Protein AF-0000000076751492 (afdb_homodimer)

Radius of gyration: 25.83 Å; Cα contacts (8 Å, |Δi|>4): 1586; chains: 2; bounding box: 64×66×61 Å

Organism: NCBI:txid927661

Structure (mmCIF, N/CA/C/O backbone):
data_AF-0000000076751492-model_v1
#
loop_
_entity.id
_entity.type
_entity.pdbx_description
1 polymer 'Transcriptional regulator/sugar kinase'
#
loop_
_atom_site.group_PDB
_atom_site.id
_atom_site.type_symbol
_atom_site.label_atom_id
_atom_site.label_alt_id
_atom_site.label_comp_id
_atom_site.label_asym_id
_atom_site.label_entity_id
_atom_site.label_seq_id
_atom_site.pdbx_PDB_ins_code
_atom_site.Cartn_x
_atom_site.Cartn_y
_atom_site.Cartn_z
_atom_site.occupancy
_atom_site.B_iso_or_equiv
_atom_site.auth_seq_id
_atom_site.auth_comp_id
_atom_site.auth_asym_id
_atom_site.auth_atom_id
_atom_site.pdbx_PDB_model_num
ATOM 1 N N . MET A 1 1 ? -30.547 -34.656 -5.348 1 53.19 1 MET A N 1
ATOM 2 C CA . MET A 1 1 ? -30.172 -33.25 -5.508 1 53.19 1 MET A CA 1
ATOM 3 C C . MET A 1 1 ? -28.672 -33.094 -5.707 1 53.19 1 MET A C 1
ATOM 5 O O . MET A 1 1 ? -27.891 -33.656 -4.945 1 53.19 1 MET A O 1
ATOM 9 N N . THR A 1 2 ? -28.219 -32.594 -6.852 1 77.56 2 THR A N 1
ATOM 10 C CA . THR A 1 2 ? -26.812 -32.656 -7.215 1 77.56 2 THR A CA 1
ATOM 11 C C . THR A 1 2 ? -25.984 -31.781 -6.293 1 77.56 2 THR A C 1
ATOM 13 O O . THR A 1 2 ? -26.375 -30.672 -5.961 1 77.56 2 THR A O 1
ATOM 16 N N . VAL A 1 3 ? -25.078 -32.406 -5.664 1 89.5 3 VAL A N 1
ATOM 17 C CA . VAL A 1 3 ? -24.188 -31.703 -4.746 1 89.5 3 VAL A CA 1
ATOM 18 C C . VAL A 1 3 ? -23.453 -30.578 -5.48 1 89.5 3 VAL A C 1
ATOM 20 O O . VAL A 1 3 ? -22.859 -30.812 -6.531 1 89.5 3 VAL A O 1
ATOM 23 N N . PRO A 1 4 ? -23.688 -29.359 -4.996 1 95 4 PRO A N 1
ATOM 24 C CA . PRO A 1 4 ? -23.047 -28.25 -5.691 1 95 4 PRO A CA 1
ATOM 25 C C . PRO A 1 4 ? -21.531 -28.375 -5.742 1 95 4 PRO A C 1
ATOM 27 O O . PRO A 1 4 ? -20.906 -28.844 -4.789 1 95 4 PRO A O 1
ATOM 30 N N . THR A 1 5 ? -20.953 -28 -6.898 1 96.81 5 THR A N 1
ATOM 31 C CA . THR A 1 5 ? -19.5 -27.969 -7.113 1 96.81 5 THR A CA 1
ATOM 32 C C . THR A 1 5 ? -19.094 -26.688 -7.824 1 96.81 5 THR A C 1
ATOM 34 O O . THR A 1 5 ? -19.938 -25.953 -8.328 1 96.81 5 THR A O 1
ATOM 37 N N . VAL A 1 6 ? -17.797 -26.375 -7.785 1 97.88 6 VAL A N 1
ATOM 38 C CA . VAL A 1 6 ? -17.25 -25.328 -8.633 1 97.88 6 VAL A CA 1
ATOM 39 C C . VAL A 1 6 ? -16.031 -25.844 -9.398 1 97.88 6 VAL A C 1
ATOM 41 O O . VAL A 1 6 ? -15.406 -26.828 -8.984 1 97.88 6 VAL A O 1
ATOM 44 N N . VAL A 1 7 ? -15.789 -25.219 -10.516 1 98.31 7 VAL A N 1
ATOM 45 C CA . VAL A 1 7 ? -14.57 -25.469 -11.281 1 98.31 7 VAL A CA 1
ATOM 46 C C . VAL A 1 7 ? -13.578 -24.344 -11.062 1 98.31 7 VAL A C 1
ATOM 48 O O . VAL A 1 7 ? -13.969 -23.172 -11.008 1 98.31 7 VAL A O 1
ATOM 51 N N . THR A 1 8 ? -12.367 -24.703 -10.852 1 98.19 8 THR A N 1
ATOM 52 C CA . THR A 1 8 ? -11.32 -23.688 -10.734 1 98.19 8 THR A CA 1
ATOM 53 C C . THR A 1 8 ? -10.18 -23.984 -11.695 1 98.19 8 THR A C 1
ATOM 55 O O . THR A 1 8 ? -9.82 -25.141 -11.914 1 98.19 8 THR A O 1
ATOM 58 N N . LEU A 1 9 ? -9.688 -22.938 -12.367 1 98.06 9 LEU A N 1
ATOM 59 C CA . LEU A 1 9 ? -8.547 -23.016 -13.273 1 98.06 9 LEU A CA 1
ATOM 60 C C . LEU A 1 9 ? -7.484 -21.984 -12.906 1 98.06 9 LEU A C 1
ATOM 62 O O . LEU A 1 9 ? -7.789 -20.797 -12.789 1 98.06 9 LEU A O 1
ATOM 66 N N . ASP A 1 10 ? -6.316 -22.391 -12.617 1 96.31 10 ASP A N 1
ATOM 67 C CA . ASP A 1 10 ? -5.121 -21.547 -12.57 1 96.31 10 ASP A CA 1
ATOM 68 C C . ASP A 1 10 ? -4.371 -21.594 -13.898 1 96.31 10 ASP A C 1
ATOM 70 O O . ASP A 1 10 ? -3.719 -22.594 -14.219 1 96.31 10 ASP A O 1
ATOM 74 N N . ILE A 1 11 ? -4.438 -20.531 -14.625 1 96.06 11 ILE A N 1
ATOM 75 C CA . ILE A 1 11 ? -3.939 -20.484 -15.992 1 96.06 11 ILE A CA 1
ATOM 76 C C . ILE A 1 11 ? -2.549 -19.859 -16.016 1 96.06 11 ILE A C 1
ATOM 78 O O . ILE A 1 11 ? -2.414 -18.625 -15.969 1 96.06 11 ILE A O 1
ATOM 82 N N . GLY A 1 12 ? -1.544 -20.703 -16.125 1 90.88 12 GLY A N 1
ATOM 83 C CA . GLY A 1 12 ? -0.168 -20.25 -16.234 1 90.88 12 GLY A CA 1
ATOM 84 C C . GLY A 1 12 ? 0.335 -20.203 -17.672 1 90.88 12 GLY A C 1
ATOM 85 O O . GLY A 1 12 ? -0.378 -20.578 -18.594 1 90.88 12 GLY A O 1
ATOM 86 N N . GLY A 1 13 ? 1.47 -19.734 -17.82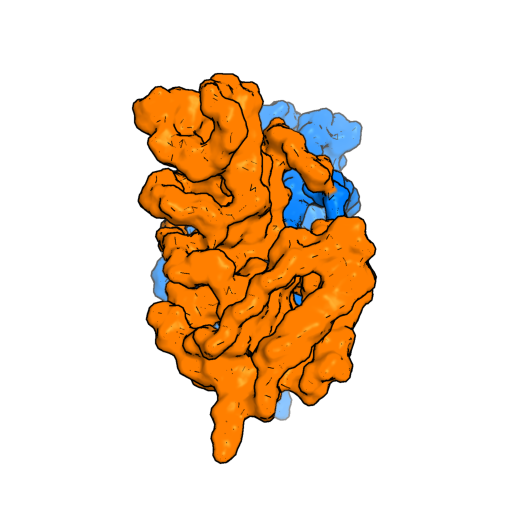8 1 87.44 13 GLY A N 1
ATOM 87 C CA . GLY A 1 13 ? 2.068 -19.656 -19.156 1 87.44 13 GLY A CA 1
ATOM 88 C C . GLY A 1 13 ? 2.303 -21 -19.797 1 87.44 13 GLY A C 1
ATOM 89 O O . GLY A 1 13 ? 2.291 -21.125 -21.016 1 87.44 13 GLY A O 1
ATOM 90 N N . THR A 1 14 ? 2.455 -22.031 -19.016 1 87.19 14 THR A N 1
ATOM 91 C CA . THR A 1 14 ? 2.816 -23.344 -19.531 1 87.19 14 THR A CA 1
ATOM 92 C C . THR A 1 14 ? 1.684 -24.344 -19.328 1 87.19 14 THR A C 1
ATOM 94 O O . THR A 1 14 ? 1.406 -25.172 -20.203 1 87.19 14 THR A O 1
ATOM 97 N N . THR A 1 15 ? 1.114 -24.25 -18.188 1 93 15 THR A N 1
ATOM 98 C CA . THR A 1 15 ? 0.132 -25.266 -17.812 1 93 15 THR A CA 1
ATOM 99 C C . THR A 1 15 ? -1.141 -24.609 -17.281 1 93 15 THR A C 1
ATOM 101 O O . THR A 1 15 ? -1.08 -23.609 -16.562 1 93 15 THR A O 1
ATOM 104 N N . ILE A 1 16 ? -2.227 -25.125 -17.656 1 96.19 16 ILE A N 1
ATOM 105 C CA . ILE A 1 16 ? -3.514 -24.859 -17.031 1 96.19 16 ILE A CA 1
ATOM 106 C C . ILE A 1 16 ? -3.795 -25.922 -15.969 1 96.19 16 ILE A C 1
ATOM 108 O O . ILE A 1 16 ? -3.865 -27.125 -16.281 1 96.19 16 ILE A O 1
ATOM 112 N N . LYS A 1 17 ? -3.914 -25.484 -14.742 1 95.44 17 LYS A N 1
ATOM 113 C CA . LYS A 1 17 ? -4.238 -26.391 -13.648 1 95.44 17 LYS A CA 1
ATOM 114 C C . LYS A 1 17 ? -5.695 -26.234 -13.219 1 95.44 17 LYS A C 1
ATOM 116 O O . LYS A 1 17 ? -6.074 -25.203 -12.664 1 95.44 17 LYS A O 1
ATOM 121 N N . GLY A 1 18 ? -6.457 -27.281 -13.453 1 97.25 18 GLY A N 1
ATOM 122 C CA . GLY A 1 18 ? -7.879 -27.219 -13.141 1 97.25 18 GLY A CA 1
ATOM 123 C C . GLY A 1 18 ? -8.32 -28.25 -12.125 1 97.25 18 GLY A C 1
ATOM 124 O O . GLY A 1 18 ? -7.645 -29.25 -11.922 1 97.25 18 GLY A O 1
ATOM 125 N N . ALA A 1 19 ? -9.445 -27.938 -11.516 1 97.19 19 ALA A N 1
ATOM 126 C CA . ALA A 1 19 ? -10.031 -28.891 -10.57 1 97.19 19 ALA A CA 1
ATOM 127 C C . ALA A 1 19 ? -11.531 -28.672 -10.438 1 97.19 19 ALA A C 1
ATOM 129 O O . ALA A 1 19 ? -12.031 -27.562 -10.656 1 97.19 19 ALA A O 1
ATOM 130 N N . LEU A 1 20 ? -12.195 -29.75 -10.195 1 97.5 20 LEU A N 1
ATOM 131 C CA . LEU A 1 20 ? -13.562 -29.719 -9.688 1 97.5 20 LEU A CA 1
ATOM 132 C C . LEU A 1 20 ? -13.57 -29.766 -8.156 1 97.5 20 LEU A C 1
ATOM 134 O O . LEU A 1 20 ? -12.961 -30.641 -7.555 1 97.5 20 LEU A O 1
ATOM 138 N N . VAL A 1 21 ? -14.188 -28.766 -7.57 1 95.69 21 VAL A N 1
ATOM 139 C CA . VAL A 1 21 ? -14.062 -28.609 -6.125 1 95.69 21 VAL A CA 1
ATOM 140 C C . VAL A 1 21 ? -15.445 -28.703 -5.473 1 95.69 21 VAL A C 1
ATOM 142 O O . VAL A 1 21 ? -16.391 -28.047 -5.918 1 95.69 21 VAL A O 1
ATOM 145 N N . GLY A 1 22 ? -15.523 -29.484 -4.438 1 92.88 22 GLY A N 1
ATOM 146 C CA . GLY A 1 22 ? -16.75 -29.594 -3.664 1 92.88 22 GLY A CA 1
ATOM 147 C C . GLY A 1 22 ? -16.875 -28.531 -2.594 1 92.88 22 GLY A C 1
ATOM 148 O O . GLY A 1 22 ? -15.961 -27.734 -2.385 1 92.88 22 GLY A O 1
ATOM 149 N N . ALA A 1 23 ? -18.031 -28.531 -1.896 1 87.5 23 ALA A N 1
ATOM 150 C CA . ALA A 1 23 ? -18.359 -27.516 -0.899 1 87.5 23 ALA A CA 1
ATOM 151 C C . ALA A 1 23 ? -17.438 -27.625 0.316 1 87.5 23 ALA A C 1
ATOM 153 O O . ALA A 1 23 ? -17.281 -26.672 1.073 1 87.5 23 ALA A O 1
ATOM 154 N N . ASP A 1 24 ? -16.844 -28.75 0.491 1 83.88 24 ASP A N 1
ATOM 155 C CA . ASP A 1 24 ? -15.953 -28.969 1.622 1 83.88 24 ASP A CA 1
ATOM 156 C C . ASP A 1 24 ? -14.508 -28.609 1.253 1 83.88 24 ASP A C 1
ATOM 158 O O . ASP A 1 24 ? -13.602 -28.766 2.064 1 83.88 24 ASP A O 1
ATOM 162 N N . GLY A 1 25 ? -14.305 -28.234 -0.036 1 85.75 25 GLY A N 1
ATOM 163 C CA . GLY A 1 25 ? -12.977 -27.812 -0.46 1 85.75 25 GLY A CA 1
ATOM 164 C C . GLY A 1 25 ? -12.188 -28.938 -1.11 1 85.75 25 GLY A C 1
ATOM 165 O O . GLY A 1 25 ? -11.102 -28.703 -1.656 1 85.75 25 GLY A O 1
ATOM 166 N N . GLN A 1 26 ? -12.766 -30.125 -1.096 1 88.38 26 GLN A N 1
ATOM 167 C CA . GLN A 1 26 ? -12.062 -31.25 -1.689 1 88.38 26 GLN A CA 1
ATOM 168 C C . GLN A 1 26 ? -12.055 -31.156 -3.213 1 88.38 26 GLN A C 1
ATOM 170 O O . GLN A 1 26 ? -13.07 -30.812 -3.82 1 88.38 26 GLN A O 1
ATOM 175 N N . GLU A 1 27 ? -10.906 -31.406 -3.752 1 90.94 27 GLU A N 1
ATOM 176 C CA . GLU A 1 27 ? -10.82 -31.531 -5.203 1 90.94 27 GLU A CA 1
ATOM 177 C C . GLU A 1 27 ? -11.32 -32.906 -5.672 1 90.94 27 GLU A C 1
ATOM 179 O O . GLU A 1 27 ? -10.664 -33.906 -5.445 1 90.94 27 GLU A O 1
ATOM 184 N N . LEU A 1 28 ? -12.414 -32.938 -6.289 1 94.38 28 LEU A N 1
ATOM 185 C CA . LEU A 1 28 ? -13.07 -34.156 -6.738 1 94.38 28 LEU A CA 1
ATOM 186 C C . LEU A 1 28 ? -12.422 -34.688 -8.016 1 94.38 28 LEU A C 1
ATOM 188 O O . LEU A 1 28 ? -12.438 -35.875 -8.266 1 94.38 28 LEU A O 1
ATOM 192 N N . LYS A 1 29 ? -11.969 -33.812 -8.828 1 96.31 29 LYS A N 1
ATOM 193 C CA . LYS A 1 29 ? -11.305 -34.125 -10.094 1 96.31 29 LYS A CA 1
ATOM 194 C C . LYS A 1 29 ? -10.234 -33.062 -10.406 1 96.31 29 LYS A C 1
ATOM 196 O O . LYS A 1 29 ? -10.422 -31.875 -10.125 1 96.31 29 LYS A O 1
ATOM 201 N N . ARG A 1 30 ? -9.141 -33.5 -10.898 1 96.19 30 ARG A N 1
ATOM 202 C CA . ARG A 1 30 ? -8.078 -32.625 -11.352 1 96.19 30 ARG A CA 1
ATOM 203 C C . ARG A 1 30 ? -7.793 -32.812 -12.836 1 96.19 30 ARG A C 1
ATOM 205 O O . ARG A 1 30 ? -7.879 -33.938 -13.344 1 96.19 30 ARG A O 1
ATOM 212 N N . LEU A 1 31 ? -7.492 -31.75 -13.508 1 96.94 31 LEU A N 1
ATOM 213 C CA . LEU A 1 31 ? -7.172 -31.797 -14.93 1 96.94 31 LEU A CA 1
ATOM 214 C C . LEU A 1 31 ? -6.125 -30.734 -15.281 1 96.94 31 LEU A C 1
ATOM 216 O O . LEU A 1 31 ? -6.379 -29.531 -15.164 1 96.94 31 LEU A O 1
ATOM 220 N N . ASP A 1 32 ? -4.941 -31.172 -15.672 1 96.31 32 ASP A N 1
ATOM 221 C CA . ASP A 1 32 ? -3.873 -30.297 -16.125 1 96.31 32 ASP A CA 1
ATOM 222 C C . ASP A 1 32 ? -3.697 -30.391 -17.641 1 96.31 32 ASP A C 1
ATOM 224 O O . ASP A 1 32 ? -3.771 -31.469 -18.219 1 96.31 32 ASP A O 1
ATOM 228 N N . ARG A 1 33 ? -3.617 -29.312 -18.266 1 97.06 33 ARG A N 1
ATOM 229 C CA . ARG A 1 33 ? -3.391 -29.234 -19.703 1 97.06 33 ARG A CA 1
ATOM 230 C C . ARG A 1 33 ? -2.318 -28.203 -20.047 1 97.06 33 ARG A C 1
ATOM 232 O O . ARG A 1 33 ? -2.098 -27.266 -19.281 1 97.06 33 ARG A O 1
ATOM 239 N N . ASP A 1 34 ? -1.655 -28.438 -21.141 1 96.56 34 ASP A N 1
ATOM 240 C CA . ASP A 1 34 ? -0.76 -27.406 -21.672 1 96.56 34 ASP A CA 1
ATOM 241 C C . ASP A 1 34 ? -1.527 -26.125 -22.016 1 96.56 34 ASP A C 1
ATOM 243 O O . ASP A 1 34 ? -2.623 -26.188 -22.578 1 96.56 34 ASP A O 1
ATOM 247 N N . THR A 1 35 ? -1.018 -24.984 -21.734 1 95.62 35 THR A N 1
ATOM 248 C CA . THR A 1 35 ? -1.696 -23.719 -21.953 1 95.62 35 THR A CA 1
ATOM 249 C C . THR A 1 35 ? -1.774 -23.391 -23.453 1 95.62 35 THR A C 1
ATOM 251 O O . THR A 1 35 ? -2.736 -22.781 -23.906 1 95.62 35 THR A O 1
ATOM 254 N N . GLY A 1 36 ? -0.631 -23.953 -24.203 1 94.25 36 GLY A N 1
ATOM 255 C CA . GLY A 1 36 ? -0.574 -23.656 -25.625 1 94.25 36 GLY A CA 1
ATOM 256 C C . GLY A 1 36 ? -0.343 -22.188 -25.938 1 94.25 36 GLY A C 1
ATOM 257 O O . GLY A 1 36 ? -0.857 -21.672 -26.922 1 94.25 36 GLY A O 1
ATOM 258 N N . ALA A 1 37 ? 0.351 -21.5 -25.078 1 91.5 37 ALA A N 1
ATOM 259 C CA . ALA A 1 37 ? 0.549 -20.062 -25.188 1 91.5 37 ALA A CA 1
ATOM 260 C C . ALA A 1 37 ? 1.294 -19.703 -26.469 1 91.5 37 ALA A C 1
ATOM 262 O O . ALA A 1 37 ? 1.064 -18.641 -27.062 1 91.5 37 ALA A O 1
ATOM 263 N N . SER A 1 38 ? 2.148 -20.578 -26.984 1 91.94 38 SER A N 1
ATOM 264 C CA . SER A 1 38 ? 2.928 -20.328 -28.188 1 91.94 38 SER A CA 1
ATOM 265 C C . SER A 1 38 ? 2.029 -20.219 -29.406 1 91.94 38 SER A C 1
ATOM 267 O O . SER A 1 38 ? 2.428 -19.641 -30.438 1 91.94 38 SER A O 1
ATOM 269 N N . SER A 1 39 ? 0.874 -20.766 -29.281 1 93.44 39 SER A N 1
ATOM 270 C CA . SER A 1 39 ? -0.055 -20.766 -30.406 1 93.44 39 SER A CA 1
ATOM 271 C C . SER A 1 39 ? -0.954 -19.531 -30.375 1 93.44 39 SER A C 1
ATOM 273 O O . SER A 1 39 ? -1.787 -19.328 -31.266 1 93.44 39 SER A O 1
ATOM 275 N N . GLY A 1 40 ? -0.83 -18.703 -29.344 1 92.12 40 GLY A N 1
ATOM 276 C CA . GLY A 1 40 ? -1.517 -17.422 -29.312 1 92.12 40 GLY A CA 1
ATOM 277 C C . GLY A 1 40 ? -2.742 -17.422 -28.422 1 92.12 40 GLY A C 1
ATOM 278 O O . GLY A 1 40 ? -3.129 -18.469 -27.891 1 92.12 40 GLY A O 1
ATOM 279 N N . GLU A 1 41 ? -3.348 -16.281 -28.266 1 95.38 41 GLU A N 1
ATOM 280 C CA . GLU A 1 41 ? -4.453 -16.016 -27.359 1 95.38 41 GLU A CA 1
ATOM 281 C C . GLU A 1 41 ? -5.645 -16.938 -27.656 1 95.38 41 GLU A C 1
ATOM 283 O O . GLU A 1 41 ? -6.234 -17.5 -26.734 1 95.38 41 GLU A O 1
ATOM 288 N N . SER A 1 42 ? -6.023 -17.062 -28.922 1 96.5 42 SER A N 1
ATOM 289 C CA . SER A 1 42 ? -7.199 -17.828 -29.297 1 96.5 42 SER A CA 1
ATOM 290 C C . SER A 1 42 ? -7.078 -19.281 -28.859 1 96.5 42 SER A C 1
ATOM 292 O O . SER A 1 42 ? -8.055 -19.891 -28.406 1 96.5 42 SER A O 1
ATOM 294 N N . GLU A 1 43 ? -5.871 -19.781 -29.016 1 97.44 43 GLU A N 1
ATOM 295 C CA . GLU A 1 43 ? -5.629 -21.156 -28.594 1 97.44 43 GLU A CA 1
ATOM 296 C C . GLU A 1 43 ? -5.738 -21.312 -27.078 1 97.44 43 GLU A C 1
ATOM 298 O O . GLU A 1 43 ? -6.328 -22.266 -26.578 1 97.44 43 GLU A O 1
ATOM 303 N N . VAL A 1 44 ? -5.152 -20.391 -26.359 1 97.75 44 VAL A N 1
ATOM 304 C CA . VAL A 1 44 ? -5.227 -20.422 -24.906 1 97.75 44 VAL A CA 1
ATOM 305 C C . VAL A 1 44 ? -6.688 -20.391 -24.469 1 97.75 44 VAL A C 1
ATOM 307 O O . VAL A 1 44 ? -7.109 -21.203 -23.641 1 97.75 44 VAL A O 1
ATOM 310 N N . VAL A 1 45 ? -7.469 -19.484 -25.031 1 98 45 VAL A N 1
ATOM 311 C CA . VAL A 1 45 ? -8.875 -19.328 -24.672 1 98 45 VAL A CA 1
ATOM 312 C C . VAL A 1 45 ? -9.625 -20.625 -24.969 1 98 45 VAL A C 1
ATOM 314 O O . VAL A 1 45 ? -10.43 -21.094 -24.156 1 98 45 VAL A O 1
ATOM 317 N N . ALA A 1 46 ? -9.367 -21.188 -26.125 1 98 46 ALA A N 1
ATOM 318 C CA . ALA A 1 46 ? -10.023 -22.438 -26.5 1 98 46 ALA A CA 1
ATOM 319 C C . ALA A 1 46 ? -9.734 -23.547 -25.5 1 98 46 ALA A C 1
ATOM 321 O O . ALA A 1 46 ? -10.633 -24.297 -25.125 1 98 46 ALA A O 1
ATOM 322 N N . ARG A 1 47 ? -8.555 -23.625 -25.109 1 98.25 47 ARG A N 1
ATOM 323 C CA . ARG A 1 47 ? -8.156 -24.672 -24.172 1 98.25 47 ARG A CA 1
ATOM 324 C C . ARG A 1 47 ? -8.758 -24.422 -22.781 1 98.25 47 ARG A C 1
ATOM 326 O O . ARG A 1 47 ? -9.172 -25.375 -22.109 1 98.25 47 ARG A O 1
ATOM 333 N N . VAL A 1 48 ? -8.727 -23.188 -22.375 1 98.44 48 VAL A N 1
ATOM 334 C CA . VAL A 1 48 ? -9.336 -22.844 -21.094 1 98.44 48 VAL A CA 1
ATOM 335 C C . VAL A 1 48 ? -10.805 -23.25 -21.094 1 98.44 48 VAL A C 1
ATOM 337 O O . VAL A 1 48 ? -11.289 -23.859 -20.141 1 98.44 48 VAL A O 1
ATOM 340 N N . ARG A 1 49 ? -11.516 -22.938 -22.156 1 98.38 49 ARG A N 1
ATOM 341 C CA . ARG A 1 49 ? -12.922 -23.297 -22.297 1 98.38 49 ARG A CA 1
ATOM 342 C C . ARG A 1 49 ? -13.102 -24.812 -22.266 1 98.38 49 ARG A C 1
ATOM 344 O O . ARG A 1 49 ? -14.023 -25.312 -21.609 1 98.38 49 ARG A O 1
ATOM 351 N N . ALA A 1 50 ? -12.266 -25.469 -22.938 1 98.25 50 ALA A N 1
ATOM 352 C CA . ALA A 1 50 ? -12.344 -26.922 -23 1 98.25 50 ALA A CA 1
ATOM 353 C C . ALA A 1 50 ? -12.141 -27.547 -21.625 1 98.25 50 ALA A C 1
ATOM 355 O O . ALA A 1 50 ? -12.859 -28.484 -21.25 1 98.25 50 ALA A O 1
ATOM 356 N N . VAL A 1 51 ? -11.117 -27.078 -20.922 1 98.5 51 VAL A N 1
ATOM 357 C CA . VAL A 1 51 ? -10.828 -27.609 -19.594 1 98.5 51 VAL A CA 1
ATOM 358 C C . VAL A 1 51 ? -12.008 -27.344 -18.656 1 98.5 51 VAL A C 1
ATOM 360 O O . VAL A 1 51 ? -12.422 -28.234 -17.906 1 98.5 51 VAL A O 1
ATOM 363 N N . ALA A 1 52 ? -12.516 -26.125 -18.703 1 98.56 52 ALA A N 1
ATOM 364 C CA . ALA A 1 52 ? -13.656 -25.781 -17.875 1 98.56 52 ALA A CA 1
ATOM 365 C C . ALA A 1 52 ? -14.844 -26.688 -18.156 1 98.56 52 ALA A C 1
ATOM 367 O O . ALA A 1 52 ? -15.492 -27.188 -17.234 1 98.56 52 ALA A O 1
ATOM 368 N N . ARG A 1 53 ? -15.117 -26.938 -19.406 1 98.06 53 ARG A N 1
ATOM 369 C CA . ARG A 1 53 ? -16.219 -27.797 -19.828 1 98.06 53 ARG A CA 1
ATOM 370 C C . ARG A 1 53 ? -16.016 -29.234 -19.359 1 98.06 53 ARG A C 1
ATOM 372 O O . ARG A 1 53 ? -16.953 -29.875 -18.875 1 98.06 53 ARG A O 1
ATOM 379 N N . GLU A 1 54 ? -14.82 -29.672 -19.531 1 98.31 54 GLU A N 1
ATOM 380 C CA . GLU A 1 54 ? -14.516 -31.047 -19.172 1 98.31 54 GLU A CA 1
ATOM 381 C C . GLU A 1 54 ? -14.648 -31.281 -17.672 1 98.31 54 GLU A C 1
ATOM 383 O O . GLU A 1 54 ? -15.031 -32.375 -17.234 1 98.31 54 GLU A O 1
ATOM 388 N N . LEU A 1 55 ? -14.328 -30.297 -16.906 1 98.44 55 LEU A N 1
ATOM 389 C CA . LEU A 1 55 ? -14.375 -30.422 -15.453 1 98.44 55 LEU A CA 1
ATOM 390 C C . LEU A 1 55 ? -15.789 -30.234 -14.93 1 98.44 55 LEU A C 1
ATOM 392 O O . LEU A 1 55 ? -16.172 -30.812 -13.914 1 98.44 55 LEU A O 1
ATOM 396 N N . ALA A 1 56 ? -16.531 -29.422 -15.602 1 97.69 56 ALA A N 1
ATOM 397 C CA . ALA A 1 56 ? -17.875 -29.094 -15.133 1 97.69 56 ALA A CA 1
ATOM 398 C C . ALA A 1 56 ? -18.75 -30.344 -15.094 1 97.69 56 ALA A C 1
ATOM 400 O O . ALA A 1 56 ? -18.641 -31.219 -15.961 1 97.69 56 ALA A O 1
ATOM 401 N N . ASP A 1 57 ? -19.547 -30.453 -14.109 1 96.06 57 ASP A N 1
ATOM 402 C CA . ASP A 1 57 ? -20.547 -31.516 -13.984 1 96.06 57 ASP A CA 1
ATOM 403 C C . ASP A 1 57 ? -21.938 -30.938 -13.773 1 96.06 57 ASP A C 1
ATOM 405 O O . ASP A 1 57 ? -22.141 -29.734 -13.898 1 96.06 57 ASP A O 1
ATOM 409 N N . ALA A 1 58 ? -22.875 -31.781 -13.547 1 94.69 58 ALA A N 1
ATOM 410 C CA . ALA A 1 58 ? -24.281 -31.359 -13.461 1 94.69 58 ALA A CA 1
ATOM 411 C C . ALA A 1 58 ? -24.5 -30.453 -12.25 1 94.69 58 ALA A C 1
ATOM 413 O O . ALA A 1 58 ? -25.422 -29.641 -12.242 1 94.69 58 ALA A O 1
ATOM 414 N N . GLY A 1 59 ? -23.641 -30.531 -11.289 1 96.25 59 GLY A N 1
ATOM 415 C CA . GLY A 1 59 ? -23.812 -29.766 -10.062 1 96.25 59 GLY A CA 1
ATOM 416 C C . GLY A 1 59 ? -22.984 -28.484 -10.039 1 96.25 59 GLY A C 1
ATOM 417 O O . GLY A 1 59 ? -23.031 -27.734 -9.07 1 96.25 59 GLY A O 1
ATOM 418 N N . THR A 1 60 ? -22.281 -28.219 -11.086 1 97.81 60 THR A N 1
ATOM 419 C CA . THR A 1 60 ? -21.391 -27.062 -11.109 1 97.81 60 THR A CA 1
ATOM 420 C C . THR A 1 60 ? -22.188 -25.766 -11.078 1 97.81 60 THR A C 1
ATOM 422 O O . THR A 1 60 ? -23.047 -25.547 -11.93 1 97.81 60 THR A O 1
ATOM 425 N N . VAL A 1 61 ? -21.797 -24.875 -10.039 1 97.94 61 VAL A N 1
ATOM 426 C CA . VAL A 1 61 ? -22.594 -23.672 -9.852 1 97.94 61 VAL A CA 1
ATOM 427 C C . VAL A 1 61 ? -21.766 -22.438 -10.195 1 97.94 61 VAL A C 1
ATOM 429 O O . VAL A 1 61 ? -22.312 -21.328 -10.32 1 97.94 61 VAL A O 1
ATOM 432 N N . GLY A 1 62 ? -20.5 -22.594 -10.406 1 98.31 62 GLY A N 1
ATOM 433 C CA . GLY A 1 62 ? -19.609 -21.484 -10.727 1 98.31 62 GLY A CA 1
ATOM 434 C C . GLY A 1 62 ? -18.234 -21.922 -11.195 1 98.31 62 GLY A C 1
ATOM 435 O O . GLY A 1 62 ? -17.859 -23.078 -11.016 1 98.31 62 GLY A O 1
ATOM 436 N N . VAL A 1 63 ? -17.516 -21.016 -11.852 1 98.69 63 VAL A N 1
ATOM 437 C CA . VAL A 1 63 ? -16.156 -21.234 -12.312 1 98.69 63 VAL A CA 1
ATOM 438 C C . VAL A 1 63 ? -15.266 -20.062 -11.867 1 98.69 63 VAL A C 1
ATOM 440 O O . VAL A 1 63 ? -15.648 -18.906 -11.992 1 98.69 63 VAL A O 1
ATOM 443 N N . GLY A 1 64 ? -14.188 -20.391 -11.242 1 98.5 64 GLY A N 1
ATOM 444 C CA . GLY A 1 64 ? -13.18 -19.406 -10.883 1 98.5 64 GLY A CA 1
ATOM 445 C C . GLY A 1 64 ? -11.898 -19.547 -11.68 1 98.5 64 GLY A C 1
ATOM 446 O O . GLY A 1 64 ? -11.305 -20.641 -11.727 1 98.5 64 GLY A O 1
ATOM 447 N N . LEU A 1 65 ? -11.461 -18.453 -12.297 1 98.5 65 LEU A N 1
ATOM 448 C CA . LEU A 1 65 ? -10.242 -18.406 -13.102 1 98.5 65 LEU A CA 1
ATOM 449 C C . LEU A 1 65 ? -9.203 -17.5 -12.453 1 98.5 65 LEU A C 1
ATOM 451 O O . LEU A 1 65 ? -9.539 -16.438 -11.93 1 98.5 65 LEU A O 1
ATOM 455 N N . SER A 1 66 ? -8 -17.922 -12.43 1 97.31 66 SER A N 1
ATOM 456 C CA . SER A 1 66 ? -6.879 -17.062 -12.047 1 97.31 66 SER A CA 1
ATOM 457 C C . SER A 1 66 ? -5.84 -16.984 -13.156 1 97.31 66 SER A C 1
ATOM 459 O O . SER A 1 66 ? -5.543 -17.984 -13.812 1 97.31 66 SER A O 1
ATOM 461 N N . VAL A 1 67 ? -5.395 -15.836 -13.453 1 95.94 67 VAL A N 1
ATOM 462 C CA . VAL A 1 67 ? -4.41 -15.609 -14.508 1 95.94 67 VAL A CA 1
ATOM 463 C C . VAL A 1 67 ? -3.361 -14.609 -14.031 1 95.94 67 VAL A C 1
ATOM 465 O O . VAL A 1 67 ? -3.639 -13.781 -13.156 1 95.94 67 VAL A O 1
ATOM 468 N N . PRO A 1 68 ? -2.131 -14.703 -14.539 1 92.06 68 PRO A N 1
ATOM 469 C CA . PRO A 1 68 ? -1.145 -13.664 -14.258 1 92.06 68 PRO A CA 1
ATOM 470 C C . PRO A 1 68 ? -1.437 -12.359 -14.992 1 92.06 68 PRO A C 1
ATOM 472 O O . PRO A 1 68 ? -2.357 -12.297 -15.812 1 92.06 68 PRO A O 1
ATOM 475 N N . GLY A 1 69 ? -0.729 -11.297 -14.617 1 90.75 69 GLY A N 1
ATOM 476 C CA . GLY A 1 69 ? -0.812 -10.031 -15.328 1 90.75 69 GLY A CA 1
ATOM 477 C C . GLY A 1 69 ? -1.779 -9.055 -14.688 1 90.75 69 GLY A C 1
ATOM 478 O O . GLY A 1 69 ? -1.927 -9.023 -13.469 1 90.75 69 GLY A O 1
ATOM 479 N N . ILE A 1 70 ? -2.283 -8.18 -15.531 1 92.31 70 ILE A N 1
ATOM 480 C CA . ILE A 1 70 ? -3.221 -7.16 -15.078 1 92.31 70 ILE A CA 1
ATOM 481 C C . ILE A 1 70 ? -4.652 -7.605 -15.375 1 92.31 70 ILE A C 1
ATOM 483 O O . ILE A 1 70 ? -4.984 -7.91 -16.516 1 92.31 70 ILE A O 1
ATOM 487 N N . VAL A 1 71 ? -5.484 -7.637 -14.336 1 95.56 71 VAL A N 1
ATOM 488 C CA . VAL A 1 71 ? -6.828 -8.188 -14.469 1 95.56 71 VAL A CA 1
ATOM 489 C C . VAL A 1 71 ? -7.855 -7.199 -13.93 1 95.56 71 VAL A C 1
ATOM 491 O O . VAL A 1 71 ? -7.664 -6.621 -12.859 1 95.56 71 VAL A O 1
ATOM 494 N N . ASP A 1 72 ? -8.828 -6.914 -14.711 1 94.5 72 ASP A N 1
ATOM 495 C CA . ASP A 1 72 ? -10.039 -6.254 -14.25 1 94.5 72 ASP A CA 1
ATOM 496 C C . ASP A 1 72 ? -11.086 -7.273 -13.797 1 94.5 72 ASP A C 1
ATOM 498 O O . ASP A 1 72 ? -11.883 -7.75 -14.609 1 94.5 72 ASP A O 1
ATOM 502 N N . THR A 1 73 ? -11.07 -7.57 -12.57 1 95 73 THR A N 1
ATOM 503 C CA . THR A 1 73 ? -11.898 -8.633 -12.023 1 95 73 THR A CA 1
ATOM 504 C C . THR A 1 73 ? -13.383 -8.297 -12.164 1 95 73 THR A C 1
ATOM 506 O O . THR A 1 73 ? -14.188 -9.156 -12.516 1 95 73 THR A O 1
ATOM 509 N N . ALA A 1 74 ? -13.719 -7.047 -11.883 1 92.38 74 ALA A N 1
ATOM 510 C CA . ALA A 1 74 ? -15.117 -6.629 -11.961 1 92.38 74 ALA A CA 1
ATOM 511 C C . ALA A 1 74 ? -15.68 -6.852 -13.367 1 92.38 74 ALA A C 1
ATOM 513 O O . ALA A 1 74 ? -16.828 -7.297 -13.523 1 92.38 74 ALA A O 1
ATOM 514 N N . ALA A 1 75 ? -14.852 -6.625 -14.367 1 95.19 75 ALA A N 1
ATOM 515 C CA . ALA A 1 75 ? -15.297 -6.762 -15.75 1 95.19 75 ALA A CA 1
ATOM 516 C C . ALA A 1 75 ? -15.07 -8.18 -16.266 1 95.19 75 ALA A C 1
ATOM 518 O O . ALA A 1 75 ? -15.609 -8.562 -17.312 1 95.19 75 ALA A O 1
ATOM 519 N N . GLY A 1 76 ? -14.25 -8.945 -15.578 1 97.12 76 GLY A N 1
ATOM 520 C CA . GLY A 1 76 ? -13.883 -10.281 -16.031 1 97.12 76 GLY A CA 1
ATOM 521 C C . GLY A 1 76 ? -12.953 -10.281 -17.219 1 97.12 76 GLY A C 1
ATOM 522 O O . GLY A 1 76 ? -13.047 -11.141 -18.094 1 97.12 76 GLY A O 1
ATOM 523 N N . VAL A 1 77 ? -12.086 -9.234 -17.25 1 97.69 77 VAL A N 1
ATOM 524 C CA . VAL A 1 77 ? -11.25 -9.023 -18.422 1 97.69 77 VAL A CA 1
ATOM 525 C C . VAL A 1 77 ? -9.773 -9.125 -18.031 1 97.69 77 VAL A C 1
ATOM 527 O O . VAL A 1 77 ? -9.344 -8.508 -17.062 1 97.69 77 VAL A O 1
ATOM 530 N N . ALA A 1 78 ? -9.047 -9.984 -18.719 1 97.19 78 ALA A N 1
ATOM 531 C CA . ALA A 1 78 ? -7.586 -9.977 -18.641 1 97.19 78 ALA A CA 1
ATOM 532 C C . ALA A 1 78 ? -7.004 -8.852 -19.5 1 97.19 78 ALA A C 1
ATOM 534 O O . ALA A 1 78 ? -6.922 -8.969 -20.719 1 97.19 78 ALA A O 1
ATOM 535 N N . ARG A 1 79 ? -6.586 -7.824 -18.859 1 94.69 79 ARG A N 1
ATOM 536 C CA . ARG A 1 79 ? -6.164 -6.621 -19.562 1 94.69 79 ARG A CA 1
ATOM 537 C C . ARG A 1 79 ? -4.805 -6.824 -20.234 1 94.69 79 ARG A C 1
ATOM 539 O O . ARG A 1 79 ? -4.594 -6.391 -21.359 1 94.69 79 ARG A O 1
ATOM 546 N N . HIS A 1 80 ? -3.873 -7.43 -19.469 1 91.19 80 HIS A N 1
ATOM 547 C CA . HIS A 1 80 ? -2.537 -7.668 -20 1 91.19 80 HIS A CA 1
ATOM 548 C C . HIS A 1 80 ? -1.889 -8.883 -19.344 1 91.19 80 HIS A C 1
ATOM 550 O O . HIS A 1 80 ? -1.75 -8.93 -18.109 1 91.19 80 HIS A O 1
ATOM 556 N N . ALA A 1 81 ? -1.566 -9.859 -20.078 1 90.56 81 ALA A N 1
ATOM 557 C CA . ALA A 1 81 ? -0.752 -11.008 -19.703 1 90.56 81 ALA A CA 1
ATOM 558 C C . ALA A 1 81 ? 0.193 -11.414 -20.828 1 90.56 81 ALA A C 1
ATOM 560 O O . ALA A 1 81 ? -0.193 -12.156 -21.734 1 90.56 81 ALA A O 1
ATOM 561 N N . VAL A 1 82 ? 1.418 -10.953 -20.703 1 79.88 82 VAL A N 1
ATOM 562 C CA . VAL A 1 82 ? 2.381 -11.078 -21.781 1 79.88 82 VAL A CA 1
ATOM 563 C C . VAL A 1 82 ? 2.596 -12.555 -22.125 1 79.88 82 VAL A C 1
ATOM 565 O O . VAL A 1 82 ? 2.541 -12.945 -23.281 1 79.88 82 VAL A O 1
ATOM 568 N N . ASN A 1 83 ? 2.688 -13.367 -21.188 1 84.25 83 ASN A N 1
ATOM 569 C CA . ASN A 1 83 ? 3.021 -14.773 -21.406 1 84.25 83 ASN A CA 1
ATOM 570 C C . ASN A 1 83 ? 1.843 -15.547 -21.984 1 84.25 83 ASN A C 1
ATOM 572 O O . ASN A 1 83 ? 2.018 -16.641 -22.5 1 84.25 83 ASN A O 1
ATOM 576 N N . LEU A 1 84 ? 0.67 -14.977 -21.938 1 92.5 84 LEU A N 1
ATOM 577 C CA . LEU A 1 84 ? -0.535 -15.648 -22.406 1 92.5 84 LEU A CA 1
ATOM 578 C C . LEU A 1 84 ? -1.063 -14.984 -23.672 1 92.5 84 LEU A C 1
ATOM 580 O O . LEU A 1 84 ? -1.959 -15.516 -24.344 1 92.5 84 LEU A O 1
ATOM 584 N N . GLY A 1 85 ? -0.506 -13.812 -23.984 1 90.88 85 GLY A N 1
ATOM 585 C CA . GLY A 1 85 ? -0.939 -13.047 -25.141 1 90.88 85 GLY A CA 1
ATOM 586 C C . GLY A 1 85 ? -2.246 -12.312 -24.906 1 90.88 85 GLY A C 1
ATOM 587 O O . GLY A 1 85 ? -2.895 -11.883 -25.859 1 90.88 85 GLY A O 1
ATOM 588 N N . PHE A 1 86 ? -2.715 -12.227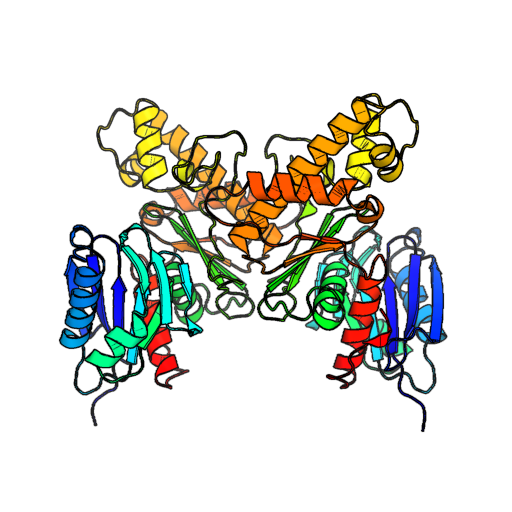 -23.75 1 94.25 86 PHE A N 1
ATOM 589 C CA . PHE A 1 86 ? -3.988 -11.578 -23.438 1 94.25 86 PHE A CA 1
ATOM 590 C C . PHE A 1 86 ? -3.867 -10.062 -23.562 1 94.25 86 PHE A C 1
ATOM 592 O O . PHE A 1 86 ? -2.893 -9.477 -23.078 1 94.25 86 PHE A O 1
ATOM 599 N N . ARG A 1 87 ? -4.711 -9.469 -24.219 1 94.5 87 ARG A N 1
ATOM 600 C CA . ARG A 1 87 ? -4.93 -8.031 -24.344 1 94.5 87 ARG A CA 1
ATOM 601 C C . ARG A 1 87 ? -6.418 -7.703 -24.297 1 94.5 87 ARG A C 1
ATOM 603 O O . ARG A 1 87 ? -7.121 -7.875 -25.297 1 94.5 87 ARG A O 1
ATOM 610 N N . ASP A 1 88 ? -6.848 -7.281 -23.203 1 96.5 88 ASP A N 1
ATOM 611 C CA . ASP A 1 88 ? -8.258 -6.984 -22.969 1 96.5 88 ASP A CA 1
ATOM 612 C C . ASP A 1 88 ? -9.141 -8.164 -23.359 1 96.5 88 ASP A C 1
ATOM 614 O O . ASP A 1 88 ? -10.133 -8 -24.078 1 96.5 88 ASP A O 1
ATOM 618 N N . THR A 1 89 ? -8.75 -9.289 -23 1 97.56 89 THR A N 1
ATOM 619 C CA . THR A 1 89 ? -9.461 -10.523 -23.297 1 97.56 89 THR A CA 1
ATOM 620 C C . THR A 1 89 ? -10.602 -10.742 -22.312 1 97.56 89 THR A C 1
ATOM 622 O O . THR A 1 89 ? -10.375 -10.883 -21.109 1 97.56 89 THR A O 1
ATOM 625 N N . PRO A 1 90 ? -11.852 -10.734 -22.781 1 98.19 90 PRO A N 1
ATOM 626 C CA . PRO A 1 90 ? -12.977 -10.961 -21.875 1 98.19 90 PRO A CA 1
ATOM 627 C C . PRO A 1 90 ? -13.148 -12.43 -21.5 1 98.19 90 PRO A C 1
ATOM 629 O O . PRO A 1 90 ? -14.172 -13.039 -21.812 1 98.19 90 PRO A O 1
ATOM 632 N N . LEU A 1 91 ? -12.18 -12.984 -20.797 1 98.44 91 LEU A N 1
ATOM 633 C CA . LEU A 1 91 ? -12.023 -14.406 -20.547 1 98.44 91 LEU A CA 1
ATOM 634 C C . LEU A 1 91 ? -13.211 -14.961 -19.766 1 98.44 91 LEU A C 1
ATOM 636 O O . LEU A 1 91 ? -13.703 -16.047 -20.062 1 98.44 91 LEU A O 1
ATOM 640 N N . ALA A 1 92 ? -13.648 -14.227 -18.75 1 98.62 92 ALA A N 1
ATOM 641 C CA . ALA A 1 92 ? -14.781 -14.703 -17.953 1 98.62 92 ALA A CA 1
ATOM 642 C C . ALA A 1 92 ? -16.016 -14.906 -18.812 1 98.62 92 ALA A C 1
ATOM 644 O O . ALA A 1 92 ? -16.688 -15.945 -18.734 1 98.62 92 ALA A O 1
ATOM 645 N N . ALA A 1 93 ? -16.328 -13.922 -19.625 1 98.44 93 ALA A N 1
ATOM 646 C CA . ALA A 1 93 ? -17.5 -14.008 -20.5 1 98.44 93 ALA A CA 1
ATOM 647 C C . ALA A 1 93 ? -17.375 -15.172 -21.469 1 98.44 93 ALA A C 1
ATOM 649 O O . ALA A 1 93 ? -18.344 -15.883 -21.734 1 98.44 93 ALA A O 1
ATOM 650 N N . LEU A 1 94 ? -16.203 -15.336 -22.047 1 98.31 94 LEU A N 1
ATOM 651 C CA . LEU A 1 94 ? -15.969 -16.406 -23.016 1 98.31 94 LEU A CA 1
ATOM 652 C C . LEU A 1 94 ? -16.172 -17.781 -22.375 1 98.31 94 LEU A C 1
ATOM 654 O O . LEU A 1 94 ? -16.781 -18.656 -22.984 1 98.31 94 LEU A O 1
ATOM 658 N N . VAL A 1 95 ? -15.703 -17.938 -21.172 1 98.56 95 VAL A N 1
ATOM 659 C CA . VAL A 1 95 ? -15.867 -19.203 -20.484 1 98.56 95 VAL A CA 1
ATOM 660 C C . VAL A 1 95 ? -17.312 -19.391 -20.047 1 98.56 95 VAL A C 1
ATOM 662 O O . VAL A 1 95 ? -17.859 -20.484 -20.109 1 98.56 95 VAL A O 1
ATOM 665 N N . ALA A 1 96 ? -17.906 -18.312 -19.609 1 98.25 96 ALA A N 1
ATOM 666 C CA . ALA A 1 96 ? -19.312 -18.375 -19.188 1 98.25 96 ALA A CA 1
ATOM 667 C C . ALA A 1 96 ? -20.203 -18.875 -20.312 1 98.25 96 ALA A C 1
ATOM 669 O O . ALA A 1 96 ? -21.156 -19.609 -20.078 1 98.25 96 ALA A O 1
ATOM 670 N N . GLU A 1 97 ? -19.922 -18.422 -21.5 1 97.44 97 GLU A N 1
ATOM 671 C CA . GLU A 1 97 ? -20.672 -18.875 -22.656 1 97.44 97 GLU A CA 1
ATOM 672 C C . GLU A 1 97 ? -20.609 -20.391 -22.812 1 97.44 97 GLU A C 1
ATOM 674 O O . GLU A 1 97 ? -21.562 -21.016 -23.281 1 97.44 97 GLU A O 1
ATOM 679 N N . GLU A 1 98 ? -19.547 -20.922 -22.438 1 95.5 98 GLU A N 1
ATOM 680 C CA . GLU A 1 98 ? -19.297 -22.344 -22.609 1 95.5 98 GLU A CA 1
ATOM 681 C C . GLU A 1 98 ? -20 -23.156 -21.516 1 95.5 98 GLU A C 1
ATOM 683 O O . GLU A 1 98 ? -20.547 -24.219 -21.781 1 95.5 98 GLU A O 1
ATOM 688 N N . VAL A 1 99 ? -20 -22.672 -20.312 1 97.12 99 VAL A N 1
ATOM 689 C CA . VAL A 1 99 ? -20.375 -23.516 -19.172 1 97.12 99 VAL A CA 1
ATOM 690 C C . VAL A 1 99 ? -21.75 -23.125 -18.656 1 97.12 99 VAL A C 1
ATOM 692 O O . VAL A 1 99 ? -22.406 -23.906 -17.969 1 97.12 99 VAL A O 1
ATOM 695 N N . GLY A 1 100 ? -22.172 -21.938 -18.875 1 97.12 100 GLY A N 1
ATOM 696 C CA . GLY A 1 100 ? -23.531 -21.516 -18.562 1 97.12 100 GLY A CA 1
ATOM 697 C C . GLY A 1 100 ? -23.719 -21.188 -17.094 1 97.12 100 GLY A C 1
ATOM 698 O O . GLY A 1 100 ? -24.844 -21.203 -16.594 1 97.12 100 GLY A O 1
ATOM 699 N N . VAL A 1 101 ? -22.734 -21.031 -16.328 1 98.12 101 VAL A N 1
ATOM 700 C CA . VAL A 1 101 ? -22.766 -20.641 -14.922 1 98.12 101 VAL A CA 1
ATOM 701 C C . VAL A 1 101 ? -21.906 -19.406 -14.695 1 98.12 101 VAL A C 1
ATOM 703 O O . VAL A 1 101 ? -21.141 -19.016 -15.578 1 98.12 101 VAL A O 1
ATOM 706 N N . PRO A 1 102 ? -22.031 -18.703 -13.523 1 98.06 102 PRO A N 1
ATOM 707 C CA . PRO A 1 102 ? -21.203 -17.531 -13.258 1 98.06 102 PRO A CA 1
ATOM 708 C C . PRO A 1 102 ? -19.703 -17.844 -13.289 1 98.06 102 PRO A C 1
ATOM 710 O O . PRO A 1 102 ? -19.281 -18.891 -12.805 1 98.06 102 PRO A O 1
ATOM 713 N N . VAL A 1 103 ? -18.984 -16.969 -13.938 1 98.69 103 VAL A N 1
ATOM 714 C CA . VAL A 1 103 ? -17.531 -17.125 -14.031 1 98.69 103 VAL A CA 1
ATOM 715 C C . VAL A 1 103 ? -16.859 -15.875 -13.469 1 98.69 103 VAL A C 1
ATOM 717 O O . VAL A 1 103 ? -17.219 -14.75 -13.812 1 98.69 103 VAL A O 1
ATOM 720 N N . VAL A 1 104 ? -15.906 -16.078 -12.578 1 98.38 104 VAL A N 1
ATOM 721 C CA . VAL A 1 104 ? -15.109 -14.977 -12.039 1 98.38 104 VAL A CA 1
ATOM 722 C C . VAL A 1 104 ? -13.664 -15.117 -12.508 1 98.38 104 VAL A C 1
ATOM 724 O O . VAL A 1 104 ? -13.164 -16.234 -12.672 1 98.38 104 VAL A O 1
ATOM 727 N N . LEU A 1 105 ? -13.086 -14.008 -12.828 1 98.19 105 LEU A N 1
ATOM 728 C CA . LEU A 1 105 ? -11.68 -13.922 -13.211 1 98.19 105 LEU A CA 1
ATOM 729 C C . LEU A 1 105 ? -10.898 -13.078 -12.203 1 98.19 105 LEU A C 1
ATOM 731 O O . LEU A 1 105 ? -11.312 -11.969 -11.867 1 98.19 105 LEU A O 1
ATOM 735 N N . GLU A 1 106 ? -9.836 -13.625 -11.68 1 97.44 106 GLU A N 1
ATOM 736 C CA . GLU A 1 106 ? -9 -12.906 -10.727 1 97.44 106 GLU A CA 1
ATOM 737 C C . GLU A 1 106 ? -7.52 -13.031 -11.086 1 97.44 106 GLU A C 1
ATOM 739 O O . GLU A 1 106 ? -7.121 -13.984 -11.758 1 97.44 106 GLU A O 1
ATOM 744 N N . GLN A 1 107 ? -6.781 -12.062 -10.703 1 96.44 107 GLN A N 1
ATOM 745 C CA . GLN A 1 107 ? -5.328 -12.133 -10.805 1 96.44 107 GLN A CA 1
ATOM 746 C C . GLN A 1 107 ? -4.758 -13.18 -9.852 1 96.44 107 GLN A C 1
ATOM 748 O O . GLN A 1 107 ? -5.238 -13.328 -8.727 1 96.44 107 GLN A O 1
ATOM 753 N N . ASP A 1 108 ? -3.797 -13.883 -10.273 1 94.38 108 ASP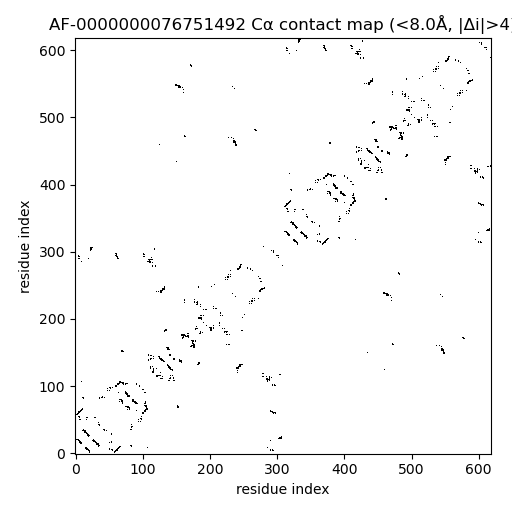 A N 1
ATOM 754 C CA . ASP A 1 108 ? -3.324 -15.078 -9.578 1 94.38 108 ASP A CA 1
ATOM 755 C C . ASP A 1 108 ? -2.85 -14.742 -8.164 1 94.38 108 ASP A C 1
ATOM 757 O O . ASP A 1 108 ? -3.203 -15.43 -7.203 1 94.38 108 ASP A O 1
ATOM 761 N N . CYS A 1 109 ? -2.088 -13.672 -7.938 1 95.31 109 CYS A N 1
ATOM 762 C CA . CYS A 1 109 ? -1.607 -13.344 -6.602 1 95.31 109 CYS A CA 1
ATOM 763 C C . CYS A 1 109 ? -2.752 -12.867 -5.711 1 95.31 109 CYS A C 1
ATOM 765 O O . CYS A 1 109 ? -2.764 -13.148 -4.512 1 95.31 109 CYS A O 1
ATOM 767 N N . ARG A 1 110 ? -3.666 -12.125 -6.305 1 97.06 110 ARG A N 1
ATOM 768 C CA . ARG A 1 110 ? -4.844 -11.727 -5.539 1 97.06 110 ARG A CA 1
ATOM 769 C C . ARG A 1 110 ? -5.676 -12.945 -5.145 1 97.06 110 ARG A C 1
ATOM 771 O O . ARG A 1 110 ? -6.191 -13.016 -4.027 1 97.06 110 ARG A O 1
ATOM 778 N N . ALA A 1 111 ? -5.793 -13.891 -6.07 1 96.56 111 ALA A N 1
ATOM 779 C CA . ALA A 1 111 ? -6.492 -15.125 -5.746 1 96.56 111 ALA A CA 1
ATOM 780 C C . ALA A 1 111 ? -5.805 -15.867 -4.598 1 96.56 111 ALA A C 1
ATOM 782 O O . ALA A 1 111 ? -6.469 -16.359 -3.688 1 96.56 111 ALA A O 1
ATOM 783 N N . ALA A 1 112 ? -4.516 -15.914 -4.68 1 96 112 ALA A N 1
ATOM 784 C CA . ALA A 1 112 ? -3.754 -16.547 -3.604 1 96 112 ALA A CA 1
ATOM 785 C C . ALA A 1 112 ? -4 -15.836 -2.271 1 96 112 ALA A C 1
ATOM 787 O O . ALA A 1 112 ? -4.137 -16.484 -1.234 1 96 112 ALA A O 1
ATOM 788 N N . ALA A 1 113 ? -4.035 -14.539 -2.301 1 97.5 113 ALA A N 1
ATOM 789 C CA . ALA A 1 113 ? -4.293 -13.773 -1.087 1 97.5 113 ALA A CA 1
ATOM 790 C C . ALA A 1 113 ? -5.68 -14.07 -0.53 1 97.5 113 ALA A C 1
ATOM 792 O O . ALA A 1 113 ? -5.863 -14.172 0.686 1 97.5 113 ALA A O 1
ATOM 793 N N . VAL A 1 114 ? -6.625 -14.219 -1.406 1 96.19 114 VAL A N 1
ATOM 794 C CA . VAL A 1 114 ? -7.977 -14.578 -0.988 1 96.19 114 VAL A CA 1
ATOM 795 C C . VAL A 1 114 ? -7.957 -15.93 -0.279 1 96.19 114 VAL A C 1
ATOM 797 O O . VAL A 1 114 ? -8.547 -16.078 0.792 1 96.19 114 VAL A O 1
ATOM 800 N N . ALA A 1 115 ? -7.242 -16.859 -0.874 1 95.06 115 ALA A N 1
ATOM 801 C CA . ALA A 1 115 ? -7.156 -18.188 -0.261 1 95.06 115 ALA A CA 1
ATOM 802 C C . ALA A 1 115 ? -6.547 -18.094 1.136 1 95.06 115 ALA A C 1
ATOM 804 O O . ALA A 1 115 ? -7.094 -18.656 2.09 1 95.06 115 ALA A O 1
ATOM 805 N N . GLU A 1 116 ? -5.445 -17.422 1.26 1 95.94 116 GLU A N 1
ATOM 806 C CA . GLU A 1 116 ? -4.766 -17.281 2.545 1 95.94 116 GLU A CA 1
ATOM 807 C C . GLU A 1 116 ? -5.66 -16.594 3.574 1 95.94 116 GLU A C 1
ATOM 809 O O . GLU A 1 116 ? -5.645 -16.953 4.754 1 95.94 116 GLU A O 1
ATOM 814 N N . SER A 1 117 ? -6.441 -15.617 3.158 1 95.56 117 SER A N 1
ATOM 815 C CA . SER A 1 117 ? -7.289 -14.836 4.055 1 95.56 117 SER A CA 1
ATOM 816 C C . SER A 1 117 ? -8.492 -15.648 4.516 1 95.56 117 SER A C 1
ATOM 818 O O . SER A 1 117 ? -9.047 -15.398 5.59 1 95.56 117 SER A O 1
ATOM 820 N N . GLU A 1 118 ? -8.875 -16.625 3.738 1 93.38 118 GLU A N 1
ATOM 821 C CA . GLU A 1 118 ? -10.117 -17.328 4.043 1 93.38 118 GLU A CA 1
ATOM 822 C C . GLU A 1 118 ? -9.828 -18.672 4.707 1 93.38 118 GLU A C 1
ATOM 824 O O . GLU A 1 118 ? -10.539 -19.094 5.625 1 93.38 118 GLU A O 1
ATOM 829 N N . ILE A 1 119 ? -8.766 -19.375 4.199 1 91.94 119 ILE A N 1
ATOM 830 C CA . ILE A 1 119 ? -8.586 -20.734 4.684 1 91.94 119 ILE A CA 1
ATOM 831 C C . ILE A 1 119 ? -7.125 -20.953 5.062 1 91.94 119 ILE A C 1
ATOM 833 O O . ILE A 1 119 ? -6.754 -22.047 5.5 1 91.94 119 ILE A O 1
ATOM 837 N N . GLY A 1 120 ? -6.316 -19.969 4.902 1 94.06 120 GLY A N 1
ATOM 838 C CA . GLY A 1 120 ? -4.898 -20.109 5.207 1 94.06 120 GLY A CA 1
ATOM 839 C C . GLY A 1 120 ? -4.5 -19.422 6.504 1 94.06 120 GLY A C 1
ATOM 840 O O . GLY A 1 120 ? -5.262 -19.438 7.473 1 94.06 120 GLY A O 1
ATOM 841 N N . LEU A 1 121 ? -3.299 -18.922 6.555 1 95.56 121 LEU A N 1
ATOM 842 C CA . LEU A 1 121 ? -2.713 -18.359 7.766 1 95.56 121 LEU A CA 1
ATOM 843 C C . LEU A 1 121 ? -3.316 -16.984 8.078 1 95.56 121 LEU A C 1
ATOM 845 O O . LEU A 1 121 ? -3.211 -16.5 9.211 1 95.56 121 LEU A O 1
ATOM 849 N N . GLY A 1 122 ? -3.91 -16.375 7.078 1 95.69 122 GLY A N 1
ATOM 850 C CA . GLY A 1 122 ? -4.395 -15.008 7.234 1 95.69 122 GLY A CA 1
ATOM 851 C C . GLY A 1 122 ? -5.852 -14.938 7.66 1 95.69 122 GLY A C 1
ATOM 852 O O . GLY A 1 122 ? -6.488 -13.891 7.535 1 95.69 122 GLY A O 1
ATOM 853 N N . ARG A 1 123 ? -6.41 -15.969 8.117 1 93.5 123 ARG A N 1
ATOM 854 C CA . ARG A 1 123 ? -7.84 -16.047 8.414 1 93.5 123 ARG A CA 1
ATOM 855 C C . ARG A 1 123 ? -8.227 -15.039 9.492 1 93.5 123 ARG A C 1
ATOM 857 O O . ARG A 1 123 ? -9.359 -14.555 9.523 1 93.5 123 ARG A O 1
ATOM 864 N N . ASP A 1 124 ? -7.301 -14.672 10.359 1 94.19 124 ASP A N 1
ATOM 865 C CA . ASP A 1 124 ? -7.602 -13.742 11.438 1 94.19 124 ASP A CA 1
ATOM 866 C C . ASP A 1 124 ? -6.984 -12.375 11.172 1 94.19 124 ASP A C 1
ATOM 868 O O . ASP A 1 124 ? -6.938 -11.523 12.062 1 94.19 124 ASP A O 1
ATOM 872 N N . ALA A 1 125 ? -6.469 -12.164 10.008 1 95.5 125 ALA A N 1
ATOM 873 C CA . ALA A 1 125 ? -5.82 -10.906 9.648 1 95.5 125 ALA A CA 1
ATOM 874 C C . ALA A 1 125 ? -6.672 -10.109 8.664 1 95.5 125 ALA A C 1
ATOM 876 O O . ALA A 1 125 ? -7.02 -10.609 7.59 1 95.5 125 ALA A O 1
ATOM 877 N N . ARG A 1 126 ? -7.012 -8.875 9 1 96 126 ARG A N 1
ATOM 878 C CA . ARG A 1 126 ? -7.777 -8.016 8.102 1 96 126 ARG A CA 1
ATOM 879 C C . ARG A 1 126 ? -6.855 -7.309 7.113 1 96 126 ARG A C 1
ATOM 881 O O . ARG A 1 126 ? -7.305 -6.855 6.055 1 96 126 ARG A O 1
ATOM 888 N N . ASP A 1 127 ? -5.633 -7.133 7.492 1 98.06 127 ASP A N 1
ATOM 889 C CA . ASP A 1 127 ? -4.578 -6.582 6.648 1 98.06 127 ASP A CA 1
ATOM 890 C C . ASP A 1 127 ? -3.453 -7.598 6.445 1 98.06 127 ASP A C 1
ATOM 892 O O . ASP A 1 127 ? -2.65 -7.828 7.352 1 98.06 127 ASP A O 1
ATOM 896 N N . LEU A 1 128 ? -3.42 -8.203 5.234 1 98.56 128 LEU A N 1
ATOM 897 C CA . LEU A 1 128 ? -2.555 -9.336 4.926 1 98.56 128 LEU A CA 1
ATOM 898 C C . LEU A 1 128 ? -1.769 -9.086 3.643 1 98.56 128 LEU A C 1
ATOM 900 O O . LEU A 1 128 ? -2.305 -8.531 2.678 1 98.56 128 LEU A O 1
ATOM 904 N N . MET A 1 129 ? -0.521 -9.43 3.674 1 98.69 129 MET A N 1
ATOM 905 C CA . MET A 1 129 ? 0.299 -9.438 2.467 1 98.69 129 MET A CA 1
ATOM 906 C C . MET A 1 129 ? 0.779 -10.852 2.143 1 98.69 129 MET A C 1
ATOM 908 O O . MET A 1 129 ? 1.396 -11.508 2.982 1 98.69 129 MET A O 1
ATOM 912 N N . VAL A 1 130 ? 0.455 -11.32 0.965 1 98.31 130 VAL A N 1
ATOM 913 C CA . VAL A 1 130 ? 0.932 -12.602 0.462 1 98.31 130 VAL A CA 1
ATOM 914 C C . VAL A 1 130 ? 1.954 -12.375 -0.65 1 98.31 130 VAL A C 1
ATOM 916 O O . VAL A 1 130 ? 1.634 -11.781 -1.684 1 98.31 130 VAL A O 1
ATOM 919 N N . VAL A 1 131 ? 3.129 -12.812 -0.43 1 97.81 131 VAL A N 1
ATOM 920 C CA . VAL A 1 131 ? 4.219 -12.641 -1.384 1 97.81 131 VAL A CA 1
ATOM 921 C C . VAL A 1 131 ? 4.488 -13.961 -2.102 1 97.81 131 VAL A C 1
ATOM 923 O O . VAL A 1 131 ? 4.855 -14.953 -1.469 1 97.81 131 VAL A O 1
ATOM 926 N N . VAL A 1 132 ? 4.305 -13.938 -3.361 1 94.75 132 VAL A N 1
ATOM 927 C CA . VAL A 1 132 ? 4.535 -15.133 -4.164 1 94.75 132 VAL A CA 1
ATOM 928 C C . VAL A 1 132 ? 5.926 -15.086 -4.785 1 94.75 132 VAL A C 1
ATOM 930 O O . VAL A 1 132 ? 6.215 -14.211 -5.613 1 94.75 132 VAL A O 1
ATOM 933 N N . LEU A 1 133 ? 6.777 -16 -4.363 1 94.5 133 LEU A N 1
ATOM 934 C CA . LEU A 1 133 ? 8.164 -16.094 -4.805 1 94.5 133 LEU A CA 1
ATOM 935 C C . LEU A 1 133 ? 8.352 -17.266 -5.762 1 94.5 133 LEU A C 1
ATOM 937 O O . LEU A 1 133 ? 8.547 -18.406 -5.328 1 94.5 133 LEU A O 1
ATOM 941 N N . GLY A 1 134 ? 8.305 -17.109 -6.973 1 88.69 134 GLY A N 1
ATOM 942 C CA . GLY A 1 134 ? 8.523 -18.094 -8.016 1 88.69 134 GLY A CA 1
ATOM 943 C C . GLY A 1 134 ? 9.469 -17.609 -9.102 1 88.69 134 GLY A C 1
ATOM 944 O O . GLY A 1 134 ? 10.547 -17.094 -8.812 1 88.69 134 GLY A O 1
ATOM 945 N N . THR A 1 135 ? 8.992 -17.875 -10.375 1 84 135 THR A N 1
ATOM 946 C CA . THR A 1 135 ? 9.789 -17.359 -11.477 1 84 135 THR A CA 1
ATOM 947 C C . THR A 1 135 ? 9.977 -15.852 -11.344 1 84 135 THR A C 1
ATOM 949 O O . THR A 1 135 ? 11.062 -15.328 -11.617 1 84 135 THR A O 1
ATOM 952 N N . GLY A 1 136 ? 8.992 -15.172 -10.945 1 89.94 136 GLY A N 1
ATOM 953 C CA . GLY A 1 136 ? 9.039 -13.773 -10.57 1 89.94 136 GLY A CA 1
ATOM 954 C C . GLY A 1 136 ? 8.609 -13.523 -9.141 1 89.94 136 GLY A C 1
ATOM 955 O O . GLY A 1 136 ? 8.617 -14.438 -8.312 1 89.94 136 GLY A O 1
ATOM 956 N N . VAL A 1 137 ? 8.43 -12.312 -8.773 1 94.5 137 VAL A N 1
ATOM 957 C CA . VAL A 1 137 ? 7.949 -11.914 -7.457 1 94.5 137 VAL A CA 1
ATOM 958 C C . VAL A 1 137 ? 6.73 -11.008 -7.602 1 94.5 137 VAL A C 1
ATOM 960 O O . VAL A 1 137 ? 6.727 -10.094 -8.43 1 94.5 137 VAL A O 1
ATOM 963 N N . ALA A 1 138 ? 5.715 -11.281 -6.898 1 94.5 138 ALA A N 1
ATOM 964 C CA . ALA A 1 138 ? 4.539 -10.414 -6.828 1 94.5 138 ALA A CA 1
ATOM 965 C C . ALA A 1 138 ? 3.846 -10.539 -5.477 1 94.5 138 ALA A C 1
ATOM 967 O O . ALA A 1 138 ? 4.238 -11.359 -4.645 1 94.5 138 ALA A O 1
ATOM 968 N N . ALA A 1 139 ? 2.889 -9.688 -5.234 1 97.56 139 ALA A N 1
ATOM 969 C CA . ALA A 1 139 ? 2.186 -9.766 -3.957 1 97.56 139 ALA A CA 1
ATOM 970 C C . ALA A 1 139 ? 0.678 -9.625 -4.152 1 97.56 139 ALA A C 1
ATOM 972 O O . ALA A 1 139 ? 0.225 -8.938 -5.066 1 97.56 139 ALA A O 1
ATOM 973 N N . GLY A 1 140 ? -0.051 -10.391 -3.467 1 98.12 140 GLY A N 1
ATOM 974 C CA . GLY A 1 140 ? -1.461 -10.148 -3.213 1 98.12 140 GLY A CA 1
ATOM 975 C C . GLY A 1 140 ? -1.719 -9.477 -1.876 1 98.12 140 GLY A C 1
ATOM 976 O O . GLY A 1 140 ? -1.185 -9.906 -0.85 1 98.12 140 GLY A O 1
ATOM 977 N N . LEU A 1 141 ? -2.523 -8.438 -1.903 1 98.56 141 LEU A N 1
ATOM 978 C CA . LEU A 1 141 ? -2.746 -7.629 -0.709 1 98.56 141 LEU A CA 1
ATOM 979 C C . LEU A 1 141 ? -4.207 -7.691 -0.276 1 98.56 141 LEU A C 1
ATOM 981 O O . LEU A 1 141 ? -5.113 -7.586 -1.107 1 98.56 141 LEU A O 1
ATOM 985 N N . ILE A 1 142 ? -4.418 -7.961 0.972 1 98.31 142 ILE A N 1
ATOM 986 C CA . ILE A 1 142 ? -5.727 -7.844 1.604 1 98.31 142 ILE A CA 1
ATOM 987 C C . ILE A 1 142 ? -5.75 -6.621 2.523 1 98.31 142 ILE A C 1
ATOM 989 O O . ILE A 1 142 ? -4.895 -6.484 3.4 1 98.31 142 ILE A O 1
ATOM 993 N N . VAL A 1 143 ? -6.633 -5.711 2.268 1 97.69 143 VAL A N 1
ATOM 994 C CA . VAL A 1 143 ? -6.836 -4.508 3.068 1 97.69 143 VAL A CA 1
ATOM 995 C C . VAL A 1 143 ? -8.258 -4.496 3.633 1 97.69 143 VAL A C 1
ATOM 997 O O . VAL A 1 143 ? -9.234 -4.559 2.881 1 97.69 143 VAL A O 1
ATOM 1000 N N . ASP A 1 144 ? -8.344 -4.406 4.918 1 94.69 144 ASP A N 1
ATOM 1001 C CA . ASP A 1 144 ? -9.625 -4.441 5.609 1 94.69 144 ASP A CA 1
ATOM 1002 C C . ASP A 1 144 ? -10.484 -5.613 5.133 1 94.69 144 ASP A C 1
ATOM 1004 O O . ASP A 1 144 ? -11.656 -5.438 4.805 1 94.69 144 ASP A O 1
ATOM 1008 N N . GLY A 1 145 ? -9.828 -6.703 4.934 1 94.62 145 GLY A N 1
ATOM 1009 C CA . GLY A 1 145 ? -10.492 -7.961 4.645 1 94.62 145 GLY A CA 1
ATOM 1010 C C . GLY A 1 145 ? -10.805 -8.148 3.172 1 94.62 145 GLY A C 1
ATOM 1011 O O . GLY A 1 145 ? -11.375 -9.164 2.775 1 94.62 145 GLY A O 1
ATOM 1012 N N . ARG A 1 146 ? -10.398 -7.242 2.328 1 95.06 146 ARG A N 1
ATOM 1013 C CA . ARG A 1 146 ? -10.711 -7.332 0.905 1 95.06 146 ARG A CA 1
ATOM 1014 C C . ARG A 1 146 ? -9.445 -7.227 0.06 1 95.06 146 ARG A C 1
ATOM 1016 O O . ARG A 1 146 ? -8.508 -6.52 0.427 1 95.06 146 ARG A O 1
ATOM 1023 N N . PRO A 1 147 ? -9.484 -7.922 -1.109 1 96.06 147 PRO A N 1
ATOM 1024 C CA . PRO A 1 147 ? -8.312 -7.801 -1.988 1 96.06 147 PRO A CA 1
ATOM 1025 C C . PRO A 1 147 ? -8.133 -6.383 -2.531 1 96.06 147 PRO A C 1
ATOM 1027 O O . PRO A 1 147 ? -9.117 -5.707 -2.846 1 96.06 147 PRO A O 1
ATOM 1030 N N . LEU A 1 148 ? -6.922 -5.91 -2.547 1 97.25 148 LEU A N 1
ATOM 1031 C CA . LEU A 1 148 ? -6.57 -4.633 -3.152 1 97.25 148 LEU A CA 1
ATOM 1032 C C . LEU A 1 148 ? -6.191 -4.812 -4.621 1 97.25 148 LEU A C 1
ATOM 1034 O O . LEU A 1 148 ? -5.117 -5.332 -4.93 1 97.25 148 LEU A O 1
ATOM 1038 N N . ALA A 1 149 ? -7.027 -4.387 -5.5 1 95.81 149 ALA A N 1
ATOM 1039 C CA . ALA A 1 149 ? -6.734 -4.477 -6.93 1 95.81 149 ALA A CA 1
ATOM 1040 C C . ALA A 1 149 ? -5.965 -3.246 -7.406 1 95.81 149 ALA A C 1
ATOM 1042 O O . ALA A 1 149 ? -5.02 -3.363 -8.188 1 95.81 149 ALA A O 1
ATOM 1043 N N . GLY A 1 150 ? -6.316 -2.033 -6.816 1 96 150 GLY A N 1
ATOM 1044 C CA . GLY A 1 150 ? -5.781 -0.768 -7.289 1 96 150 GLY A CA 1
ATOM 1045 C C . GLY A 1 150 ? -6.59 -0.167 -8.422 1 96 150 GLY A C 1
ATOM 1046 O O . GLY A 1 150 ? -7.57 -0.76 -8.875 1 96 150 GLY A O 1
ATOM 1047 N N . ALA A 1 151 ? -6.246 1.013 -8.82 1 95.31 151 ALA A N 1
ATOM 1048 C CA . ALA A 1 151 ? -6.996 1.782 -9.805 1 95.31 151 ALA A CA 1
ATOM 1049 C C . ALA A 1 151 ? -7.039 1.06 -11.148 1 95.31 151 ALA A C 1
ATOM 1051 O O . ALA A 1 151 ? -8.07 1.047 -11.82 1 95.31 151 ALA A O 1
ATOM 1052 N N . ASP A 1 152 ? -5.926 0.406 -11.492 1 92.06 152 ASP A N 1
ATOM 1053 C CA . ASP A 1 152 ? -5.824 -0.239 -12.797 1 92.06 152 ASP A CA 1
ATOM 1054 C C . ASP A 1 152 ? -5.66 -1.75 -12.648 1 92.06 152 ASP A C 1
ATOM 1056 O O . ASP A 1 152 ? -5.285 -2.434 -13.602 1 92.06 152 ASP A O 1
ATOM 1060 N N . GLY A 1 153 ? -5.855 -2.236 -11.469 1 92.81 153 GLY A N 1
ATOM 1061 C CA . GLY A 1 153 ? -5.703 -3.664 -11.25 1 92.81 153 GLY A CA 1
ATOM 1062 C C . GLY A 1 153 ? -4.254 -4.098 -11.125 1 92.81 153 GLY A C 1
ATOM 1063 O O . GLY A 1 153 ? -3.93 -5.27 -11.344 1 92.81 153 GLY A O 1
ATOM 1064 N N . SER A 1 154 ? -3.363 -3.18 -10.781 1 93.62 154 SER A N 1
ATOM 1065 C CA . SER A 1 154 ? -1.932 -3.459 -10.828 1 93.62 154 SER A CA 1
ATOM 1066 C C . SER A 1 154 ? -1.304 -3.338 -9.438 1 93.62 154 SER A C 1
ATOM 1068 O O . SER A 1 154 ? -0.085 -3.197 -9.312 1 93.62 154 SER A O 1
ATOM 1070 N N . ALA A 1 155 ? -2.137 -3.324 -8.391 1 96.81 155 ALA A N 1
ATOM 1071 C CA . ALA A 1 155 ? -1.564 -3.293 -7.051 1 96.81 155 ALA A CA 1
ATOM 1072 C C . ALA A 1 155 ? -0.76 -4.559 -6.766 1 96.81 155 ALA A C 1
ATOM 1074 O O . ALA A 1 155 ? -1.092 -5.637 -7.266 1 96.81 155 ALA A O 1
ATOM 1075 N N . GLY A 1 156 ? 0.318 -4.41 -6.027 1 97.31 156 GLY A N 1
ATOM 1076 C CA . GLY A 1 156 ? 1.055 -5.574 -5.555 1 97.31 156 GLY A CA 1
ATOM 1077 C C . GLY A 1 156 ? 2.217 -5.945 -6.457 1 97.31 156 GLY A C 1
ATOM 1078 O O . GLY A 1 156 ? 2.732 -7.066 -6.383 1 97.31 156 GLY A O 1
ATOM 1079 N N . GLU A 1 157 ? 2.646 -5.031 -7.285 1 96.12 157 GLU A N 1
ATOM 1080 C CA . GLU A 1 157 ? 3.801 -5.285 -8.141 1 96.12 157 GLU A CA 1
ATOM 1081 C C . GLU A 1 157 ? 5.105 -5.172 -7.359 1 96.12 157 GLU A C 1
ATOM 1083 O O . GLU A 1 157 ? 6.02 -4.445 -7.762 1 96.12 157 GLU A O 1
ATOM 1088 N N . LEU A 1 158 ? 5.211 -5.973 -6.348 1 97.75 158 LEU A N 1
ATOM 1089 C CA . LEU A 1 158 ? 6.32 -5.977 -5.402 1 97.75 158 LEU A CA 1
ATOM 1090 C C . LEU A 1 158 ? 7.637 -6.289 -6.109 1 97.75 158 LEU A C 1
ATOM 1092 O O . LEU A 1 158 ? 8.688 -5.762 -5.742 1 97.75 158 LEU A O 1
ATOM 1096 N N . GLY A 1 159 ? 7.602 -7.137 -7.051 1 97.44 159 GLY A N 1
ATOM 1097 C CA . GLY A 1 159 ? 8.805 -7.578 -7.742 1 97.44 159 GLY A CA 1
ATOM 1098 C C . GLY A 1 159 ? 9.523 -6.457 -8.469 1 97.44 159 GLY A C 1
ATOM 1099 O O . GLY A 1 159 ? 10.727 -6.551 -8.727 1 97.44 159 GLY A O 1
ATOM 1100 N N . HIS A 1 160 ? 8.859 -5.398 -8.75 1 97.06 160 HIS A N 1
ATOM 1101 C CA . HIS A 1 160 ? 9.438 -4.336 -9.562 1 97.06 160 HIS A CA 1
ATOM 1102 C C . HIS A 1 160 ? 9.773 -3.111 -8.719 1 97.06 160 HIS A C 1
ATOM 1104 O O . HIS A 1 160 ? 10.117 -2.055 -9.25 1 97.06 160 HIS A O 1
ATOM 1110 N N . LEU A 1 161 ? 9.625 -3.271 -7.398 1 97.94 161 LEU A N 1
ATOM 1111 C CA . LEU A 1 161 ? 10.125 -2.207 -6.535 1 97.94 161 LEU A CA 1
ATOM 1112 C C . LEU A 1 161 ? 11.617 -1.988 -6.758 1 97.94 161 LEU A C 1
ATOM 1114 O O . LEU A 1 161 ? 12.391 -2.947 -6.805 1 97.94 161 LEU A O 1
ATOM 1118 N N . PRO A 1 162 ? 11.992 -0.757 -6.891 1 97.62 162 PRO A N 1
ATOM 1119 C CA . PRO A 1 162 ? 13.422 -0.458 -6.988 1 97.62 162 PRO A CA 1
ATOM 1120 C C . PRO A 1 162 ? 14.125 -0.511 -5.637 1 97.62 162 PRO A C 1
ATOM 1122 O O . PRO A 1 162 ? 14.484 0.531 -5.078 1 97.62 162 PRO A O 1
ATOM 1125 N N . VAL A 1 163 ? 14.438 -1.688 -5.168 1 97.75 163 VAL A N 1
ATOM 1126 C CA . VAL A 1 163 ? 15.078 -1.89 -3.871 1 97.75 163 VAL A CA 1
ATOM 1127 C C . VAL A 1 163 ? 16.469 -1.266 -3.879 1 97.75 163 VAL A C 1
ATOM 1129 O O . VAL A 1 163 ? 16.906 -0.695 -2.877 1 97.75 163 VAL A O 1
ATOM 1132 N N . TYR A 1 164 ? 17.203 -1.447 -4.973 1 97.56 164 TYR A N 1
ATOM 1133 C CA . TYR A 1 164 ? 18.5 -0.816 -5.211 1 97.56 164 TYR A CA 1
ATOM 1134 C C . TYR A 1 164 ? 18.453 0.043 -6.469 1 97.56 164 TYR A C 1
ATOM 1136 O O . TYR A 1 164 ? 18.875 -0.399 -7.539 1 97.56 164 TYR A O 1
ATOM 1144 N N . PRO A 1 165 ? 18.078 1.301 -6.305 1 95 165 PRO A N 1
ATOM 1145 C CA . PRO A 1 165 ? 17.828 2.15 -7.473 1 95 165 PRO A CA 1
ATOM 1146 C C . PRO A 1 165 ? 18.984 2.125 -8.477 1 95 165 PRO A C 1
ATOM 1148 O O . PRO A 1 165 ? 18.766 2.301 -9.68 1 95 165 PRO A O 1
ATOM 1151 N N . ASP A 1 166 ? 20.188 1.902 -8.062 1 94.75 166 ASP A N 1
ATOM 1152 C CA . ASP A 1 166 ? 21.328 1.849 -8.977 1 94.75 166 ASP A CA 1
ATOM 1153 C C . ASP A 1 166 ? 21.797 0.41 -9.188 1 94.75 166 ASP A C 1
ATOM 1155 O O . ASP A 1 166 ? 22.938 0.176 -9.594 1 94.75 166 ASP A O 1
ATOM 1159 N N . GLY A 1 167 ? 20.953 -0.534 -8.961 1 97.12 167 GLY A N 1
ATOM 1160 C CA . GLY A 1 167 ? 21.328 -1.938 -9.008 1 97.12 167 GLY A CA 1
ATOM 1161 C C . GLY A 1 167 ? 21.203 -2.539 -10.398 1 97.12 167 GLY A C 1
ATOM 1162 O O . GLY A 1 167 ? 21.391 -1.842 -11.398 1 97.12 167 GLY A O 1
ATOM 1163 N N . GLU A 1 168 ? 20.984 -3.812 -10.469 1 97.5 168 GLU A N 1
ATOM 1164 C CA . GLU A 1 168 ? 21 -4.594 -11.703 1 97.5 168 GLU A CA 1
ATOM 1165 C C . GLU A 1 168 ? 19.828 -4.207 -12.609 1 97.5 168 GLU A C 1
ATOM 1167 O O . GLU A 1 168 ? 18.781 -3.783 -12.125 1 97.5 168 GLU A O 1
ATOM 1172 N N . HIS A 1 169 ? 20.047 -4.383 -13.898 1 97.12 169 HIS A N 1
ATOM 1173 C CA . HIS A 1 169 ? 19 -4.145 -14.883 1 97.12 169 HIS A CA 1
ATOM 1174 C C . HIS A 1 169 ? 17.906 -5.215 -14.797 1 97.12 169 HIS A C 1
ATOM 1176 O O . HIS A 1 169 ? 18.219 -6.398 -14.617 1 97.12 169 HIS A O 1
ATOM 1182 N N . CYS A 1 170 ? 16.75 -4.777 -14.898 1 96.38 170 CYS A N 1
ATOM 1183 C CA . CYS A 1 170 ? 15.594 -5.672 -14.945 1 96.38 170 CYS A CA 1
ATOM 1184 C C . CYS A 1 170 ? 14.992 -5.715 -16.344 1 96.38 170 CYS A C 1
ATOM 1186 O O . CYS A 1 170 ? 14.992 -4.707 -17.062 1 96.38 170 CYS A O 1
ATOM 1188 N N . ALA A 1 171 ? 14.391 -6.812 -16.734 1 91.06 171 ALA A N 1
ATOM 1189 C CA . ALA A 1 171 ? 13.773 -6.969 -18.047 1 91.06 171 ALA A CA 1
ATOM 1190 C C . ALA A 1 171 ? 12.594 -6.023 -18.219 1 91.06 171 ALA A C 1
ATOM 1192 O O . ALA A 1 171 ? 12.164 -5.746 -19.344 1 91.06 171 ALA A O 1
ATOM 1193 N N . CYS A 1 172 ? 12.102 -5.496 -17.141 1 91.19 172 CYS A N 1
ATOM 1194 C CA . CYS A 1 172 ? 10.961 -4.59 -17.219 1 91.19 172 CYS A CA 1
ATOM 1195 C C . CYS A 1 172 ? 11.391 -3.211 -17.703 1 91.19 172 CYS A C 1
ATOM 1197 O O . CYS A 1 172 ? 10.547 -2.365 -18.016 1 91.19 172 CYS A O 1
ATOM 1199 N N . GLY A 1 173 ? 12.664 -2.959 -17.75 1 95.44 173 GLY A N 1
ATOM 1200 C CA . GLY A 1 173 ? 13.211 -1.68 -18.172 1 95.44 173 GLY A CA 1
ATOM 1201 C C . GLY A 1 173 ? 13.734 -0.845 -17.031 1 95.44 173 GLY A C 1
ATOM 1202 O O . GLY A 1 173 ? 14.383 0.183 -17.25 1 95.44 173 GLY A O 1
ATOM 1203 N N . GLN A 1 174 ? 13.516 -1.228 -15.82 1 97.06 174 GLN A N 1
ATOM 1204 C CA . GLN A 1 174 ? 13.969 -0.525 -14.625 1 97.06 174 GLN A CA 1
ATOM 1205 C C . GLN A 1 174 ? 15.273 -1.113 -14.102 1 97.06 174 GLN A C 1
ATOM 1207 O O . GLN A 1 174 ? 15.82 -2.051 -14.688 1 97.06 174 GLN A O 1
ATOM 1212 N N . ARG A 1 175 ? 15.812 -0.479 -13.109 1 96.69 175 ARG A N 1
ATOM 1213 C CA . ARG A 1 175 ? 16.984 -0.986 -12.398 1 96.69 175 ARG A CA 1
ATOM 1214 C C . ARG A 1 175 ? 16.656 -1.271 -10.938 1 96.69 175 ARG A C 1
ATOM 1216 O O . ARG A 1 175 ? 15.82 -0.591 -10.344 1 96.69 175 ARG A O 1
ATOM 1223 N N . GLY A 1 176 ? 17.344 -2.281 -10.438 1 97.62 176 GLY A N 1
ATOM 1224 C CA . GLY A 1 176 ? 17.344 -2.514 -9.008 1 97.62 176 GLY A CA 1
ATOM 1225 C C . GLY A 1 176 ? 16.047 -3.123 -8.5 1 97.62 176 GLY A C 1
ATOM 1226 O O . GLY A 1 176 ? 15.758 -3.072 -7.301 1 97.62 176 GLY A O 1
ATOM 1227 N N . CYS A 1 177 ? 15.234 -3.686 -9.453 1 98.31 177 CYS A N 1
ATOM 1228 C CA . CYS A 1 177 ? 13.984 -4.324 -9.055 1 98.31 177 CYS A CA 1
ATOM 1229 C C . CYS A 1 177 ? 14.242 -5.504 -8.125 1 98.31 177 CYS A C 1
ATOM 1231 O O . CYS A 1 177 ? 15.211 -6.246 -8.32 1 98.31 177 CYS A O 1
ATOM 1233 N N . LEU A 1 178 ? 13.367 -5.707 -7.184 1 98.62 178 LEU A N 1
ATOM 1234 C CA . LEU A 1 178 ? 13.469 -6.824 -6.25 1 98.62 178 LEU A CA 1
ATOM 1235 C C . LEU A 1 178 ? 13.617 -8.148 -6.992 1 98.62 178 LEU A C 1
ATOM 1237 O O . LEU A 1 178 ? 14.43 -8.992 -6.609 1 98.62 178 LEU A O 1
ATOM 1241 N N . GLU A 1 179 ? 12.859 -8.336 -8.016 1 97.62 179 GLU A N 1
ATOM 1242 C CA . GLU A 1 179 ? 12.727 -9.594 -8.742 1 97.62 179 GLU A CA 1
ATOM 1243 C C . GLU A 1 179 ? 14.078 -10.07 -9.266 1 97.62 179 GLU A C 1
ATOM 1245 O O . GLU A 1 179 ? 14.359 -11.273 -9.258 1 97.62 179 GLU A O 1
ATOM 1250 N N . VAL A 1 180 ? 14.961 -9.211 -9.68 1 97.81 180 VAL A N 1
ATOM 1251 C CA . VAL A 1 180 ? 16.219 -9.625 -10.273 1 97.81 180 VAL A CA 1
ATOM 1252 C C . VAL A 1 180 ? 17.141 -10.188 -9.195 1 97.81 180 VAL A C 1
ATOM 1254 O O . VAL A 1 180 ? 18.109 -10.891 -9.5 1 97.81 180 VAL A O 1
ATOM 1257 N N . TYR A 1 181 ? 16.859 -9.953 -7.957 1 98.5 181 TYR A N 1
ATOM 1258 C CA . TYR A 1 181 ? 17.688 -10.438 -6.859 1 98.5 181 TYR A CA 1
ATOM 1259 C C . TYR A 1 181 ? 17.031 -11.633 -6.168 1 98.5 181 TYR A C 1
ATOM 1261 O O . TYR A 1 181 ? 17.703 -12.602 -5.809 1 98.5 181 TYR A O 1
ATOM 1269 N N . ALA A 1 182 ? 15.688 -11.531 -6.023 1 98.38 182 ALA A N 1
ATOM 1270 C CA . ALA A 1 182 ? 15.086 -12.383 -5 1 98.38 182 ALA A CA 1
ATOM 1271 C C . ALA A 1 182 ? 14.055 -13.336 -5.609 1 98.38 182 ALA A C 1
ATOM 1273 O O . ALA A 1 182 ? 13.344 -14.031 -4.887 1 98.38 182 ALA A O 1
ATOM 1274 N N . SER A 1 183 ? 13.891 -13.383 -6.906 1 96.38 183 SER A N 1
ATOM 1275 C CA . SER A 1 183 ? 13.07 -14.414 -7.551 1 96.38 183 SER A CA 1
ATOM 1276 C C . SER A 1 183 ? 13.867 -15.688 -7.773 1 96.38 183 SER A C 1
ATOM 1278 O O . SER A 1 183 ? 15.102 -15.68 -7.699 1 96.38 183 SER A O 1
ATOM 1280 N N . ALA A 1 184 ? 13.117 -16.828 -8.008 1 94.88 184 ALA A N 1
ATOM 1281 C CA . ALA A 1 184 ? 13.812 -18.078 -8.328 1 94.88 184 ALA A CA 1
ATOM 1282 C C . ALA A 1 184 ? 14.695 -17.922 -9.562 1 94.88 184 ALA A C 1
ATOM 1284 O O . ALA A 1 184 ? 15.852 -18.328 -9.57 1 94.88 184 ALA A O 1
ATOM 1285 N N . SER A 1 185 ? 14.156 -17.281 -10.594 1 93.88 185 SER A N 1
ATOM 1286 C CA . SER A 1 185 ? 14.922 -17.031 -11.812 1 93.88 185 SER A CA 1
ATOM 1287 C C . SER A 1 185 ? 16.109 -16.109 -11.547 1 93.88 185 SER A C 1
ATOM 1289 O O . SER A 1 185 ? 17.188 -16.297 -12.109 1 93.88 185 SER A O 1
ATOM 1291 N N . GLY A 1 186 ? 15.906 -15.055 -10.719 1 96.75 186 GLY A N 1
ATOM 1292 C CA . GLY A 1 186 ? 16.969 -14.125 -10.375 1 96.75 186 GLY A CA 1
ATOM 1293 C C . GLY A 1 186 ? 18.125 -14.781 -9.633 1 96.75 186 GLY A C 1
ATOM 1294 O O . GLY A 1 186 ? 19.281 -14.547 -9.953 1 96.75 186 GLY A O 1
ATOM 1295 N N . ILE A 1 187 ? 17.781 -15.609 -8.68 1 98 187 ILE A N 1
ATOM 1296 C CA . ILE A 1 187 ? 18.781 -16.312 -7.887 1 98 187 ILE A CA 1
ATOM 1297 C C . ILE A 1 187 ? 19.609 -17.234 -8.789 1 98 187 ILE A C 1
ATOM 1299 O O . ILE A 1 187 ? 20.844 -17.219 -8.742 1 98 187 ILE A O 1
ATOM 1303 N N . ALA A 1 188 ? 18.938 -18.031 -9.602 1 97.31 188 ALA A N 1
ATOM 1304 C CA . ALA A 1 188 ? 19.625 -18.938 -10.516 1 97.31 188 ALA A CA 1
ATOM 1305 C C . ALA A 1 188 ? 20.531 -18.172 -11.477 1 97.31 188 ALA A C 1
ATOM 1307 O O . ALA A 1 188 ? 21.688 -18.547 -11.68 1 97.31 188 ALA A O 1
ATOM 1308 N N . ARG A 1 189 ? 20.047 -17.109 -12.055 1 96.81 189 ARG A N 1
ATOM 1309 C CA . ARG A 1 189 ? 20.797 -16.297 -13 1 96.81 189 ARG A CA 1
ATOM 1310 C C . ARG A 1 189 ? 22.031 -15.688 -12.344 1 96.81 189 ARG A C 1
ATOM 1312 O O . ARG A 1 189 ? 23.125 -15.742 -12.898 1 96.81 189 ARG A O 1
ATOM 1319 N N . ARG A 1 190 ? 21.859 -15.148 -11.195 1 98 190 ARG A N 1
ATOM 1320 C CA . ARG A 1 190 ? 22.953 -14.469 -10.508 1 98 190 ARG A CA 1
ATOM 1321 C C . ARG A 1 190 ? 24.016 -15.461 -10.047 1 98 190 ARG A C 1
ATOM 1323 O O . ARG A 1 190 ? 25.203 -15.156 -10.055 1 98 190 ARG A O 1
ATOM 1330 N N . TYR A 1 191 ? 23.562 -16.625 -9.617 1 98.44 191 TYR A N 1
ATOM 1331 C CA . TYR A 1 191 ? 24.516 -17.688 -9.266 1 98.44 191 TYR A CA 1
ATOM 1332 C C . TYR A 1 191 ? 25.406 -18.047 -10.445 1 98.44 191 TYR A C 1
ATOM 1334 O O . TYR A 1 191 ? 26.625 -18.109 -10.32 1 98.44 191 TYR A O 1
ATOM 1342 N N . ALA A 1 192 ? 24.75 -18.25 -11.531 1 97.81 192 ALA A N 1
ATOM 1343 C CA . ALA A 1 192 ? 25.5 -18.562 -12.742 1 97.81 192 ALA A CA 1
ATOM 1344 C C . ALA A 1 192 ? 26.453 -17.438 -13.125 1 97.81 192 ALA A C 1
ATOM 1346 O O . ALA A 1 192 ? 27.625 -17.688 -13.422 1 97.81 192 ALA A O 1
ATOM 1347 N N . ALA A 1 193 ? 26.016 -16.234 -13.109 1 96.94 193 ALA A N 1
ATOM 1348 C CA . ALA A 1 193 ? 26.797 -15.055 -13.508 1 96.94 193 ALA A CA 1
ATOM 1349 C C . ALA A 1 193 ? 27.984 -14.844 -12.578 1 96.94 193 ALA A C 1
ATOM 1351 O O . ALA A 1 193 ? 29.031 -14.344 -13 1 96.94 193 ALA A O 1
ATOM 1352 N N . ALA A 1 194 ? 27.797 -15.258 -11.344 1 96.88 194 ALA A N 1
ATOM 1353 C CA . ALA A 1 194 ? 28.828 -15.047 -10.336 1 96.88 194 ALA A CA 1
ATOM 1354 C C . ALA A 1 194 ? 29.859 -16.188 -10.359 1 96.88 194 ALA A C 1
ATOM 1356 O O . ALA A 1 194 ? 30.75 -16.234 -9.523 1 96.88 194 ALA A O 1
ATOM 1357 N N . GLY A 1 195 ? 29.672 -17.109 -11.273 1 93.94 195 GLY A N 1
ATOM 1358 C CA . GLY A 1 195 ? 30.656 -18.172 -11.422 1 93.94 195 GLY A CA 1
ATOM 1359 C C . GLY A 1 195 ? 30.281 -19.422 -10.664 1 93.94 195 GLY A C 1
ATOM 1360 O O . GLY A 1 195 ? 31.156 -20.219 -10.297 1 93.94 195 GLY A O 1
ATOM 1361 N N . GLY A 1 196 ? 29 -19.594 -10.383 1 93.06 196 GLY A N 1
ATOM 1362 C CA . GLY A 1 196 ? 28.578 -20.828 -9.75 1 93.06 196 GLY A CA 1
ATOM 1363 C C . GLY A 1 196 ? 29 -22.062 -10.508 1 93.06 196 GLY A C 1
ATOM 1364 O O . GLY A 1 196 ? 29.047 -22.062 -11.742 1 93.06 196 GLY A O 1
ATOM 1365 N N . THR A 1 197 ? 29.266 -23.078 -9.805 1 85.56 197 THR A N 1
ATOM 1366 C CA . THR A 1 197 ? 29.922 -24.234 -10.406 1 85.56 197 THR A CA 1
ATOM 1367 C C . THR A 1 197 ? 28.875 -25.234 -10.922 1 85.56 197 THR A C 1
ATOM 1369 O O . THR A 1 197 ? 29.219 -26.156 -11.656 1 85.56 197 THR A O 1
ATOM 1372 N N . ARG A 1 198 ? 27.719 -25.078 -10.562 1 90.44 198 ARG A N 1
ATOM 1373 C CA . ARG A 1 198 ? 26.656 -26 -10.977 1 90.44 198 ARG A CA 1
ATOM 1374 C C . ARG A 1 198 ? 25.891 -25.453 -12.172 1 90.44 198 ARG A C 1
ATOM 1376 O O . ARG A 1 198 ? 25.062 -24.547 -12.023 1 90.44 198 ARG A O 1
ATOM 1383 N N . ALA A 1 199 ? 26.188 -25.969 -13.328 1 87.88 199 ALA A N 1
ATOM 1384 C CA . ALA A 1 199 ? 25.5 -25.531 -14.531 1 87.88 199 ALA A CA 1
ATOM 1385 C C . ALA A 1 199 ? 24 -25.812 -14.438 1 87.88 199 ALA A C 1
ATOM 1387 O O . ALA A 1 199 ? 23.594 -26.906 -14.039 1 87.88 199 ALA A O 1
ATOM 1388 N N . GLY A 1 200 ? 23.203 -24.844 -14.719 1 91.5 200 GLY A N 1
ATOM 1389 C CA . GLY A 1 200 ? 21.766 -25.031 -14.727 1 91.5 200 GLY A CA 1
ATOM 1390 C C . GLY A 1 200 ? 21.156 -25.094 -13.336 1 91.5 200 GLY A C 1
ATOM 1391 O O . GLY A 1 200 ? 20.047 -25.578 -13.156 1 91.5 200 GLY A O 1
ATOM 1392 N N . ALA A 1 201 ? 21.938 -24.641 -12.352 1 94.12 201 ALA A N 1
ATOM 1393 C CA . ALA A 1 201 ? 21.469 -24.656 -10.977 1 94.12 201 ALA A CA 1
ATOM 1394 C C . ALA A 1 201 ? 20.156 -23.891 -10.82 1 94.12 201 ALA A C 1
ATOM 1396 O O . ALA A 1 201 ? 20.016 -22.797 -11.391 1 94.12 201 ALA A O 1
ATOM 1397 N N . THR A 1 202 ? 19.203 -24.516 -10.18 1 95.69 202 THR A N 1
ATOM 1398 C CA . THR A 1 202 ? 17.953 -23.844 -9.789 1 95.69 202 THR A CA 1
ATOM 1399 C C . THR A 1 202 ? 18.141 -23.094 -8.469 1 95.69 202 THR A C 1
ATOM 1401 O O . THR A 1 202 ? 19.156 -23.234 -7.805 1 95.69 202 THR A O 1
ATOM 1404 N N . ALA A 1 203 ? 17.141 -22.297 -8.141 1 96.19 203 ALA A N 1
ATOM 1405 C CA . ALA A 1 203 ? 17.172 -21.625 -6.844 1 96.19 203 ALA A CA 1
ATOM 1406 C C . ALA A 1 203 ? 17.234 -22.641 -5.707 1 96.19 203 ALA A C 1
ATOM 1408 O O . ALA A 1 203 ? 17.875 -22.406 -4.688 1 96.19 203 ALA A O 1
ATOM 1409 N N . ALA A 1 204 ? 16.562 -23.75 -5.906 1 95.69 204 ALA A N 1
ATOM 1410 C CA . ALA A 1 204 ? 16.578 -24.812 -4.906 1 95.69 204 ALA A CA 1
ATOM 1411 C C . ALA A 1 204 ? 17.984 -25.391 -4.734 1 95.69 204 ALA A C 1
ATOM 1413 O O . ALA A 1 204 ? 18.406 -25.688 -3.615 1 95.69 204 ALA A O 1
ATOM 1414 N N . ASP A 1 205 ? 18.641 -25.531 -5.832 1 96.75 205 ASP A N 1
ATOM 1415 C CA . ASP A 1 205 ? 20.031 -25.984 -5.777 1 96.75 205 ASP A CA 1
ATOM 1416 C C . ASP A 1 205 ? 20.906 -25.016 -4.984 1 96.75 205 ASP A C 1
ATOM 1418 O O . ASP A 1 205 ? 21.719 -25.422 -4.156 1 96.75 205 ASP A O 1
ATOM 1422 N N . VAL A 1 206 ? 20.734 -23.734 -5.23 1 97.81 206 VAL A N 1
ATOM 1423 C CA . VAL A 1 206 ? 21.5 -22.703 -4.547 1 97.81 206 VAL A CA 1
ATOM 1424 C C . VAL A 1 206 ? 21.219 -22.766 -3.047 1 97.81 206 VAL A C 1
ATOM 1426 O O . VAL A 1 206 ? 22.141 -22.781 -2.234 1 97.81 206 VAL A O 1
ATOM 1429 N N . ALA A 1 207 ? 19.969 -22.891 -2.66 1 97.31 207 ALA A N 1
ATOM 1430 C CA . ALA A 1 207 ? 19.562 -22.922 -1.258 1 97.31 207 ALA A CA 1
ATOM 1431 C C . ALA A 1 207 ? 20.188 -24.125 -0.541 1 97.31 207 ALA A C 1
ATOM 1433 O O . ALA A 1 207 ? 20.516 -24.047 0.644 1 97.31 207 ALA A O 1
ATOM 1434 N N . SER A 1 208 ? 20.344 -25.188 -1.25 1 96.38 208 SER A N 1
ATOM 1435 C CA . SER A 1 208 ? 20.812 -26.422 -0.634 1 96.38 208 SER A CA 1
ATOM 1436 C C . SER A 1 208 ? 22.344 -26.438 -0.529 1 96.38 208 SER A C 1
ATOM 1438 O O . SER A 1 208 ? 22.922 -27.344 0.066 1 96.38 208 SER A O 1
ATOM 1440 N N . SER A 1 209 ? 22.984 -25.422 -1.01 1 96.62 209 SER A N 1
ATOM 1441 C CA . SER A 1 209 ? 24.438 -25.484 -1.088 1 96.62 209 SER A CA 1
ATOM 1442 C C . SER A 1 209 ? 25.078 -24.328 -0.314 1 96.62 209 SER A C 1
ATOM 1444 O O . SER A 1 209 ? 26.234 -23.969 -0.561 1 96.62 209 SER A O 1
ATOM 1446 N N . LEU A 1 210 ? 24.375 -23.734 0.573 1 96.94 210 LEU A N 1
ATOM 1447 C CA . LEU A 1 210 ? 24.844 -22.516 1.228 1 96.94 210 LEU A CA 1
ATOM 1448 C C . LEU A 1 210 ? 26.062 -22.797 2.09 1 96.94 210 LEU A C 1
ATOM 1450 O O . LEU A 1 210 ? 26.922 -21.922 2.264 1 96.94 210 LEU A O 1
ATOM 1454 N N . ASP A 1 211 ? 26.203 -23.891 2.645 1 96.25 211 ASP A N 1
ATOM 1455 C CA . ASP A 1 211 ? 27.297 -24.219 3.553 1 96.25 211 ASP A CA 1
ATOM 1456 C C . ASP A 1 211 ? 28.547 -24.672 2.781 1 96.25 211 ASP A C 1
ATOM 1458 O O . ASP A 1 211 ? 29.641 -24.688 3.324 1 96.25 211 ASP A O 1
ATOM 1462 N N . SER A 1 212 ? 28.406 -25.031 1.589 1 96.12 212 SER A N 1
ATOM 1463 C CA . SER A 1 212 ? 29.516 -25.656 0.874 1 96.12 212 SER A CA 1
ATOM 1464 C C . SER A 1 212 ? 29.938 -24.812 -0.33 1 96.12 212 SER A C 1
ATOM 1466 O O . SER A 1 212 ? 30.953 -25.078 -0.956 1 96.12 212 SER A O 1
ATOM 1468 N N . ASP A 1 213 ? 29.141 -23.891 -0.69 1 96.88 213 ASP A N 1
ATOM 1469 C CA . ASP A 1 213 ? 29.375 -23.078 -1.879 1 96.88 213 ASP A CA 1
ATOM 1470 C C . ASP A 1 213 ? 29.328 -21.594 -1.546 1 96.88 213 ASP A C 1
ATOM 1472 O O . ASP A 1 213 ? 28.234 -21.047 -1.324 1 96.88 213 ASP A O 1
ATOM 1476 N N . VAL A 1 214 ? 30.438 -20.906 -1.643 1 97.25 214 VAL A N 1
ATOM 1477 C CA . VAL A 1 214 ? 30.547 -19.516 -1.211 1 97.25 214 VAL A CA 1
ATOM 1478 C C . VAL A 1 214 ? 29.75 -18.609 -2.146 1 97.25 214 VAL A C 1
ATOM 1480 O O . VAL A 1 214 ? 29.188 -17.594 -1.715 1 97.25 214 VAL A O 1
ATOM 1483 N N . VAL A 1 215 ? 29.703 -18.984 -3.404 1 97.94 215 VAL A N 1
ATOM 1484 C CA . VAL A 1 215 ? 28.922 -18.203 -4.363 1 97.94 215 VAL A CA 1
ATOM 1485 C C . VAL A 1 215 ? 27.438 -18.328 -4.043 1 97.94 215 VAL A C 1
ATOM 1487 O O . VAL A 1 215 ? 26.719 -17.328 -4.047 1 97.94 215 VAL A O 1
ATOM 1490 N N . ALA A 1 216 ? 26.984 -19.531 -3.752 1 98.19 216 ALA A N 1
ATOM 1491 C CA . ALA A 1 216 ? 25.594 -19.75 -3.367 1 98.19 216 ALA A CA 1
ATOM 1492 C C . ALA A 1 216 ? 25.234 -18.953 -2.123 1 98.19 216 ALA A C 1
ATOM 1494 O O . ALA A 1 216 ? 24.203 -18.281 -2.084 1 98.19 216 ALA A O 1
ATOM 1495 N N . ALA A 1 217 ? 26.125 -18.953 -1.194 1 98.25 217 ALA A N 1
ATOM 1496 C CA . ALA A 1 217 ? 25.891 -18.234 0.057 1 98.25 217 ALA A CA 1
ATOM 1497 C C . ALA A 1 217 ? 25.75 -16.734 -0.186 1 98.25 217 ALA A C 1
ATOM 1499 O O . ALA A 1 217 ? 24.875 -16.078 0.375 1 98.25 217 ALA A O 1
ATOM 1500 N N . ARG A 1 218 ? 26.594 -16.234 -0.984 1 98.38 218 ARG A N 1
ATOM 1501 C CA . ARG A 1 218 ? 26.578 -14.805 -1.281 1 98.38 218 ARG A CA 1
ATOM 1502 C C . ARG A 1 218 ? 25.297 -14.406 -2.014 1 98.38 218 ARG A C 1
ATOM 1504 O O . ARG A 1 218 ? 24.625 -13.453 -1.626 1 98.38 218 ARG A O 1
ATOM 1511 N N . VAL A 1 219 ? 24.953 -15.148 -3.059 1 98.5 219 VAL A N 1
ATOM 1512 C CA . VAL A 1 219 ? 23.781 -14.852 -3.871 1 98.5 219 VAL A CA 1
ATOM 1513 C C . VAL A 1 219 ? 22.531 -14.945 -3.01 1 98.5 219 VAL A C 1
ATOM 1515 O O . VAL A 1 219 ? 21.641 -14.094 -3.105 1 98.5 219 VAL A O 1
ATOM 1518 N N . TRP A 1 220 ? 22.5 -15.93 -2.15 1 98.62 220 TRP A N 1
ATOM 1519 C CA . TRP A 1 220 ? 21.359 -16.141 -1.279 1 98.62 220 TRP A CA 1
ATOM 1520 C C . TRP A 1 220 ? 21.234 -15 -0.267 1 98.62 220 TRP A C 1
ATOM 1522 O O . TRP A 1 220 ? 20.125 -14.5 -0.017 1 98.62 220 TRP A O 1
ATOM 1532 N N . ARG A 1 221 ? 22.312 -14.602 0.263 1 98.62 221 ARG A N 1
ATOM 1533 C CA . ARG A 1 221 ? 22.328 -13.484 1.202 1 98.62 221 ARG A CA 1
ATOM 1534 C C . ARG A 1 221 ? 21.812 -12.211 0.544 1 98.62 221 ARG A C 1
ATOM 1536 O O . ARG A 1 221 ? 20.969 -11.508 1.119 1 98.62 221 ARG A O 1
ATOM 1543 N N . GLU A 1 222 ? 22.281 -11.969 -0.64 1 98.56 222 GLU A N 1
ATOM 1544 C CA . GLU A 1 222 ? 21.844 -10.773 -1.365 1 98.56 222 GLU A CA 1
ATOM 1545 C C . GLU A 1 222 ? 20.344 -10.836 -1.678 1 98.56 222 GLU A C 1
ATOM 1547 O O . GLU A 1 222 ? 19.656 -9.812 -1.626 1 98.56 222 GLU A O 1
ATOM 1552 N N . ALA A 1 223 ? 19.891 -12 -1.979 1 98.69 223 ALA A N 1
ATOM 1553 C CA . ALA A 1 223 ? 18.469 -12.188 -2.268 1 98.69 223 ALA A CA 1
ATOM 1554 C C . ALA A 1 223 ? 17.609 -11.914 -1.03 1 98.69 223 ALA A C 1
ATOM 1556 O O . ALA A 1 223 ? 16.625 -11.18 -1.101 1 98.69 223 ALA A O 1
ATOM 1557 N N . THR A 1 224 ? 18.016 -12.461 0.121 1 98.75 224 THR A N 1
ATOM 1558 C CA . THR A 1 224 ? 17.219 -12.32 1.335 1 98.75 224 THR A CA 1
ATOM 1559 C C . THR A 1 224 ? 17.328 -10.898 1.883 1 98.75 224 THR A C 1
ATOM 1561 O O . THR A 1 224 ? 16.359 -10.383 2.459 1 98.75 224 THR A O 1
ATOM 1564 N N . GLU A 1 225 ? 18.469 -10.273 1.671 1 98.56 225 GLU A N 1
ATOM 1565 C CA . GLU A 1 225 ? 18.609 -8.867 2.027 1 98.56 225 GLU A CA 1
ATOM 1566 C C . GLU A 1 225 ? 17.656 -7.992 1.215 1 98.56 225 GLU A C 1
ATOM 1568 O O . GLU A 1 225 ? 16.953 -7.152 1.772 1 98.56 225 GLU A O 1
ATOM 1573 N N . ALA A 1 226 ? 17.656 -8.219 -0.079 1 98.69 226 ALA A N 1
ATOM 1574 C CA . ALA A 1 226 ? 16.766 -7.469 -0.959 1 98.69 226 ALA A CA 1
ATOM 1575 C C . ALA A 1 226 ? 15.305 -7.688 -0.581 1 98.69 226 ALA A C 1
ATOM 1577 O O . ALA A 1 226 ? 14.516 -6.734 -0.539 1 98.69 226 ALA A O 1
ATOM 1578 N N . LEU A 1 227 ? 14.961 -8.906 -0.351 1 98.81 227 LEU A N 1
ATOM 1579 C CA . LEU A 1 227 ? 13.594 -9.227 0.028 1 98.81 227 LEU A CA 1
ATOM 1580 C C . LEU A 1 227 ? 13.219 -8.562 1.348 1 98.81 227 LEU A C 1
ATOM 1582 O O . LEU A 1 227 ? 12.133 -7.996 1.478 1 98.81 227 LEU A O 1
ATOM 1586 N N . GLY A 1 228 ? 14.125 -8.633 2.346 1 98.69 228 GLY A N 1
ATOM 1587 C CA . GLY A 1 228 ? 13.891 -7.957 3.611 1 98.69 228 GLY A CA 1
ATOM 1588 C C . GLY A 1 228 ? 13.609 -6.473 3.453 1 98.69 228 GLY A C 1
ATOM 1589 O O . GLY A 1 228 ? 12.695 -5.941 4.086 1 98.69 228 GLY A O 1
ATOM 1590 N N . LEU A 1 229 ? 14.367 -5.844 2.602 1 98.31 229 LEU A N 1
ATOM 1591 C CA . LEU A 1 229 ? 14.195 -4.418 2.348 1 98.31 229 LEU A CA 1
ATOM 1592 C C . LEU A 1 229 ? 12.852 -4.137 1.688 1 98.31 229 LEU A C 1
ATOM 1594 O O . LEU A 1 229 ? 12.164 -3.18 2.053 1 98.31 229 LEU A O 1
ATOM 1598 N N . ALA A 1 230 ? 12.492 -4.961 0.714 1 98.75 230 ALA A N 1
ATOM 1599 C CA . ALA A 1 230 ? 11.203 -4.797 0.042 1 98.75 230 ALA A CA 1
ATOM 1600 C C . ALA A 1 230 ? 10.047 -4.977 1.021 1 98.75 230 ALA A C 1
ATOM 1602 O O . ALA A 1 230 ? 9.07 -4.227 0.98 1 98.75 230 ALA A O 1
ATOM 1603 N N . LEU A 1 231 ? 10.164 -5.957 1.89 1 98.81 231 LEU A N 1
ATOM 1604 C CA . LEU A 1 231 ? 9.125 -6.211 2.875 1 98.81 231 LEU A CA 1
ATOM 1605 C C . LEU A 1 231 ? 9.031 -5.07 3.883 1 98.81 231 LEU A C 1
ATOM 1607 O O . LEU A 1 231 ? 7.941 -4.719 4.336 1 98.81 231 LEU A O 1
ATOM 1611 N N . ALA A 1 232 ? 10.164 -4.531 4.262 1 98.69 232 ALA A N 1
ATOM 1612 C CA . ALA A 1 232 ? 10.164 -3.365 5.141 1 98.69 232 ALA A CA 1
ATOM 1613 C C . ALA A 1 232 ? 9.445 -2.189 4.488 1 98.69 232 ALA A C 1
ATOM 1615 O O . ALA A 1 232 ? 8.633 -1.52 5.129 1 98.69 232 ALA A O 1
ATOM 1616 N N . THR A 1 233 ? 9.75 -1.97 3.236 1 98.62 233 THR A N 1
ATOM 1617 C CA . THR A 1 233 ? 9.102 -0.917 2.465 1 98.62 233 THR A CA 1
ATOM 1618 C C . THR A 1 233 ? 7.586 -1.115 2.441 1 98.62 233 THR A C 1
ATOM 1620 O O . THR A 1 233 ? 6.828 -0.186 2.725 1 98.62 233 THR A O 1
ATOM 1623 N N . ALA A 1 234 ? 7.164 -2.305 2.133 1 98.69 234 ALA A N 1
ATOM 1624 C CA . ALA A 1 234 ? 5.738 -2.619 2.098 1 98.69 234 ALA A CA 1
ATOM 1625 C C . ALA A 1 234 ? 5.105 -2.447 3.475 1 98.69 234 ALA A C 1
ATOM 1627 O O . ALA A 1 234 ? 3.971 -1.976 3.59 1 98.69 234 ALA A O 1
ATOM 1628 N N . THR A 1 235 ? 5.844 -2.861 4.516 1 98.62 235 THR A N 1
ATOM 1629 C CA . THR A 1 235 ? 5.363 -2.74 5.887 1 98.62 235 THR A CA 1
ATOM 1630 C C . THR A 1 235 ? 5.125 -1.277 6.25 1 98.62 235 THR A C 1
ATOM 1632 O O . THR A 1 235 ? 4.09 -0.936 6.824 1 98.62 235 THR A O 1
ATOM 1635 N N . LEU A 1 236 ? 6 -0.439 5.879 1 97.81 236 LEU A N 1
ATOM 1636 C CA . LEU A 1 236 ? 5.91 0.98 6.203 1 97.81 236 LEU A CA 1
ATOM 1637 C C . LEU A 1 236 ? 4.754 1.635 5.453 1 97.81 236 LEU A C 1
ATOM 1639 O O . LEU A 1 236 ? 4.113 2.553 5.973 1 97.81 236 LEU A O 1
ATOM 1643 N N . LEU A 1 237 ? 4.441 1.162 4.316 1 97.94 237 LEU A N 1
ATOM 1644 C CA . LEU A 1 237 ? 3.377 1.757 3.512 1 97.94 237 LEU A CA 1
ATOM 1645 C C . LEU A 1 237 ? 2.018 1.178 3.895 1 97.94 237 LEU A C 1
ATOM 1647 O O . LEU A 1 237 ? 1.036 1.914 4.012 1 97.94 237 LEU A O 1
ATOM 1651 N N . LEU A 1 238 ? 1.988 -0.164 4.172 1 98.38 238 LEU A N 1
ATOM 1652 C CA . LEU A 1 238 ? 0.701 -0.848 4.207 1 98.38 238 LEU A CA 1
ATOM 1653 C C . LEU A 1 238 ? 0.357 -1.288 5.625 1 98.38 238 LEU A C 1
ATOM 1655 O O . LEU A 1 238 ? -0.802 -1.585 5.926 1 98.38 238 LEU A O 1
ATOM 1659 N N . ASP A 1 239 ? 1.334 -1.488 6.473 1 98 239 ASP A N 1
ATOM 1660 C CA . ASP A 1 239 ? 1.145 -1.914 7.855 1 98 239 ASP A CA 1
ATOM 1661 C C . ASP A 1 239 ? 0.338 -3.209 7.926 1 98 239 ASP A C 1
ATOM 1663 O O . ASP A 1 239 ? -0.706 -3.262 8.578 1 98 239 ASP A O 1
ATOM 1667 N N . PRO A 1 240 ? 0.866 -4.27 7.293 1 98.56 240 PRO A N 1
ATOM 1668 C CA . PRO A 1 240 ? 0.152 -5.547 7.367 1 98.56 240 PRO A CA 1
ATOM 1669 C C . PRO A 1 240 ? 0.255 -6.203 8.742 1 98.56 240 PRO A C 1
ATOM 1671 O O . PRO A 1 240 ? 1.271 -6.059 9.422 1 98.56 240 PRO A O 1
ATOM 1674 N N . ALA A 1 241 ? -0.761 -6.945 9.109 1 98.38 241 ALA A N 1
ATOM 1675 C CA . ALA A 1 241 ? -0.748 -7.707 10.352 1 98.38 241 ALA A CA 1
ATOM 1676 C C . ALA A 1 241 ? 0.114 -8.961 10.219 1 98.38 241 ALA A C 1
ATOM 1678 O O . ALA A 1 241 ? 0.645 -9.461 11.211 1 98.38 241 ALA A O 1
ATOM 1679 N N . LEU A 1 242 ? 0.25 -9.414 8.977 1 98.69 242 LEU A N 1
ATOM 1680 C CA . LEU A 1 242 ? 0.933 -10.664 8.664 1 98.69 242 LEU A CA 1
ATOM 1681 C C . LEU A 1 242 ? 1.443 -10.664 7.23 1 98.69 242 LEU A C 1
ATOM 1683 O O . LEU A 1 242 ? 0.774 -10.156 6.328 1 98.69 242 LEU A O 1
ATOM 1687 N N . ILE A 1 243 ? 2.623 -11.211 7.047 1 98.69 243 ILE A N 1
ATOM 1688 C CA . ILE A 1 243 ? 3.182 -11.477 5.727 1 98.69 243 ILE A CA 1
ATOM 1689 C C . ILE A 1 243 ? 3.328 -12.977 5.516 1 98.69 243 ILE A C 1
ATOM 1691 O O . ILE A 1 243 ? 3.963 -13.664 6.32 1 98.69 243 ILE A O 1
ATOM 1695 N N . VAL A 1 244 ? 2.713 -13.484 4.484 1 98.25 244 VAL A N 1
ATOM 1696 C CA . VAL A 1 244 ? 2.799 -14.898 4.141 1 98.25 244 VAL A CA 1
ATOM 1697 C C . VAL A 1 244 ? 3.602 -15.07 2.855 1 98.25 244 VAL A C 1
ATOM 1699 O O . VAL A 1 244 ? 3.291 -14.445 1.835 1 98.25 244 VAL A O 1
ATOM 1702 N N . LEU A 1 245 ? 4.629 -15.875 2.904 1 97.19 245 LEU A N 1
ATOM 1703 C CA . LEU A 1 245 ? 5.418 -16.203 1.721 1 97.19 245 LEU A CA 1
ATOM 1704 C C . LEU A 1 245 ? 4.879 -17.453 1.039 1 97.19 245 LEU A C 1
ATOM 1706 O O . LEU A 1 245 ? 4.574 -18.453 1.705 1 97.19 245 LEU A O 1
ATOM 1710 N N . ALA A 1 246 ? 4.723 -17.328 -0.237 1 94.44 246 ALA A N 1
ATOM 1711 C CA . ALA A 1 246 ? 4.262 -18.453 -1.065 1 94.44 246 ALA A CA 1
ATOM 1712 C C . ALA A 1 246 ? 5.137 -18.609 -2.305 1 94.44 246 ALA A C 1
ATOM 1714 O O . ALA A 1 246 ? 6.055 -17.812 -2.529 1 94.44 246 ALA A O 1
ATOM 1715 N N . GLY A 1 247 ? 4.914 -19.734 -3.049 1 89.69 247 GLY A N 1
ATOM 1716 C CA . GLY A 1 247 ? 5.664 -19.984 -4.266 1 89.69 247 GLY A CA 1
ATOM 1717 C C . GLY A 1 247 ? 6.809 -20.969 -4.07 1 89.69 247 GLY A C 1
ATOM 1718 O O . GLY A 1 247 ? 7.027 -21.469 -2.963 1 89.69 247 GLY A O 1
ATOM 1719 N N . GLY A 1 248 ? 7.523 -21.25 -5.133 1 88.25 248 GLY A N 1
ATOM 1720 C CA . GLY A 1 248 ? 8.516 -22.312 -5.168 1 88.25 248 GLY A CA 1
ATOM 1721 C C . GLY A 1 248 ? 9.68 -22.078 -4.223 1 88.25 248 GLY A C 1
ATOM 1722 O O . GLY A 1 248 ? 10.227 -23.031 -3.662 1 88.25 248 GLY A O 1
ATOM 1723 N N . LEU A 1 249 ? 10.062 -20.844 -3.998 1 92.75 249 LEU A N 1
ATOM 1724 C CA . LEU A 1 249 ? 11.227 -20.531 -3.172 1 92.75 249 LEU A CA 1
ATOM 1725 C C . LEU A 1 249 ? 10.977 -20.906 -1.716 1 92.75 249 LEU A C 1
ATOM 1727 O O . LEU A 1 249 ? 11.922 -21.078 -0.942 1 92.75 249 LEU A O 1
ATOM 1731 N N . THR A 1 250 ? 9.719 -20.969 -1.327 1 93.81 250 THR A N 1
ATOM 1732 C CA . THR A 1 250 ? 9.406 -21.266 0.066 1 93.81 250 THR A CA 1
ATOM 1733 C C . THR A 1 250 ? 9.766 -22.719 0.403 1 93.81 250 THR A C 1
ATOM 1735 O O . THR A 1 250 ? 9.82 -23.078 1.576 1 93.81 250 THR A O 1
ATOM 1738 N N . GLY A 1 251 ? 9.992 -23.547 -0.605 1 92.44 251 GLY A N 1
ATOM 1739 C CA . GLY A 1 251 ? 10.461 -24.906 -0.377 1 92.44 251 GLY A CA 1
ATOM 1740 C C . GLY A 1 251 ? 11.758 -24.953 0.416 1 92.44 251 GLY A C 1
ATOM 1741 O O . GLY A 1 251 ? 12.086 -26 0.997 1 92.44 251 GLY A O 1
ATOM 1742 N N . ALA A 1 252 ? 12.469 -23.859 0.469 1 94.62 252 ALA A N 1
ATOM 1743 C CA . ALA A 1 252 ? 13.719 -23.781 1.219 1 94.62 252 ALA A CA 1
ATOM 1744 C C . ALA A 1 252 ? 13.453 -23.734 2.721 1 94.62 252 ALA A C 1
ATOM 1746 O O . ALA A 1 252 ? 14.383 -23.844 3.525 1 94.62 252 ALA A O 1
ATOM 1747 N N . GLY A 1 253 ? 12.211 -23.562 3.123 1 95.44 253 GLY A N 1
ATOM 1748 C CA . GLY A 1 253 ? 11.828 -23.594 4.527 1 95.44 253 GLY A CA 1
ATOM 1749 C C . GLY A 1 253 ? 12.5 -22.531 5.359 1 95.44 253 GLY A C 1
ATOM 1750 O O . GLY A 1 253 ? 12.469 -21.344 5 1 95.44 253 GLY A O 1
ATOM 1751 N N . ASP A 1 254 ? 13.133 -22.984 6.387 1 97.25 254 ASP A N 1
ATOM 1752 C CA . ASP A 1 254 ? 13.766 -22.078 7.336 1 97.25 254 ASP A CA 1
ATOM 1753 C C . ASP A 1 254 ? 14.992 -21.406 6.719 1 97.25 254 ASP A C 1
ATOM 1755 O O . ASP A 1 254 ? 15.391 -20.312 7.148 1 97.25 254 ASP A O 1
ATOM 1759 N N . THR A 1 255 ? 15.547 -22.047 5.75 1 97.69 255 THR A N 1
ATOM 1760 C CA . THR A 1 255 ? 16.703 -21.484 5.059 1 97.69 255 THR A CA 1
ATOM 1761 C C . THR A 1 255 ? 16.328 -20.141 4.418 1 97.69 255 THR A C 1
ATOM 1763 O O . THR A 1 255 ? 17.172 -19.25 4.305 1 97.69 255 THR A O 1
ATOM 1766 N N . LEU A 1 256 ? 15.133 -20 4.055 1 97.81 256 LEU A N 1
ATOM 1767 C CA . LEU A 1 256 ? 14.617 -18.75 3.516 1 97.81 256 LEU A CA 1
ATOM 1768 C C . LEU A 1 256 ? 14.031 -17.891 4.625 1 97.81 256 LEU A C 1
ATOM 1770 O O . LEU A 1 256 ? 14.391 -16.719 4.762 1 97.81 256 LEU A O 1
ATOM 1774 N N . LEU A 1 257 ? 13.188 -18.484 5.434 1 98.12 257 LEU A N 1
ATOM 1775 C CA . LEU A 1 257 ? 12.352 -17.766 6.379 1 98.12 257 LEU A CA 1
ATOM 1776 C C . LEU A 1 257 ? 13.203 -17.031 7.418 1 98.12 257 LEU A C 1
ATOM 1778 O O . LEU A 1 257 ? 12.961 -15.859 7.715 1 98.12 257 LEU A O 1
ATOM 1782 N N . ARG A 1 258 ? 14.172 -17.656 7.969 1 98.44 258 ARG A N 1
ATOM 1783 C CA . ARG A 1 258 ? 14.961 -17.094 9.062 1 98.44 258 ARG A CA 1
ATOM 1784 C C . ARG A 1 258 ? 15.703 -15.836 8.609 1 98.44 258 ARG A C 1
ATOM 1786 O O . ARG A 1 258 ? 15.57 -14.781 9.227 1 98.44 258 ARG A O 1
ATOM 1793 N N . PRO A 1 259 ? 16.453 -15.961 7.504 1 98.62 259 PRO A N 1
ATOM 1794 C CA . PRO A 1 259 ? 17.156 -14.742 7.098 1 98.62 259 PRO A CA 1
ATOM 1795 C C . PRO A 1 259 ? 16.188 -13.633 6.656 1 98.62 259 PRO A C 1
ATOM 1797 O O . PRO A 1 259 ? 16.453 -12.453 6.883 1 98.62 259 PRO A O 1
ATOM 1800 N N . VAL A 1 260 ? 15.102 -13.938 6.051 1 98.75 260 VAL A N 1
ATOM 1801 C CA . VAL A 1 260 ? 14.133 -12.93 5.621 1 98.75 260 VAL A CA 1
ATOM 1802 C C . VAL A 1 260 ? 13.578 -12.195 6.84 1 98.75 260 VAL A C 1
ATOM 1804 O O . VAL A 1 260 ? 13.484 -10.961 6.844 1 98.75 260 VAL A O 1
ATOM 1807 N N . ARG A 1 261 ? 13.227 -12.938 7.898 1 98.75 261 ARG A N 1
ATOM 1808 C CA . ARG A 1 261 ? 12.75 -12.336 9.141 1 98.75 261 ARG A CA 1
ATOM 1809 C C . ARG A 1 261 ? 13.805 -11.398 9.734 1 98.75 261 ARG A C 1
ATOM 1811 O O . ARG A 1 261 ? 13.484 -10.289 10.156 1 98.75 261 ARG A O 1
ATOM 1818 N N . SER A 1 262 ? 14.984 -11.883 9.742 1 98.62 262 SER A N 1
ATOM 1819 C CA . SER A 1 262 ? 16.094 -11.109 10.305 1 98.62 262 SER A CA 1
ATOM 1820 C C . SER A 1 262 ? 16.312 -9.82 9.516 1 98.62 262 SER A C 1
ATOM 1822 O O . SER A 1 262 ? 16.469 -8.75 10.094 1 98.62 262 SER A O 1
ATOM 1824 N N . GLU A 1 263 ? 16.359 -9.961 8.195 1 98.5 263 GLU A N 1
ATOM 1825 C CA . GLU A 1 263 ? 16.578 -8.797 7.34 1 98.5 263 GLU A CA 1
ATOM 1826 C C . GLU A 1 263 ? 15.438 -7.797 7.465 1 98.5 263 GLU A C 1
ATOM 1828 O O . GLU A 1 263 ? 15.672 -6.586 7.504 1 98.5 263 GLU A O 1
ATOM 1833 N N . LEU A 1 264 ? 14.195 -8.281 7.492 1 98.69 264 LEU A N 1
ATOM 1834 C CA . LEU A 1 264 ? 13.039 -7.418 7.684 1 98.69 264 LEU A CA 1
ATOM 1835 C C . LEU A 1 264 ? 13.133 -6.664 9.008 1 98.69 264 LEU A C 1
ATOM 1837 O O . LEU A 1 264 ? 12.984 -5.441 9.039 1 98.69 264 LEU A O 1
ATOM 1841 N N . GLN A 1 265 ? 13.375 -7.375 10.016 1 98 265 GLN A N 1
ATOM 1842 C CA . GLN A 1 265 ? 13.5 -6.77 11.336 1 98 265 GLN A CA 1
ATOM 1843 C C . GLN A 1 265 ? 14.625 -5.73 11.359 1 98 265 GLN A C 1
ATOM 1845 O O . GLN A 1 265 ? 14.461 -4.652 11.93 1 98 265 GLN A O 1
ATOM 1850 N N . GLY A 1 266 ? 15.742 -6.047 10.789 1 97.19 266 GLY A N 1
ATOM 1851 C CA . GLY A 1 266 ? 16.891 -5.152 10.742 1 97.19 266 GLY A CA 1
ATOM 1852 C C . GLY A 1 266 ? 16.625 -3.885 9.953 1 97.19 266 GLY A C 1
ATOM 1853 O O . GLY A 1 266 ? 17.25 -2.852 10.203 1 97.19 266 GLY A O 1
ATOM 1854 N N . ALA A 1 267 ? 15.703 -3.977 9.016 1 97.25 267 ALA A N 1
ATOM 1855 C CA . ALA A 1 267 ? 15.414 -2.844 8.141 1 97.25 267 ALA A CA 1
ATOM 1856 C C . ALA A 1 267 ? 14.383 -1.91 8.773 1 97.25 267 ALA A C 1
ATOM 1858 O O . ALA A 1 267 ? 14.086 -0.846 8.234 1 97.25 267 ALA A O 1
ATOM 1859 N N . LEU A 1 268 ? 13.797 -2.301 9.898 1 96.81 268 LEU A N 1
ATOM 1860 C CA . LEU A 1 268 ? 12.836 -1.492 10.633 1 96.81 268 LEU A CA 1
ATOM 1861 C C . LEU A 1 268 ? 13.398 -1.072 11.992 1 96.81 268 LEU A C 1
ATOM 1863 O O . LEU A 1 268 ? 13.703 -1.922 12.828 1 96.81 268 LEU A O 1
ATOM 1867 N N . ALA A 1 269 ? 13.633 0.188 12.227 1 92.88 269 ALA A N 1
ATOM 1868 C CA . ALA A 1 269 ? 14.328 0.642 13.422 1 92.88 269 ALA A CA 1
ATOM 1869 C C . ALA A 1 269 ? 13.344 1.081 14.5 1 92.88 269 ALA A C 1
ATOM 1871 O O . ALA A 1 269 ? 13.617 0.945 15.695 1 92.88 269 ALA A O 1
ATOM 1872 N N . TRP A 1 270 ? 12.203 1.559 14.195 1 88.06 270 TRP A N 1
ATOM 1873 C CA . TRP A 1 270 ? 11.367 2.248 15.172 1 88.06 270 TRP A CA 1
ATOM 1874 C C . TRP A 1 270 ? 10.047 1.507 15.375 1 88.06 270 TRP A C 1
ATOM 1876 O O . TRP A 1 270 ? 9.188 1.956 16.141 1 88.06 270 TRP A O 1
ATOM 1886 N N . ARG A 1 271 ? 9.93 0.383 14.695 1 90.5 271 ARG A N 1
ATOM 1887 C CA . ARG A 1 271 ? 8.727 -0.422 14.875 1 90.5 271 ARG A CA 1
ATOM 1888 C C . ARG A 1 271 ? 9.039 -1.909 14.75 1 90.5 271 ARG A C 1
ATOM 1890 O O . ARG A 1 271 ? 10.047 -2.287 14.148 1 90.5 271 ARG A O 1
ATOM 1897 N N . GLN A 1 272 ? 8.141 -2.648 15.273 1 94.31 272 GLN A N 1
ATOM 1898 C CA . GLN A 1 272 ? 8.273 -4.102 15.188 1 94.31 272 GLN A CA 1
ATOM 1899 C C . GLN A 1 272 ? 7.891 -4.605 13.797 1 94.31 272 GLN A C 1
ATOM 1901 O O . GLN A 1 272 ? 6.957 -4.09 13.18 1 94.31 272 GLN A O 1
ATOM 1906 N N . ALA A 1 273 ? 8.633 -5.594 13.359 1 98 273 ALA A N 1
ATOM 1907 C CA . ALA A 1 273 ? 8.289 -6.258 12.102 1 98 273 ALA A CA 1
ATOM 1908 C C . ALA A 1 273 ? 7.039 -7.117 12.266 1 98 273 ALA A C 1
ATOM 1910 O O . ALA A 1 273 ? 6.852 -7.766 13.297 1 98 273 ALA A O 1
ATOM 1911 N N . PRO A 1 274 ? 6.164 -7.062 11.266 1 98.38 274 PRO A N 1
ATOM 1912 C CA . PRO A 1 274 ? 5.078 -8.047 11.312 1 98.38 274 PRO A CA 1
ATOM 1913 C C . PRO A 1 274 ? 5.578 -9.484 11.219 1 98.38 274 PRO A C 1
ATOM 1915 O O . PRO A 1 274 ? 6.676 -9.727 10.711 1 98.38 274 PRO A O 1
ATOM 1918 N N . PRO A 1 275 ? 4.777 -10.422 11.742 1 98.5 275 PRO A N 1
ATOM 1919 C CA . PRO A 1 275 ? 5.164 -11.82 11.555 1 98.5 275 PRO A CA 1
ATOM 1920 C C . PRO A 1 275 ? 5.246 -12.211 10.078 1 98.5 275 PRO A C 1
ATOM 1922 O O . PRO A 1 275 ? 4.488 -11.695 9.258 1 98.5 275 PRO A O 1
ATOM 1925 N N . VAL A 1 276 ? 6.188 -13.086 9.773 1 98.62 276 VAL A N 1
ATOM 1926 C CA . VAL A 1 276 ? 6.375 -13.656 8.445 1 98.62 276 VAL A CA 1
ATOM 1927 C C . VAL A 1 276 ? 6.324 -15.18 8.523 1 98.62 276 VAL A C 1
ATOM 1929 O O . VAL A 1 276 ? 6.973 -15.781 9.383 1 98.62 276 VAL A O 1
ATOM 1932 N N . ALA A 1 277 ? 5.555 -15.773 7.656 1 98 277 ALA A N 1
ATOM 1933 C CA . ALA A 1 277 ? 5.457 -17.234 7.672 1 98 277 ALA A CA 1
ATOM 1934 C C . ALA A 1 277 ? 5.332 -17.797 6.258 1 98 277 ALA A C 1
ATOM 1936 O O . ALA A 1 277 ? 4.895 -17.094 5.344 1 98 277 ALA A O 1
ATOM 1937 N N . ASN A 1 278 ? 5.73 -19.047 6.062 1 96.38 278 ASN A N 1
ATOM 1938 C CA . ASN A 1 278 ? 5.52 -19.766 4.805 1 96.38 278 ASN A CA 1
ATOM 1939 C C . ASN A 1 278 ? 4.082 -20.25 4.672 1 96.38 278 ASN A C 1
ATOM 1941 O O . ASN A 1 278 ? 3.508 -20.766 5.633 1 96.38 278 ASN A O 1
ATOM 1945 N N . SER A 1 279 ? 3.559 -20.062 3.525 1 95.5 279 SER A N 1
ATOM 1946 C CA . SER A 1 279 ? 2.197 -20.516 3.254 1 95.5 279 SER A CA 1
ATOM 1947 C C . SER A 1 279 ? 2.088 -22.031 3.352 1 95.5 279 SER A C 1
ATOM 1949 O O . SER A 1 279 ? 2.912 -22.75 2.789 1 95.5 279 SER A O 1
ATOM 1951 N N . PRO A 1 280 ? 1.09 -22.5 4.027 1 92.5 280 PRO A N 1
ATOM 1952 C CA . PRO A 1 280 ? 0.845 -23.953 3.994 1 92.5 280 PRO A CA 1
ATOM 1953 C C . PRO A 1 280 ? 0.101 -24.391 2.736 1 92.5 280 PRO A C 1
ATOM 1955 O O . PRO A 1 280 ? -0.009 -25.594 2.469 1 92.5 280 PRO A O 1
ATOM 1958 N N . LEU A 1 281 ? -0.463 -23.484 1.95 1 88.81 281 LEU A N 1
ATOM 1959 C CA . LEU A 1 281 ? -1.296 -23.797 0.795 1 88.81 281 LEU A CA 1
ATOM 1960 C C . LEU A 1 281 ? -0.437 -24.109 -0.427 1 88.81 281 LEU A C 1
ATOM 1962 O O . LEU A 1 281 ? -0.919 -24.703 -1.397 1 88.81 281 LEU A O 1
ATOM 1966 N N . GLY A 1 282 ? 0.78 -23.703 -0.38 1 78.25 282 GLY A N 1
ATOM 1967 C CA . GLY A 1 282 ? 1.723 -24.016 -1.442 1 78.25 282 GLY A CA 1
ATOM 1968 C C . GLY A 1 282 ? 1.295 -23.484 -2.795 1 78.25 282 GLY A C 1
ATOM 1969 O O . GLY A 1 282 ? 0.83 -22.344 -2.9 1 78.25 282 GLY A O 1
ATOM 1970 N N . GLY A 1 283 ? 1.592 -24.281 -3.842 1 77.81 283 GLY A N 1
ATOM 1971 C CA . GLY A 1 283 ? 1.318 -23.891 -5.215 1 77.81 283 GLY A CA 1
ATOM 1972 C C . GLY A 1 283 ? -0.161 -23.906 -5.555 1 77.81 283 GLY A C 1
ATOM 1973 O O . GLY A 1 283 ? -0.56 -23.438 -6.625 1 77.81 283 GLY A O 1
ATOM 1974 N N . ASP A 1 284 ? -1.017 -24.203 -4.574 1 82.69 284 ASP A N 1
ATOM 1975 C CA . ASP A 1 284 ? -2.443 -24.359 -4.844 1 82.69 284 ASP A CA 1
ATOM 1976 C C . ASP A 1 284 ? -3.219 -23.109 -4.441 1 82.69 284 ASP A C 1
ATOM 1978 O O . ASP A 1 284 ? -4.418 -23 -4.703 1 82.69 284 ASP A O 1
ATOM 1982 N N . ALA A 1 285 ? -2.549 -22.141 -3.854 1 87.94 285 ALA A N 1
ATOM 1983 C CA . ALA A 1 285 ? -3.23 -20.984 -3.273 1 87.94 285 ALA A CA 1
ATOM 1984 C C . ALA A 1 285 ? -4.035 -20.234 -4.328 1 87.94 285 ALA A C 1
ATOM 1986 O O . ALA A 1 285 ? -5.18 -19.844 -4.082 1 87.94 285 ALA A O 1
ATOM 1987 N N . GLY A 1 286 ? -3.459 -20.078 -5.477 1 89.69 286 GLY A N 1
ATOM 1988 C CA . GLY A 1 286 ? -4.16 -19.375 -6.547 1 89.69 286 GLY A CA 1
ATOM 1989 C C . GLY A 1 286 ? -5.441 -20.078 -6.969 1 89.69 286 GLY A C 1
ATOM 1990 O O . GLY A 1 286 ? -6.492 -19.453 -7.074 1 89.69 286 GLY A O 1
ATOM 1991 N N . ARG A 1 287 ? -5.328 -21.344 -7.199 1 91.19 287 ARG A N 1
ATOM 1992 C CA . ARG A 1 287 ? -6.48 -22.141 -7.602 1 91.19 287 ARG A CA 1
ATOM 1993 C C . ARG A 1 287 ? -7.543 -22.156 -6.508 1 91.19 287 ARG A C 1
ATOM 1995 O O . ARG A 1 287 ? -8.742 -22.047 -6.797 1 91.19 287 ARG A O 1
ATOM 2002 N N . LEU A 1 288 ? -7.082 -22.312 -5.301 1 92.31 288 LEU A N 1
ATOM 2003 C CA . LEU A 1 288 ? -8 -22.328 -4.172 1 92.31 288 LEU A CA 1
ATOM 2004 C C . LEU A 1 288 ? -8.719 -20.984 -4.027 1 92.31 288 LEU A C 1
ATOM 2006 O O . LEU A 1 288 ? -9.922 -20.938 -3.768 1 92.31 288 LEU A O 1
ATOM 2010 N N . GLY A 1 289 ? -7.949 -19.922 -4.164 1 95 289 GLY A N 1
ATOM 2011 C CA . GLY A 1 289 ? -8.562 -18.594 -4.141 1 95 289 GLY A CA 1
ATOM 2012 C C . GLY A 1 289 ? -9.617 -18.406 -5.215 1 95 289 GLY A C 1
ATOM 2013 O O . GLY A 1 289 ? -10.695 -17.875 -4.945 1 95 289 GLY A O 1
ATOM 2014 N N . ALA A 1 290 ? -9.305 -18.859 -6.383 1 96 290 ALA A N 1
ATOM 2015 C CA . ALA A 1 290 ? -10.258 -18.781 -7.488 1 96 290 ALA A CA 1
ATOM 2016 C C . ALA A 1 290 ? -11.508 -19.594 -7.188 1 96 290 ALA A C 1
ATOM 2018 O O . ALA A 1 290 ? -12.625 -19.188 -7.523 1 96 290 ALA A O 1
ATOM 2019 N N . ALA A 1 291 ? -11.367 -20.719 -6.57 1 96.19 291 ALA A N 1
ATOM 2020 C CA . ALA A 1 291 ? -12.516 -21.531 -6.188 1 96.19 291 ALA A CA 1
ATOM 2021 C C . ALA A 1 291 ? -13.406 -20.797 -5.191 1 96.19 291 ALA A C 1
ATOM 2023 O O . ALA A 1 291 ? -14.633 -20.797 -5.328 1 96.19 291 ALA A O 1
ATOM 2024 N N . ILE A 1 292 ? -12.82 -20.219 -4.23 1 95.56 292 ILE A N 1
ATOM 2025 C CA . ILE A 1 292 ? -13.555 -19.453 -3.225 1 95.56 292 ILE A CA 1
ATOM 2026 C C . ILE A 1 292 ? -14.375 -18.359 -3.9 1 95.56 292 ILE A C 1
ATOM 2028 O O . ILE A 1 292 ? -15.562 -18.188 -3.611 1 95.56 292 ILE A O 1
ATOM 2032 N N . LEU A 1 293 ? -13.758 -17.703 -4.809 1 96.25 293 LEU A N 1
ATOM 2033 C CA . LEU A 1 293 ? -14.422 -16.609 -5.516 1 96.25 293 LEU A CA 1
ATOM 2034 C C . LEU A 1 293 ? -15.562 -17.141 -6.375 1 96.25 293 LEU A C 1
ATOM 2036 O O . LEU A 1 293 ? -16.594 -16.484 -6.527 1 96.25 293 LEU A O 1
ATOM 2040 N N . ALA A 1 294 ? -15.344 -18.297 -6.914 1 97.38 294 ALA A N 1
ATOM 2041 C CA . ALA A 1 294 ? -16.406 -18.938 -7.695 1 97.38 294 ALA A CA 1
ATOM 2042 C C . ALA A 1 294 ? -17.625 -19.234 -6.828 1 97.38 294 ALA A C 1
ATOM 2044 O O . ALA A 1 294 ? -18.766 -18.969 -7.238 1 97.38 294 ALA A O 1
ATOM 2045 N N . TRP A 1 295 ? -17.406 -19.75 -5.652 1 96.75 295 TRP A N 1
ATOM 2046 C CA . TRP A 1 295 ? -18.5 -20.016 -4.727 1 96.75 295 TRP A CA 1
ATOM 2047 C C . TRP A 1 295 ? -19.266 -18.734 -4.391 1 96.75 295 TRP A C 1
ATOM 2049 O O . TRP A 1 295 ? -20.484 -18.703 -4.449 1 96.75 295 TRP A O 1
ATOM 2059 N N . ARG A 1 296 ? -18.547 -17.719 -4.109 1 95.19 296 ARG A N 1
ATOM 2060 C CA . ARG A 1 296 ? -19.156 -16.438 -3.756 1 95.19 296 ARG A CA 1
ATOM 2061 C C . ARG A 1 296 ? -20 -15.898 -4.906 1 95.19 296 ARG A C 1
ATOM 2063 O O . ARG A 1 296 ? -21.109 -15.422 -4.695 1 95.19 296 ARG A O 1
ATOM 2070 N N . ALA A 1 297 ? -19.438 -15.977 -6.066 1 95.06 297 ALA A N 1
ATOM 2071 C CA . ALA A 1 297 ? -20.125 -15.477 -7.25 1 95.06 297 ALA A CA 1
ATOM 2072 C C . ALA A 1 297 ? -21.422 -16.25 -7.484 1 95.06 297 ALA A C 1
ATOM 2074 O O . ALA A 1 297 ? -22.391 -15.695 -8.016 1 95.06 297 ALA A O 1
ATOM 2075 N N . ALA A 1 298 ? -21.406 -17.469 -7.07 1 96 298 ALA A N 1
ATOM 2076 C CA . ALA A 1 298 ? -22.578 -18.328 -7.262 1 96 298 ALA A CA 1
ATOM 2077 C C . ALA A 1 298 ? -23.578 -18.141 -6.125 1 96 298 ALA A C 1
ATOM 2079 O O . ALA A 1 298 ? -24.641 -18.781 -6.117 1 96 298 ALA A O 1
ATOM 2080 N N . GLY A 1 299 ? -23.203 -17.359 -5.125 1 94.31 299 GLY A N 1
ATOM 2081 C CA . GLY A 1 299 ? -24.125 -17.047 -4.051 1 94.31 299 GLY A CA 1
ATOM 2082 C C . GLY A 1 299 ? -23.859 -17.844 -2.785 1 94.31 299 GLY A C 1
ATOM 2083 O O . GLY A 1 299 ? -24.672 -17.828 -1.854 1 94.31 299 GLY A O 1
ATOM 2084 N N . TYR A 1 300 ? -22.75 -18.562 -2.789 1 92 300 TYR A N 1
ATOM 2085 C CA . TYR A 1 300 ? -22.359 -19.328 -1.611 1 92 300 TYR A CA 1
ATOM 2086 C C . TYR A 1 300 ? -21.297 -18.594 -0.804 1 92 300 TYR A C 1
ATOM 2088 O O . TYR A 1 300 ? -20.094 -18.859 -0.966 1 92 300 TYR A O 1
ATOM 2096 N N . GLU A 1 301 ? -21.594 -17.734 0.087 1 84 301 GLU A N 1
ATOM 2097 C CA . GLU A 1 301 ? -20.672 -16.844 0.782 1 84 301 GLU A CA 1
ATOM 2098 C C . GLU A 1 301 ? -19.969 -17.562 1.937 1 84 301 GLU A C 1
ATOM 2100 O O . GLU A 1 301 ? -18.844 -17.219 2.297 1 84 301 GLU A O 1
ATOM 2105 N N . ASP A 1 302 ? -20.562 -18.531 2.568 1 76.75 302 ASP A N 1
ATOM 2106 C CA . ASP A 1 302 ? -20.047 -19.125 3.799 1 76.75 302 ASP A CA 1
ATOM 2107 C C . ASP A 1 302 ? -19.391 -20.469 3.52 1 76.75 302 ASP A C 1
ATOM 2109 O O . ASP A 1 302 ? -19.125 -21.25 4.445 1 76.75 302 ASP A O 1
ATOM 2113 N N . VAL A 1 303 ? -19.172 -20.609 2.285 1 72.75 303 VAL A N 1
ATOM 2114 C CA . VAL A 1 303 ? -18.531 -21.891 2.008 1 72.75 303 VAL A CA 1
ATOM 2115 C C . VAL A 1 303 ? -17.078 -21.859 2.48 1 72.75 303 VAL A C 1
ATOM 2117 O O . VAL A 1 303 ? -16.312 -20.969 2.102 1 72.75 303 VAL A O 1
ATOM 2120 N N . VAL A 1 304 ? -16.859 -22.422 3.711 1 63.47 304 VAL A N 1
ATOM 2121 C CA . VAL A 1 304 ? -15.5 -22.531 4.223 1 63.47 304 VAL A CA 1
ATOM 2122 C C . VAL A 1 304 ? -14.82 -23.766 3.635 1 63.47 304 VAL A C 1
ATOM 2124 O O . VAL A 1 304 ? -15.367 -24.875 3.699 1 63.47 304 VAL A O 1
ATOM 2127 N N . LEU A 1 305 ? -14.039 -23.469 2.564 1 63.84 305 LEU A N 1
ATOM 2128 C CA . LEU A 1 305 ? -13.297 -24.578 1.96 1 63.84 305 LEU A CA 1
ATOM 2129 C C . LEU A 1 305 ? -12.328 -25.203 2.959 1 63.84 305 LEU A C 1
ATOM 2131 O O . LEU A 1 305 ? -11.141 -24.859 2.961 1 63.84 305 LEU A O 1
ATOM 2135 N N . ARG A 1 306 ? -12.773 -25.406 4.281 1 56.88 306 ARG A N 1
ATOM 2136 C CA . ARG A 1 306 ? -12.008 -25.797 5.457 1 56.88 306 ARG A CA 1
ATOM 2137 C C . ARG A 1 306 ? -11.008 -26.906 5.117 1 56.88 306 ARG A C 1
ATOM 2139 O O . ARG A 1 306 ? -9.844 -26.828 5.508 1 56.88 306 ARG A O 1
ATOM 2146 N N . ASP A 1 307 ? -11.523 -28.062 4.785 1 51.31 307 ASP A N 1
ATOM 2147 C CA . ASP A 1 307 ? -10.758 -29.312 4.941 1 51.31 307 ASP A CA 1
ATOM 2148 C C . ASP A 1 307 ? -9.742 -29.469 3.811 1 51.31 307 ASP A C 1
ATOM 2150 O O . ASP A 1 307 ? -9.18 -30.547 3.627 1 51.31 307 ASP A O 1
ATOM 2154 N N . ALA A 1 308 ? -9.609 -28.578 3.117 1 46.81 308 ALA A N 1
ATOM 2155 C CA . ALA A 1 308 ? -8.672 -28.844 2.021 1 46.81 308 ALA A CA 1
ATOM 2156 C C . ALA A 1 308 ? -7.23 -28.828 2.516 1 46.81 308 ALA A C 1
ATOM 2158 O O . ALA A 1 308 ? -6.324 -29.281 1.808 1 46.81 308 ALA A O 1
ATOM 2159 N N . VAL A 1 309 ? -6.949 -28.109 3.654 1 44.75 309 VAL A N 1
ATOM 2160 C CA . VAL A 1 309 ? -5.59 -28.156 4.184 1 44.75 309 VAL A CA 1
ATOM 2161 C C . VAL A 1 309 ? -5.559 -29.016 5.445 1 44.75 309 VAL A C 1
ATOM 2163 O O . VAL A 1 309 ? -6.461 -28.938 6.285 1 44.75 309 VAL A O 1
ATOM 2166 N N . MET B 1 1 ? -34.531 26.656 15.555 1 53.03 1 MET B N 1
ATOM 2167 C CA . MET B 1 1 ? -33.812 25.391 15.562 1 53.03 1 MET B CA 1
ATOM 2168 C C . MET B 1 1 ? -32.312 25.609 15.289 1 53.03 1 MET B C 1
ATOM 2170 O O . MET B 1 1 ? -31.953 26.297 14.344 1 53.03 1 MET B O 1
ATOM 2174 N N . THR B 1 2 ? -31.438 25.266 16.203 1 77.81 2 THR B N 1
ATOM 2175 C CA . THR B 1 2 ? -30.031 25.656 16.125 1 77.81 2 THR B CA 1
ATOM 2176 C C . THR B 1 2 ? -29.344 24.953 14.969 1 77.81 2 THR B C 1
ATOM 2178 O O . THR B 1 2 ? -29.562 23.766 14.742 1 77.81 2 THR B O 1
ATOM 2181 N N . VAL B 1 3 ? -28.844 25.719 14.117 1 89.75 3 VAL B N 1
ATOM 2182 C CA . VAL B 1 3 ? -28.125 25.219 12.945 1 89.75 3 VAL B CA 1
ATOM 2183 C C . VAL B 1 3 ? -26.984 24.312 13.391 1 89.75 3 VAL B C 1
ATOM 2185 O O . VAL B 1 3 ? -26.156 24.719 14.211 1 89.75 3 VAL B O 1
ATOM 2188 N N . PRO B 1 4 ? -27.062 23.062 12.953 1 95 4 PRO B N 1
ATOM 2189 C CA . PRO B 1 4 ? -26.016 22.141 13.383 1 95 4 PRO B CA 1
ATOM 2190 C C . PRO B 1 4 ? -24.609 22.609 12.977 1 95 4 PRO B C 1
ATOM 2192 O O . PRO B 1 4 ? -24.438 23.172 11.898 1 95 4 PRO B O 1
ATOM 2195 N N . THR B 1 5 ? -23.641 22.422 13.883 1 96.75 5 THR B N 1
ATOM 2196 C CA . THR B 1 5 ? -22.234 22.734 13.648 1 96.75 5 THR B CA 1
ATOM 2197 C C . THR B 1 5 ? -21.344 21.594 14.148 1 96.75 5 THR B C 1
ATOM 2199 O O . THR B 1 5 ? -21.812 20.703 14.859 1 96.75 5 THR B O 1
ATOM 2202 N N . VAL B 1 6 ? -20.078 21.594 13.711 1 97.81 6 VAL B N 1
ATOM 2203 C CA . VAL B 1 6 ? -19.078 20.719 14.312 1 97.81 6 VAL B CA 1
ATOM 2204 C C . VAL B 1 6 ? -17.844 21.531 14.695 1 97.81 6 VAL B C 1
ATOM 2206 O O . VAL B 1 6 ? -17.609 22.609 14.141 1 97.81 6 VAL B O 1
ATOM 2209 N N . VAL B 1 7 ? -17.141 21.016 15.656 1 98.31 7 VAL B N 1
ATOM 2210 C CA . VAL B 1 7 ? -15.836 21.562 16.031 1 98.31 7 VAL B CA 1
ATOM 2211 C C . VAL B 1 7 ? -14.727 20.672 15.477 1 98.31 7 VAL B C 1
ATOM 2213 O O . VAL B 1 7 ? -14.836 19.453 15.5 1 98.31 7 VAL B O 1
ATOM 2216 N N . THR B 1 8 ? -13.75 21.297 14.922 1 98.19 8 THR B N 1
ATOM 2217 C CA . THR B 1 8 ? -12.594 20.547 14.453 1 98.19 8 THR B CA 1
ATOM 2218 C C . THR B 1 8 ? -11.305 21.125 15.039 1 98.19 8 THR B C 1
ATOM 2220 O O . THR B 1 8 ? -11.172 22.344 15.18 1 98.19 8 THR B O 1
ATOM 2223 N N . LEU B 1 9 ? -10.406 20.234 15.477 1 98 9 LEU B N 1
ATOM 2224 C CA . LEU B 1 9 ? -9.094 20.609 15.992 1 98 9 LEU B CA 1
ATOM 2225 C C . LEU B 1 9 ? -7.992 19.828 15.281 1 98 9 LEU B C 1
ATOM 2227 O O . LEU B 1 9 ? -8.039 18.594 15.219 1 98 9 LEU B O 1
ATOM 2231 N N . ASP B 1 10 ? -7.086 20.484 14.68 1 96.19 10 ASP B N 1
ATOM 2232 C CA . ASP B 1 10 ? -5.805 19.938 14.25 1 96.19 10 ASP B CA 1
ATOM 2233 C C . ASP B 1 10 ? -4.719 20.188 15.289 1 96.19 10 ASP B C 1
ATOM 2235 O O . ASP B 1 10 ? -4.242 21.328 15.438 1 96.19 10 ASP B O 1
ATOM 2239 N N . ILE B 1 11 ? -4.324 19.172 15.953 1 95.94 11 ILE B N 1
ATOM 2240 C CA . ILE B 1 11 ? -3.439 19.281 17.109 1 95.94 11 ILE B CA 1
ATOM 2241 C C . ILE B 1 11 ? -2 18.984 16.688 1 95.94 11 ILE B C 1
ATOM 2243 O O . ILE B 1 11 ? -1.617 17.828 16.547 1 95.94 11 ILE B O 1
ATOM 2247 N N . GLY B 1 12 ? -1.229 20.031 16.531 1 90.69 12 GLY B N 1
ATOM 2248 C CA . GLY B 1 12 ? 0.182 19.906 16.203 1 90.69 12 GLY B CA 1
ATOM 2249 C C . GLY B 1 12 ? 1.091 20.031 17.406 1 90.69 12 GLY B C 1
ATOM 2250 O O . GLY B 1 12 ? 0.623 20.281 18.516 1 90.69 12 GLY B O 1
ATOM 2251 N N . GLY B 1 13 ? 2.299 19.844 17.203 1 87.31 13 GLY B N 1
ATOM 2252 C CA . GLY B 1 13 ? 3.273 19.938 18.281 1 87.31 13 GLY B CA 1
ATOM 2253 C C . GLY B 1 13 ? 3.375 21.328 18.875 1 87.31 13 GLY B C 1
ATOM 2254 O O . GLY B 1 13 ? 3.705 21.5 20.047 1 87.31 13 GLY B O 1
ATOM 2255 N N . THR B 1 14 ? 3.053 22.344 18.109 1 87.12 14 THR B N 1
ATOM 2256 C CA . THR B 1 14 ? 3.25 23.719 18.547 1 87.12 14 THR B CA 1
ATOM 2257 C C . THR B 1 14 ? 1.911 24.422 18.734 1 87.12 14 THR B C 1
ATOM 2259 O O . THR B 1 14 ? 1.73 25.188 19.672 1 87.12 14 THR B O 1
ATOM 2262 N N . THR B 1 15 ? 1.058 24.156 17.797 1 92.81 15 THR B N 1
ATOM 2263 C CA . THR B 1 15 ? -0.19 24.906 17.781 1 92.81 15 THR B CA 1
ATOM 2264 C C . THR B 1 15 ? -1.387 23.969 17.641 1 92.81 15 THR B C 1
ATOM 2266 O O . THR B 1 15 ? -1.322 22.984 16.906 1 92.81 15 THR B O 1
ATOM 2269 N N . ILE B 1 16 ? -2.389 24.234 18.359 1 96.12 16 ILE B N 1
ATOM 2270 C CA . ILE B 1 16 ? -3.713 23.672 18.141 1 96.12 16 ILE B CA 1
ATOM 2271 C C . ILE B 1 16 ? -4.535 24.609 17.25 1 96.12 16 ILE B C 1
ATOM 2273 O O . ILE B 1 16 ? -4.777 25.766 17.609 1 96.12 16 ILE B O 1
ATOM 2277 N N . LYS B 1 17 ? -4.922 24.109 16.094 1 95.31 17 LYS B N 1
ATOM 2278 C CA . LYS B 1 17 ? -5.762 24.875 15.188 1 95.31 17 LYS B CA 1
ATOM 2279 C C . LYS B 1 17 ? -7.203 24.375 15.219 1 95.31 17 LYS B C 1
ATOM 2281 O O . LYS B 1 17 ? -7.488 23.266 14.766 1 95.31 17 LYS B O 1
ATOM 2286 N N . GLY B 1 18 ? -8.078 25.25 15.703 1 97.19 18 GLY B N 1
ATOM 2287 C CA . GLY B 1 18 ? -9.469 24.844 15.836 1 97.19 18 GLY B CA 1
ATOM 2288 C C . GLY B 1 18 ? -10.422 25.719 15.047 1 97.19 18 GLY B C 1
ATOM 2289 O O . GLY B 1 18 ? -10.086 26.844 14.688 1 97.19 18 GLY B O 1
ATOM 2290 N N . ALA B 1 19 ? -11.578 25.141 14.781 1 97.12 19 ALA B N 1
ATOM 2291 C CA . ALA B 1 19 ? -12.625 25.891 14.102 1 97.12 19 ALA B CA 1
ATOM 2292 C C . ALA B 1 19 ? -14.008 25.344 14.414 1 97.12 19 ALA B C 1
ATOM 2294 O O . ALA B 1 19 ? -14.148 24.156 14.734 1 97.12 19 ALA B O 1
ATOM 2295 N N . LEU B 1 20 ? -14.938 26.234 14.438 1 97.44 20 LEU B N 1
ATOM 2296 C CA . LEU B 1 20 ? -16.344 25.875 14.359 1 97.44 20 LEU B CA 1
ATOM 2297 C C . LEU B 1 20 ? -16.828 25.859 12.914 1 97.44 20 LEU B C 1
ATOM 2299 O O . LEU B 1 20 ? -16.656 26.844 12.188 1 97.44 20 LEU B O 1
ATOM 2303 N N . VAL B 1 21 ? -17.344 24.719 12.5 1 95.56 21 VAL B N 1
ATOM 2304 C CA . VAL B 1 21 ? -17.625 24.562 11.078 1 95.56 21 VAL B CA 1
ATOM 2305 C C . VAL B 1 21 ? -19.125 24.297 10.875 1 95.56 21 VAL B C 1
ATOM 2307 O O . VAL B 1 21 ? -19.703 23.453 11.555 1 95.56 21 VAL B O 1
ATOM 2310 N N . GLY B 1 22 ? -19.688 25 9.945 1 92.69 22 GLY B N 1
ATOM 2311 C CA . GLY B 1 22 ? -21.094 24.797 9.578 1 92.69 22 GLY B CA 1
ATOM 2312 C C . GLY B 1 22 ? -21.281 23.688 8.562 1 92.69 22 GLY B C 1
ATOM 2313 O O . GLY B 1 22 ? -20.297 23.125 8.062 1 92.69 22 GLY B O 1
ATOM 2314 N N . ALA B 1 23 ? -22.562 23.406 8.242 1 87.44 23 ALA B N 1
ATOM 2315 C CA . ALA B 1 23 ? -22.922 22.297 7.348 1 87.44 23 ALA B CA 1
ATOM 2316 C C . ALA B 1 23 ? -22.453 22.578 5.918 1 87.44 23 ALA B C 1
ATOM 2318 O O . ALA B 1 23 ? -22.297 21.656 5.121 1 87.44 23 ALA B O 1
ATOM 2319 N N . ASP B 1 24 ? -22.234 23.812 5.617 1 83.81 24 ASP B N 1
ATOM 2320 C CA . ASP B 1 24 ? -21.797 24.188 4.277 1 83.81 24 ASP B CA 1
ATOM 2321 C C . ASP B 1 24 ? -20.266 24.188 4.184 1 83.81 24 ASP B C 1
ATOM 2323 O O . ASP B 1 24 ? -19.703 24.531 3.139 1 83.81 24 ASP B O 1
ATOM 2327 N N . GLY B 1 25 ? -19.594 23.906 5.336 1 85.75 25 GLY B N 1
ATOM 2328 C CA . GLY B 1 25 ? -18.156 23.828 5.328 1 85.75 25 GLY B CA 1
ATOM 2329 C C . GLY B 1 25 ? -17.484 25.125 5.746 1 85.75 25 GLY B C 1
ATOM 2330 O O . GLY B 1 25 ? -16.266 25.156 5.938 1 85.75 25 GLY B O 1
ATOM 2331 N N . GLN B 1 26 ? -18.297 26.141 5.953 1 88.31 26 GLN B N 1
ATOM 2332 C CA . GLN B 1 26 ? -17.734 27.422 6.348 1 88.31 26 GLN B CA 1
ATOM 2333 C C . GLN B 1 26 ? -17.25 27.391 7.793 1 88.31 26 GLN B C 1
ATOM 2335 O O . GLN B 1 26 ? -17.922 26.844 8.664 1 88.31 26 GLN B O 1
ATOM 2340 N N . GLU B 1 27 ? -16.078 27.938 7.965 1 90.88 27 GLU B N 1
ATOM 2341 C CA . GLU B 1 27 ? -15.578 28.125 9.328 1 90.88 27 GLU B CA 1
ATOM 2342 C C . GLU B 1 27 ? -16.219 29.344 9.984 1 90.88 27 GLU B C 1
ATOM 2344 O O . GLU B 1 27 ? -15.914 30.484 9.609 1 90.88 27 GLU B O 1
ATOM 2349 N N . LEU B 1 28 ? -17.047 29.125 10.898 1 94.31 28 LEU B N 1
ATOM 2350 C CA . LEU B 1 28 ? -17.797 30.188 11.57 1 94.31 28 LEU B CA 1
ATOM 2351 C C . LEU B 1 28 ? -16.938 30.891 12.617 1 94.31 28 LEU B C 1
ATOM 2353 O O . LEU B 1 28 ? -17.156 32.062 12.914 1 94.31 28 LEU B O 1
ATOM 2357 N N . LYS B 1 29 ? -16.062 30.188 13.219 1 96.31 29 LYS B N 1
ATOM 2358 C CA . LYS B 1 29 ? -15.133 30.672 14.234 1 96.31 29 LYS B CA 1
ATOM 2359 C C . LYS B 1 29 ? -13.812 29.906 14.172 1 96.31 29 LYS B C 1
ATOM 2361 O O . LYS B 1 29 ? -13.805 28.703 13.906 1 96.31 29 LYS B O 1
ATOM 2366 N N . ARG B 1 30 ? -12.75 30.594 14.32 1 96.06 30 ARG B N 1
ATOM 2367 C CA . ARG B 1 30 ? -11.43 29.984 14.398 1 96.06 30 ARG B CA 1
ATOM 2368 C C . ARG B 1 30 ? -10.758 30.297 15.734 1 96.06 30 ARG B C 1
ATOM 2370 O O . ARG B 1 30 ? -10.945 31.375 16.281 1 96.06 30 ARG B O 1
ATOM 2377 N N . LEU B 1 31 ? -10.031 29.359 16.234 1 96.81 31 LEU B N 1
ATOM 2378 C CA . LEU B 1 31 ? -9.312 29.516 17.5 1 96.81 31 LEU B CA 1
ATOM 2379 C C . LEU B 1 31 ? -8 28.734 17.484 1 96.81 31 LEU B C 1
ATOM 2381 O O . LEU B 1 31 ? -8 27.516 17.406 1 96.81 31 LEU B O 1
ATOM 2385 N N . ASP B 1 32 ? -6.887 29.453 17.5 1 96.19 32 ASP B N 1
ATOM 2386 C CA . ASP B 1 32 ? -5.559 28.844 17.578 1 96.19 32 ASP B CA 1
ATOM 2387 C C . ASP B 1 32 ? -4.957 29.031 18.984 1 96.19 32 ASP B C 1
ATOM 2389 O O . ASP B 1 32 ? -5.102 30.078 19.594 1 96.19 32 ASP B O 1
ATOM 2393 N N . ARG B 1 33 ? -4.449 28.031 19.5 1 97.06 33 ARG B N 1
ATOM 2394 C CA . ARG B 1 33 ? -3.787 28.047 20.797 1 97.06 33 ARG B CA 1
ATOM 2395 C C . ARG B 1 33 ? -2.457 27.312 20.766 1 97.06 33 ARG B C 1
ATOM 2397 O O . ARG B 1 33 ? -2.27 26.406 19.938 1 97.06 33 ARG B O 1
ATOM 2404 N N . ASP B 1 34 ? -1.562 27.703 21.625 1 96.5 34 ASP B N 1
ATOM 2405 C CA . ASP B 1 34 ? -0.342 26.938 21.812 1 96.5 34 ASP B CA 1
ATOM 2406 C C . ASP B 1 34 ? -0.659 25.531 22.328 1 96.5 34 ASP B C 1
ATOM 2408 O O . ASP B 1 34 ? -1.517 25.359 23.203 1 96.5 34 ASP B O 1
ATOM 2412 N N . THR B 1 35 ? -0.011 24.516 21.844 1 95.56 35 THR B N 1
ATOM 2413 C CA . THR B 1 35 ? -0.281 23.125 22.219 1 95.56 35 THR B CA 1
ATOM 2414 C C . THR B 1 35 ? 0.17 22.859 23.656 1 95.56 35 THR B C 1
ATOM 2416 O O . THR B 1 35 ? -0.445 22.062 24.375 1 95.56 35 THR B O 1
ATOM 2419 N N . GLY B 1 36 ? 1.335 23.688 24.047 1 94.19 36 GLY B N 1
ATOM 2420 C CA . GLY B 1 36 ? 1.885 23.469 25.375 1 94.19 36 GLY B CA 1
ATOM 2421 C C . GLY B 1 36 ? 2.518 22.094 25.547 1 94.19 36 GLY B C 1
ATOM 2422 O O . GLY B 1 36 ? 2.465 21.516 26.641 1 94.19 36 GLY B O 1
ATOM 2423 N N . ALA B 1 37 ? 3.062 21.547 24.5 1 91.44 37 ALA B N 1
ATOM 2424 C CA . ALA B 1 37 ? 3.6 20.188 24.5 1 91.44 37 ALA B CA 1
ATOM 2425 C C . ALA B 1 37 ? 4.762 20.062 25.484 1 91.44 37 ALA B C 1
ATOM 2427 O O . ALA B 1 37 ? 4.965 19 26.078 1 91.44 37 ALA B O 1
ATOM 2428 N N . SER B 1 38 ? 5.508 21.125 25.734 1 91.81 38 SER B N 1
ATOM 2429 C CA . SER B 1 38 ? 6.652 21.109 26.641 1 91.81 38 SER B CA 1
ATOM 2430 C C . SER B 1 38 ? 6.219 20.828 28.078 1 91.81 38 SER B C 1
ATOM 2432 O O . SER B 1 38 ? 7.027 20.406 28.906 1 91.81 38 SER B O 1
ATOM 2434 N N . SER B 1 39 ? 4.984 21.094 28.328 1 93.38 39 SER B N 1
ATOM 2435 C CA . SER B 1 39 ? 4.469 20.922 29.688 1 93.38 39 SER B CA 1
ATOM 2436 C C . SER B 1 39 ? 3.898 19.516 29.875 1 93.38 39 SER B C 1
ATOM 2438 O O . SER B 1 39 ? 3.428 19.188 30.969 1 93.38 39 SER B O 1
ATOM 2440 N N . GLY B 1 40 ? 3.885 18.703 28.828 1 92.06 40 GLY B N 1
ATOM 2441 C CA . GLY B 1 40 ? 3.525 17.312 28.969 1 92.06 40 GLY B CA 1
ATOM 2442 C C . GLY B 1 40 ? 2.123 17 28.484 1 92.06 40 GLY B C 1
ATOM 2443 O O . GLY B 1 40 ? 1.367 17.906 28.125 1 92.06 40 GLY B O 1
ATOM 2444 N N . GLU B 1 41 ? 1.775 15.742 28.469 1 95.38 41 GLU B N 1
ATOM 2445 C CA . GLU B 1 41 ? 0.535 15.203 27.922 1 95.38 41 GLU B CA 1
ATOM 2446 C C . GLU B 1 41 ? -0.684 15.828 28.594 1 95.38 41 GLU B C 1
ATOM 2448 O O . GLU B 1 41 ? -1.639 16.219 27.922 1 95.38 41 GLU B O 1
ATOM 2453 N N . SER B 1 42 ? -0.683 15.93 29.922 1 96.5 42 SER B N 1
ATOM 2454 C CA . SER B 1 42 ? -1.831 16.422 30.672 1 96.5 42 SER B CA 1
ATOM 2455 C C . SER B 1 42 ? -2.18 17.859 30.266 1 96.5 42 SER B C 1
ATOM 2457 O O . SER B 1 42 ? -3.355 18.203 30.156 1 96.5 42 SER B O 1
ATOM 2459 N N . GLU B 1 43 ? -1.121 18.609 30.062 1 97.38 43 GLU B N 1
ATOM 2460 C CA . GLU B 1 43 ? -1.332 20 29.641 1 97.38 43 GLU B CA 1
ATOM 2461 C C . GLU B 1 43 ? -1.929 20.062 28.234 1 97.38 43 GLU B C 1
ATOM 2463 O O . GLU B 1 43 ? -2.84 20.844 27.984 1 97.38 43 GLU B O 1
ATOM 2468 N N . VAL B 1 44 ? -1.398 19.266 27.344 1 97.75 44 VAL B N 1
ATOM 2469 C CA . VAL B 1 44 ? -1.915 19.219 25.984 1 97.75 44 VAL B CA 1
ATOM 2470 C C . VAL B 1 44 ? -3.396 18.844 26 1 97.75 44 VAL B C 1
ATOM 2472 O O . VAL B 1 44 ? -4.219 19.516 25.375 1 97.75 44 VAL B O 1
ATOM 2475 N N . VAL B 1 45 ? -3.738 17.812 26.75 1 98 45 VAL B N 1
ATOM 2476 C CA . VAL B 1 45 ? -5.113 17.328 26.828 1 98 45 VAL B CA 1
ATOM 2477 C C . VAL B 1 45 ? -6.012 18.438 27.375 1 98 45 VAL B C 1
ATOM 2479 O O . VAL B 1 45 ? -7.109 18.672 26.875 1 98 45 VAL B O 1
ATOM 2482 N N . ALA B 1 46 ? -5.555 19.078 28.422 1 98 46 ALA B N 1
ATOM 2483 C CA . ALA B 1 46 ? -6.328 20.156 29.031 1 98 46 ALA B CA 1
ATOM 2484 C C . ALA B 1 46 ? -6.613 21.266 28.031 1 98 46 ALA B C 1
ATOM 2486 O O . ALA B 1 46 ? -7.727 21.797 27.969 1 98 46 ALA B O 1
ATOM 2487 N N . ARG B 1 47 ? -5.664 21.609 27.297 1 98.25 47 ARG B N 1
ATOM 2488 C CA . ARG B 1 47 ? -5.816 22.688 26.312 1 98.25 47 ARG B CA 1
ATOM 2489 C C . ARG B 1 47 ? -6.738 22.266 25.172 1 98.25 47 ARG B C 1
ATOM 2491 O O . ARG B 1 47 ? -7.535 23.062 24.688 1 98.25 47 ARG B O 1
ATOM 2498 N N . VAL B 1 48 ? -6.547 21.047 24.734 1 98.44 48 VAL B N 1
ATOM 2499 C CA . VAL B 1 48 ? -7.422 20.531 23.688 1 98.44 48 VAL B CA 1
ATOM 2500 C C . VAL B 1 48 ? -8.875 20.578 24.156 1 98.44 48 VAL B C 1
ATOM 2502 O O . VAL B 1 48 ? -9.75 21.047 23.406 1 98.44 48 VAL B O 1
ATOM 2505 N N . ARG B 1 49 ? -9.141 20.156 25.375 1 98.38 49 ARG B N 1
ATOM 2506 C CA . ARG B 1 49 ? -10.477 20.203 25.938 1 98.38 49 ARG B CA 1
ATOM 2507 C C . ARG B 1 49 ? -11 21.641 26.016 1 98.38 49 ARG B C 1
ATOM 2509 O O . ARG B 1 49 ? -12.156 21.906 25.688 1 98.38 49 ARG B O 1
ATOM 2516 N N . ALA B 1 50 ? -10.164 22.484 26.422 1 98.25 50 ALA B N 1
ATOM 2517 C CA . ALA B 1 50 ? -10.547 23.891 26.562 1 98.25 50 ALA B CA 1
ATOM 2518 C C . ALA B 1 50 ? -10.914 24.5 25.219 1 98.25 50 ALA B C 1
ATOM 2520 O O . ALA B 1 50 ? -11.906 25.219 25.109 1 98.25 50 ALA B O 1
ATOM 2521 N N . VAL B 1 51 ? -10.078 24.234 24.203 1 98.5 51 VAL B N 1
ATOM 2522 C CA . VAL B 1 51 ? -10.336 24.781 22.875 1 98.5 51 VAL B CA 1
ATOM 2523 C C . VAL B 1 51 ? -11.648 24.219 22.344 1 98.5 51 VAL B C 1
ATOM 2525 O O . VAL B 1 51 ? -12.461 24.969 21.781 1 98.5 51 VAL B O 1
ATOM 2528 N N . ALA B 1 52 ? -11.828 22.922 22.5 1 98.56 52 ALA B N 1
ATOM 2529 C CA . ALA B 1 52 ? -13.062 22.297 22.031 1 98.56 52 ALA B CA 1
ATOM 2530 C C . ALA B 1 52 ? -14.281 22.922 22.703 1 98.56 52 ALA B C 1
ATOM 2532 O O . ALA B 1 52 ? -15.273 23.234 22.031 1 98.56 52 ALA B O 1
ATOM 2533 N N . ARG B 1 53 ? -14.203 23.156 23.969 1 98.06 53 ARG B N 1
ATOM 2534 C CA . ARG B 1 53 ? -15.297 23.75 24.734 1 98.06 53 ARG B CA 1
ATOM 2535 C C . ARG B 1 53 ? -15.578 25.172 24.281 1 98.06 53 ARG B C 1
ATOM 2537 O O . ARG B 1 53 ? -16.734 25.578 24.125 1 98.06 53 ARG B O 1
ATOM 2544 N N . GLU B 1 54 ? -14.516 25.875 24.094 1 98.31 54 GLU B N 1
ATOM 2545 C CA . GLU B 1 54 ? -14.648 27.281 23.719 1 98.31 54 GLU B CA 1
ATOM 2546 C C . GLU B 1 54 ? -15.281 27.422 22.344 1 98.31 54 GLU B C 1
ATOM 2548 O O . GLU B 1 54 ? -16.016 28.375 22.078 1 98.31 54 GLU B O 1
ATOM 2553 N N . LEU B 1 55 ? -14.992 26.5 21.484 1 98.44 55 LEU B N 1
ATOM 2554 C CA . LEU B 1 55 ? -15.492 26.562 20.125 1 98.44 55 LEU B CA 1
ATOM 2555 C C . LEU B 1 55 ? -16.922 26.031 20.047 1 98.44 55 LEU B C 1
ATOM 2557 O O . LEU B 1 55 ? -17.719 26.484 19.203 1 98.44 55 LEU B O 1
ATOM 2561 N N . ALA B 1 56 ? -17.219 25.109 20.875 1 97.69 56 ALA B N 1
ATOM 2562 C CA . ALA B 1 56 ? -18.531 24.484 20.828 1 97.69 56 ALA B CA 1
ATOM 2563 C C . ALA B 1 56 ? -19.641 25.484 21.094 1 97.69 56 ALA B C 1
ATOM 2565 O O . ALA B 1 56 ? -19.484 26.391 21.922 1 97.69 56 ALA B O 1
ATOM 2566 N N . ASP B 1 57 ? -20.719 25.391 20.391 1 96.12 57 ASP B N 1
ATOM 2567 C CA . ASP B 1 57 ? -21.906 26.188 20.625 1 96.12 57 ASP B CA 1
ATOM 2568 C C . ASP B 1 57 ? -23.141 25.312 20.812 1 96.12 57 ASP B C 1
ATOM 2570 O O . ASP B 1 57 ? -23.016 24.094 20.953 1 96.12 57 ASP B O 1
ATOM 2574 N N . ALA B 1 58 ? -24.266 25.906 20.906 1 94.62 58 ALA B N 1
ATOM 2575 C CA . ALA B 1 58 ? -25.484 25.188 21.234 1 94.62 58 ALA B CA 1
ATOM 2576 C C . ALA B 1 58 ? -25.859 24.219 20.125 1 94.62 58 ALA B C 1
ATOM 2578 O O . ALA B 1 58 ? -26.516 23.203 20.375 1 94.62 58 ALA B O 1
ATOM 2579 N N . GLY B 1 59 ? -25.359 24.438 18.953 1 96.31 59 GLY B N 1
ATOM 2580 C CA . GLY B 1 59 ? -25.719 23.609 17.812 1 96.31 59 GLY B CA 1
ATOM 2581 C C . GLY B 1 59 ? -24.672 22.547 17.5 1 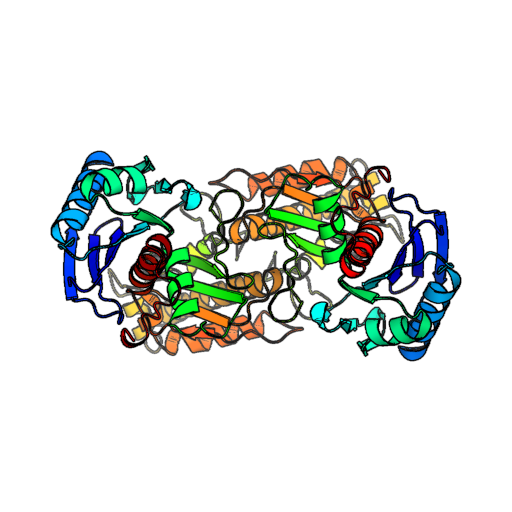96.31 59 GLY B C 1
ATOM 2582 O O . GLY B 1 59 ? -24.844 21.766 16.578 1 96.31 59 GLY B O 1
ATOM 2583 N N . THR B 1 60 ? -23.656 22.484 18.281 1 97.81 60 THR B N 1
ATOM 2584 C CA . THR B 1 60 ? -22.562 21.562 17.984 1 97.81 60 THR B CA 1
ATOM 2585 C C . THR B 1 60 ? -23 20.125 18.156 1 97.81 60 THR B C 1
ATOM 2587 O O . THR B 1 60 ? -23.5 19.734 19.219 1 97.81 60 THR B O 1
ATOM 2590 N N . VAL B 1 61 ? -22.766 19.297 17.016 1 97.94 61 VAL B N 1
ATOM 2591 C CA . VAL B 1 61 ? -23.281 17.938 17.047 1 97.94 61 VAL B CA 1
ATOM 2592 C C . VAL B 1 61 ? -22.141 16.938 17.078 1 97.94 61 VAL B C 1
ATOM 2594 O O . VAL B 1 61 ? -22.344 15.742 17.312 1 97.94 61 VAL B O 1
ATOM 2597 N N . GLY B 1 62 ? -20.938 17.391 16.891 1 98.25 62 GLY B N 1
ATOM 2598 C CA . GLY B 1 62 ? -19.766 16.516 16.891 1 98.25 62 GLY B CA 1
ATOM 2599 C C . GLY B 1 62 ? -18.453 17.281 16.938 1 98.25 62 GLY B C 1
ATOM 2600 O O . GLY B 1 62 ? -18.422 18.484 16.688 1 98.25 62 GLY B O 1
ATOM 2601 N N . VAL B 1 63 ? -17.391 16.578 17.312 1 98.69 63 VAL B N 1
ATOM 2602 C CA . VAL B 1 63 ? -16.031 17.125 17.344 1 98.69 63 VAL B CA 1
ATOM 2603 C C . VAL B 1 63 ? -15.086 16.172 16.594 1 98.69 63 VAL B C 1
ATOM 2605 O O . VAL B 1 63 ? -15.141 14.953 16.797 1 98.69 63 VAL B O 1
ATOM 2608 N N . GLY B 1 64 ? -14.344 16.703 15.688 1 98.5 64 GLY B N 1
ATOM 2609 C CA . GLY B 1 64 ? -13.297 15.969 15.008 1 98.5 64 GLY B CA 1
ATOM 2610 C C . GLY B 1 64 ? -11.898 16.422 15.383 1 98.5 64 GLY B C 1
ATOM 2611 O O . GLY B 1 64 ? -11.578 17.609 15.281 1 98.5 64 GLY B O 1
ATOM 2612 N N . LEU B 1 65 ? -11.07 15.469 15.805 1 98.44 65 LEU B N 1
ATOM 2613 C CA . LEU B 1 65 ? -9.688 15.734 16.188 1 98.44 65 LEU B CA 1
ATOM 2614 C C . LEU B 1 65 ? -8.711 15.062 15.227 1 98.44 65 LEU B C 1
ATOM 2616 O O . LEU B 1 65 ? -8.945 13.938 14.797 1 98.44 65 LEU B O 1
ATOM 2620 N N . SER B 1 66 ? -7.699 15.734 14.852 1 97.25 66 SER B N 1
ATOM 2621 C CA . SER B 1 66 ? -6.586 15.141 14.109 1 97.25 66 SER B CA 1
ATOM 2622 C C . SER B 1 66 ? -5.266 15.336 14.852 1 97.25 66 SER B C 1
ATOM 2624 O O . SER B 1 66 ? -5.02 16.406 15.422 1 97.25 66 SER B O 1
ATOM 2626 N N . VAL B 1 67 ? -4.504 14.344 14.953 1 95.88 67 VAL B N 1
ATOM 2627 C CA . VAL B 1 67 ? -3.219 14.383 15.648 1 95.88 67 VAL B CA 1
ATOM 2628 C C . VAL B 1 67 ? -2.17 13.625 14.844 1 95.88 67 VAL B C 1
ATOM 2630 O O . VAL B 1 67 ? -2.504 12.727 14.062 1 95.88 67 VAL B O 1
ATOM 2633 N N . PRO B 1 68 ? -0.9 14.008 14.961 1 91.94 68 PRO B N 1
ATOM 2634 C CA . PRO B 1 68 ? 0.162 13.203 14.352 1 91.94 68 PRO B CA 1
ATOM 2635 C C . PRO B 1 68 ? 0.409 11.891 15.102 1 91.94 68 PRO B C 1
ATOM 2637 O O . PRO B 1 68 ? -0.187 11.656 16.156 1 91.94 68 PRO B O 1
ATOM 2640 N N . GLY B 1 69 ? 1.191 11.016 14.5 1 90.75 69 GLY B N 1
ATOM 2641 C CA . GLY B 1 69 ? 1.614 9.789 15.156 1 90.75 69 GLY B CA 1
ATOM 2642 C C . GLY B 1 69 ? 0.749 8.594 14.805 1 90.75 69 GLY B C 1
ATOM 2643 O O . GLY B 1 69 ? 0.256 8.484 13.68 1 90.75 69 GLY B O 1
ATOM 2644 N N . ILE B 1 70 ? 0.728 7.656 15.727 1 92.25 70 ILE B N 1
ATOM 2645 C CA . ILE B 1 70 ? -0.045 6.434 15.539 1 92.25 70 ILE B CA 1
ATOM 2646 C C . ILE B 1 70 ? -1.379 6.551 16.281 1 92.25 70 ILE B C 1
ATOM 2648 O O . ILE B 1 70 ? -1.411 6.812 17.484 1 92.25 70 ILE B O 1
ATOM 2652 N N . VAL B 1 71 ? -2.473 6.363 15.539 1 95.56 71 VAL B N 1
ATOM 2653 C CA . VAL B 1 71 ? -3.799 6.602 16.094 1 95.56 71 VAL B CA 1
ATOM 2654 C C . VAL B 1 71 ? -4.688 5.383 15.852 1 95.56 71 VAL B C 1
ATOM 2656 O O . VAL B 1 71 ? -4.703 4.828 14.75 1 95.56 71 VAL B O 1
ATOM 2659 N N . ASP B 1 72 ? -5.289 4.918 16.875 1 94.5 72 ASP B N 1
ATOM 2660 C CA . ASP B 1 72 ? -6.406 3.982 16.781 1 94.5 72 ASP B CA 1
ATOM 2661 C C . ASP B 1 72 ? -7.738 4.723 16.703 1 94.5 72 ASP B C 1
ATOM 2663 O O . ASP B 1 72 ? -8.344 5.031 17.734 1 94.5 72 ASP B O 1
ATOM 2667 N N . THR B 1 73 ? -8.164 4.977 15.539 1 95.06 73 THR B N 1
ATOM 2668 C CA . THR B 1 73 ? -9.336 5.809 15.305 1 95.06 73 THR B CA 1
ATOM 2669 C C . THR B 1 73 ? -10.586 5.148 15.875 1 95.06 73 THR B C 1
ATOM 2671 O O . THR B 1 73 ? -11.422 5.816 16.484 1 95.06 73 THR B O 1
ATOM 2674 N N . ALA B 1 74 ? -10.711 3.854 15.672 1 92.38 74 ALA B N 1
ATOM 2675 C CA . ALA B 1 74 ? -11.891 3.137 16.156 1 92.38 74 ALA B CA 1
ATOM 2676 C C . ALA B 1 74 ? -12.039 3.273 17.656 1 92.38 74 ALA B C 1
ATOM 2678 O O . ALA B 1 74 ? -13.148 3.451 18.172 1 92.38 74 ALA B O 1
ATOM 2679 N N . ALA B 1 75 ? -10.914 3.27 18.359 1 95.25 75 ALA B N 1
ATOM 2680 C CA . ALA B 1 75 ? -10.945 3.348 19.812 1 95.25 75 ALA B CA 1
ATOM 2681 C C . ALA B 1 75 ? -10.891 4.797 20.297 1 95.25 75 ALA B C 1
ATOM 2683 O O . ALA B 1 75 ? -11.164 5.086 21.453 1 95.25 75 ALA B O 1
ATOM 2684 N N . GLY B 1 76 ? -10.508 5.711 19.422 1 97.19 76 GLY B N 1
ATOM 2685 C CA . GLY B 1 76 ? -10.336 7.105 19.781 1 97.19 76 GLY B CA 1
ATOM 2686 C C . GLY B 1 76 ? -9.102 7.352 20.641 1 97.19 76 GLY B C 1
ATOM 2687 O O . GLY B 1 76 ? -9.117 8.203 21.531 1 97.19 76 GLY B O 1
ATOM 2688 N N . VAL B 1 77 ? -8.07 6.539 20.359 1 97.69 77 VAL B N 1
ATOM 2689 C CA . VAL B 1 77 ? -6.887 6.562 21.219 1 97.69 77 VAL B CA 1
ATOM 2690 C C . VAL B 1 77 ? -5.664 6.98 20.406 1 97.69 77 VAL B C 1
ATOM 2692 O O . VAL B 1 77 ? -5.418 6.438 19.328 1 97.69 77 VAL B O 1
ATOM 2695 N N . ALA B 1 78 ? -4.973 8 20.875 1 97.19 78 ALA B N 1
ATOM 2696 C CA . ALA B 1 78 ? -3.641 8.312 20.359 1 97.19 78 ALA B CA 1
ATOM 2697 C C . ALA B 1 78 ? -2.592 7.375 20.953 1 97.19 78 ALA B C 1
ATOM 2699 O O . ALA B 1 78 ? -2.174 7.551 22.094 1 97.19 78 ALA B O 1
ATOM 2700 N N . ARG B 1 79 ? -2.166 6.457 20.188 1 94.69 79 ARG B N 1
ATOM 2701 C CA . ARG B 1 79 ? -1.287 5.402 20.688 1 94.69 79 ARG B CA 1
ATOM 2702 C C . ARG B 1 79 ? 0.124 5.934 20.922 1 94.69 79 ARG B C 1
ATOM 2704 O O . ARG B 1 79 ? 0.759 5.605 21.922 1 94.69 79 ARG B O 1
ATOM 2711 N N . HIS B 1 80 ? 0.625 6.699 19.938 1 91.12 80 HIS B N 1
ATOM 2712 C CA . HIS B 1 80 ? 1.969 7.254 20.047 1 91.12 80 HIS B CA 1
ATOM 2713 C C . HIS B 1 80 ? 2.092 8.555 19.266 1 91.12 80 HIS B C 1
ATOM 2715 O O . HIS B 1 80 ? 1.827 8.594 18.062 1 91.12 80 HIS B O 1
ATOM 2721 N N . ALA B 1 81 ? 2.396 9.617 19.906 1 90.44 81 ALA B N 1
ATOM 2722 C CA . ALA B 1 81 ? 2.77 10.906 19.328 1 90.44 81 ALA B CA 1
ATOM 2723 C C . ALA B 1 81 ? 3.902 11.555 20.125 1 90.44 81 ALA B C 1
ATOM 2725 O O . ALA B 1 81 ? 3.658 12.211 21.125 1 90.44 81 ALA B O 1
ATOM 2726 N N . VAL B 1 82 ? 5.098 11.383 19.609 1 79.81 82 VAL B N 1
ATOM 2727 C CA . VAL B 1 82 ? 6.297 11.758 20.344 1 79.81 82 VAL B CA 1
ATOM 2728 C C . VAL B 1 82 ? 6.266 13.258 20.656 1 79.81 82 VAL B C 1
ATOM 2730 O O . VAL B 1 82 ? 6.492 13.664 21.797 1 79.81 82 VAL B O 1
ATOM 2733 N N . ASN B 1 83 ? 5.871 14.039 19.766 1 84.25 83 ASN B N 1
ATOM 2734 C CA . ASN B 1 83 ? 5.934 15.484 19.922 1 84.25 83 ASN B CA 1
ATOM 2735 C C . ASN B 1 83 ? 4.844 15.992 20.875 1 84.25 83 ASN B C 1
ATOM 2737 O O . ASN B 1 83 ? 4.914 17.125 21.344 1 84.25 83 ASN B O 1
ATOM 2741 N N . LEU B 1 84 ? 3.871 15.172 21.172 1 92.44 84 LEU B N 1
ATOM 2742 C CA . LEU B 1 84 ? 2.75 15.562 22.016 1 92.44 84 LEU B CA 1
ATOM 2743 C C . LEU B 1 84 ? 2.801 14.844 23.359 1 92.44 84 LEU B C 1
ATOM 2745 O O . LEU B 1 84 ? 2.055 15.18 24.281 1 92.44 84 LEU B O 1
ATOM 2749 N N . GLY B 1 85 ? 3.674 13.836 23.422 1 90.81 85 GLY B N 1
ATOM 2750 C CA . GLY B 1 85 ? 3.801 13.031 24.625 1 90.81 85 GLY B CA 1
ATOM 2751 C C . GLY B 1 85 ? 2.689 12.016 24.781 1 90.81 85 GLY B C 1
ATOM 2752 O O . GLY B 1 85 ? 2.482 11.477 25.875 1 90.81 85 GLY B O 1
ATOM 2753 N N . PHE B 1 86 ? 1.905 11.789 23.812 1 94.25 86 PHE B N 1
ATOM 2754 C CA . PHE B 1 86 ? 0.783 10.859 23.891 1 94.25 86 PHE B CA 1
ATOM 2755 C C . PHE B 1 86 ? 1.272 9.414 23.922 1 94.25 86 PHE B C 1
ATOM 2757 O O . PHE B 1 86 ? 2.16 9.047 23.141 1 94.25 86 PHE B O 1
ATOM 2764 N N . ARG B 1 87 ? 0.827 8.664 24.781 1 94.5 87 ARG B N 1
ATOM 2765 C CA . ARG B 1 87 ? 0.98 7.219 24.906 1 94.5 87 ARG B CA 1
ATOM 2766 C C . ARG B 1 87 ? -0.335 6.562 25.312 1 94.5 87 ARG B C 1
ATOM 2768 O O . ARG B 1 87 ? -0.718 6.602 26.484 1 94.5 87 ARG B O 1
ATOM 2775 N N . ASP B 1 88 ? -0.956 6.02 24.391 1 96.5 88 ASP B N 1
ATOM 2776 C CA . ASP B 1 88 ? -2.266 5.402 24.578 1 96.5 88 ASP B CA 1
ATOM 2777 C C . ASP B 1 88 ? -3.23 6.371 25.266 1 96.5 88 ASP B C 1
ATOM 2779 O O . ASP B 1 88 ? -3.895 6.012 26.234 1 96.5 88 ASP B O 1
ATOM 2783 N N . THR B 1 89 ? -3.232 7.539 24.844 1 97.56 89 THR B N 1
ATOM 2784 C CA . THR B 1 89 ? -4.082 8.594 25.375 1 97.56 89 THR B CA 1
ATOM 2785 C C . THR B 1 89 ? -5.488 8.508 24.797 1 97.56 89 THR B C 1
ATOM 2787 O O . THR B 1 89 ? -5.672 8.656 23.578 1 97.56 89 THR B O 1
ATOM 2790 N N . PRO B 1 90 ? -6.496 8.234 25.609 1 98.19 90 PRO B N 1
ATOM 2791 C CA . PRO B 1 90 ? -7.867 8.172 25.109 1 98.19 90 PRO B CA 1
ATOM 2792 C C . PRO B 1 90 ? -8.469 9.555 24.844 1 98.19 90 PRO B C 1
ATOM 2794 O O . PRO B 1 90 ? -9.461 9.922 25.484 1 98.19 90 PRO B O 1
ATOM 2797 N N . LEU B 1 91 ? -7.918 10.281 23.906 1 98.44 91 LEU B N 1
ATOM 2798 C CA . LEU B 1 91 ? -8.172 11.695 23.672 1 98.44 91 LEU B CA 1
ATOM 2799 C C . LEU B 1 91 ? -9.633 11.938 23.312 1 98.44 91 LEU B C 1
ATOM 2801 O O . LEU B 1 91 ? -10.234 12.906 23.766 1 98.44 91 LEU B O 1
ATOM 2805 N N . ALA B 1 92 ? -10.18 11.086 22.438 1 98.62 92 ALA B N 1
ATOM 2806 C CA . ALA B 1 92 ? -11.57 11.266 22.047 1 98.62 92 ALA B CA 1
ATOM 2807 C C . ALA B 1 92 ? -12.5 11.219 23.25 1 98.62 92 ALA B C 1
ATOM 2809 O O . ALA B 1 92 ? -13.375 12.07 23.406 1 98.62 92 ALA B O 1
ATOM 2810 N N . ALA B 1 93 ? -12.32 10.227 24.078 1 98.44 93 ALA B N 1
ATOM 2811 C CA . ALA B 1 93 ? -13.156 10.07 25.266 1 98.44 93 ALA B CA 1
ATOM 2812 C C . ALA B 1 93 ? -13.016 11.266 26.188 1 98.44 93 ALA B C 1
ATOM 2814 O O . ALA B 1 93 ? -14 11.742 26.766 1 98.44 93 ALA B O 1
ATOM 2815 N N . LEU B 1 94 ? -11.797 11.711 26.391 1 98.31 94 LEU B N 1
ATOM 2816 C CA . LEU B 1 94 ? -11.523 12.836 27.281 1 98.31 94 LEU B CA 1
ATOM 2817 C C . LEU B 1 94 ? -12.219 14.102 26.781 1 98.31 94 LEU B C 1
ATOM 2819 O O . LEU B 1 94 ? -12.789 14.852 27.578 1 98.31 94 LEU B O 1
ATOM 2823 N N . VAL B 1 95 ? -12.18 14.32 25.516 1 98.56 95 VAL B N 1
ATOM 2824 C CA . VAL B 1 95 ? -12.828 15.5 24.953 1 98.56 95 VAL B CA 1
ATOM 2825 C C . VAL B 1 95 ? -14.344 15.328 24.984 1 98.56 95 VAL B C 1
ATOM 2827 O O . VAL B 1 95 ? -15.078 16.281 25.25 1 98.56 95 VAL B O 1
ATOM 2830 N N . ALA B 1 96 ? -14.789 14.141 24.719 1 98.25 96 ALA B N 1
ATOM 2831 C CA . ALA B 1 96 ? -16.219 13.859 24.734 1 98.25 96 ALA B CA 1
ATOM 2832 C C . ALA B 1 96 ? -16.812 14.18 26.109 1 98.25 96 ALA B C 1
ATOM 2834 O O . ALA B 1 96 ? -17.938 14.672 26.188 1 98.25 96 ALA B O 1
ATOM 2835 N N . GLU B 1 97 ? -16.109 13.852 27.109 1 97.44 97 GLU B N 1
ATOM 2836 C CA . GLU B 1 97 ? -16.547 14.156 28.469 1 97.44 97 GLU B CA 1
ATOM 2837 C C . GLU B 1 97 ? -16.781 15.656 28.656 1 97.44 97 GLU B C 1
ATOM 2839 O O . GLU B 1 97 ? -17.656 16.062 29.406 1 97.44 97 GLU B O 1
ATOM 2844 N N . GLU B 1 98 ? -16.031 16.406 28 1 95.56 98 GLU B N 1
ATOM 2845 C CA . GLU B 1 98 ? -16.078 17.859 28.141 1 95.56 98 GLU B CA 1
ATOM 2846 C C . GLU B 1 98 ? -17.234 18.438 27.344 1 95.56 98 GLU B C 1
ATOM 2848 O O . GLU B 1 98 ? -17.922 19.359 27.797 1 95.56 98 GLU B O 1
ATOM 2853 N N . VAL B 1 99 ? -17.484 17.938 26.172 1 97.19 99 VAL B N 1
ATOM 2854 C CA . VAL B 1 99 ? -18.359 18.641 25.234 1 97.19 99 VAL B CA 1
ATOM 2855 C C . VAL B 1 99 ? -19.703 17.922 25.141 1 97.19 99 VAL B C 1
ATOM 2857 O O . VAL B 1 99 ? -20.703 18.5 24.703 1 97.19 99 VAL B O 1
ATOM 2860 N N . GLY B 1 100 ? -19.766 16.672 25.438 1 97.12 100 GLY B N 1
ATOM 2861 C CA . GLY B 1 100 ? -21.016 15.945 25.531 1 97.12 100 GLY B CA 1
ATOM 2862 C C . GLY B 1 100 ? -21.578 15.531 24.172 1 97.12 100 GLY B C 1
ATOM 2863 O O . GLY B 1 100 ? -22.766 15.289 24.031 1 97.12 100 GLY B O 1
ATOM 2864 N N . VAL B 1 101 ? -20.859 15.57 23.141 1 98.12 101 VAL B N 1
ATOM 2865 C CA . VAL B 1 101 ? -21.234 15.141 21.797 1 98.12 101 VAL B CA 1
ATOM 2866 C C . VAL B 1 101 ? -20.219 14.125 21.281 1 98.12 101 VAL B C 1
ATOM 2868 O O . VAL B 1 101 ? -19.141 13.945 21.875 1 98.12 101 VAL B O 1
ATOM 2871 N N . PRO B 1 102 ? -20.531 13.375 20.172 1 98.06 102 PRO B N 1
ATOM 2872 C CA . PRO B 1 102 ? -19.578 12.406 19.625 1 98.06 102 PRO B CA 1
ATOM 2873 C C . PRO B 1 102 ? -18.25 13.055 19.219 1 98.06 102 PRO B C 1
ATOM 2875 O O . PRO B 1 102 ? -18.234 14.156 18.656 1 98.06 102 PRO B O 1
ATOM 2878 N N . VAL B 1 103 ? -17.188 12.398 19.578 1 98.69 103 VAL B N 1
ATOM 2879 C CA . VAL B 1 103 ? -15.852 12.867 19.234 1 98.69 103 VAL B CA 1
ATOM 2880 C C . VAL B 1 103 ? -15.109 11.789 18.453 1 98.69 103 VAL B C 1
ATOM 2882 O O . VAL B 1 103 ? -15.094 10.617 18.859 1 98.69 103 VAL B O 1
ATOM 2885 N N . VAL B 1 104 ? -14.555 12.164 17.312 1 98.31 104 VAL B N 1
ATOM 2886 C CA . VAL B 1 104 ? -13.734 11.258 16.531 1 98.31 104 VAL B CA 1
ATOM 2887 C C . VAL B 1 104 ? -12.281 11.734 16.531 1 98.31 104 VAL B C 1
ATOM 2889 O O . VAL B 1 104 ? -12.016 12.938 16.578 1 98.31 104 VAL B O 1
ATOM 2892 N N . LEU B 1 105 ? -11.398 10.797 16.625 1 98.19 105 LEU B N 1
ATOM 2893 C CA . LEU B 1 105 ? -9.961 11.047 16.562 1 98.19 105 LEU B CA 1
ATOM 2894 C C . LEU B 1 105 ? -9.352 10.367 15.336 1 98.19 105 LEU B C 1
ATOM 2896 O O . LEU B 1 105 ? -9.586 9.18 15.102 1 98.19 105 LEU B O 1
ATOM 2900 N N . GLU B 1 106 ? -8.656 11.117 14.539 1 97.38 106 GLU B N 1
ATOM 2901 C CA . GLU B 1 106 ? -8 10.578 13.352 1 97.38 106 GLU B CA 1
ATOM 2902 C C . GLU B 1 106 ? -6.555 11.047 13.25 1 97.38 106 GLU B C 1
ATOM 2904 O O . GLU B 1 106 ? -6.195 12.086 13.812 1 97.38 106 GLU B O 1
ATOM 2909 N N . GLN B 1 107 ? -5.766 10.258 12.625 1 96.44 107 GLN B N 1
ATOM 2910 C CA . GLN B 1 107 ? -4.406 10.656 12.289 1 96.44 107 GLN B CA 1
ATOM 2911 C C . GLN B 1 107 ? -4.406 11.773 11.242 1 96.44 107 GLN B C 1
ATOM 2913 O O . GLN B 1 107 ? -5.227 11.766 10.32 1 96.44 107 GLN B O 1
ATOM 2918 N N . ASP B 1 108 ? -3.553 12.695 11.367 1 94.31 108 ASP B N 1
ATOM 2919 C CA . ASP B 1 108 ? -3.598 13.945 10.609 1 94.31 108 ASP B CA 1
ATOM 2920 C C . ASP B 1 108 ? -3.51 13.672 9.109 1 94.31 108 ASP B C 1
ATOM 2922 O O . ASP B 1 108 ? -4.285 14.227 8.32 1 94.31 108 ASP B O 1
ATOM 2926 N N . CYS B 1 109 ? -2.637 12.789 8.617 1 95.25 109 CYS B N 1
ATOM 2927 C CA . CYS B 1 109 ? -2.521 12.523 7.188 1 95.25 109 CYS B CA 1
ATOM 2928 C C . CYS B 1 109 ? -3.742 11.773 6.672 1 95.25 109 CYS B C 1
ATOM 2930 O O . CYS B 1 109 ? -4.184 12 5.543 1 95.25 109 CYS B O 1
ATOM 2932 N N . ARG B 1 110 ? -4.23 10.867 7.492 1 97.06 110 ARG B N 1
ATOM 2933 C CA . ARG B 1 110 ? -5.461 10.188 7.109 1 97.06 110 ARG B CA 1
ATOM 2934 C C . ARG B 1 110 ? -6.629 11.164 7.031 1 97.06 110 ARG B C 1
ATOM 2936 O O . ARG B 1 110 ? -7.465 11.07 6.129 1 97.06 110 ARG B O 1
ATOM 2943 N N . ALA B 1 111 ? -6.672 12.086 7.973 1 96.5 111 ALA B N 1
ATOM 2944 C CA . ALA B 1 111 ? -7.703 13.117 7.922 1 96.5 111 ALA B CA 1
ATOM 2945 C C . ALA B 1 111 ? -7.582 13.953 6.645 1 96.5 111 ALA B C 1
ATOM 2947 O O . ALA B 1 111 ? -8.586 14.25 5.992 1 96.5 111 ALA B O 1
ATOM 2948 N N . ALA B 1 112 ? -6.375 14.305 6.336 1 95.94 112 ALA B N 1
ATOM 2949 C CA . ALA B 1 112 ? -6.141 15.047 5.102 1 95.94 112 ALA B CA 1
ATOM 2950 C C . ALA B 1 112 ? -6.609 14.258 3.885 1 95.94 112 ALA B C 1
ATOM 2952 O O . ALA B 1 112 ? -7.203 14.82 2.961 1 95.94 112 ALA B O 1
ATOM 2953 N N . ALA B 1 113 ? -6.344 12.992 3.881 1 97.5 113 ALA B N 1
ATOM 2954 C CA . ALA B 1 113 ? -6.773 12.141 2.775 1 97.5 113 ALA B CA 1
ATOM 2955 C C . ALA B 1 113 ? -8.297 12.086 2.678 1 97.5 113 ALA B C 1
ATOM 2957 O O . ALA B 1 113 ? -8.852 12.094 1.579 1 97.5 113 ALA B O 1
ATOM 2958 N N . VAL B 1 114 ? -8.93 12.047 3.809 1 96.19 114 VAL B N 1
ATOM 2959 C CA . VAL B 1 114 ? -10.391 12.07 3.834 1 96.19 114 VAL B CA 1
ATOM 2960 C C . VAL B 1 114 ? -10.898 13.359 3.199 1 96.19 114 VAL B C 1
ATOM 2962 O O . VAL B 1 114 ? -11.805 13.336 2.365 1 96.19 114 VAL B O 1
ATOM 2965 N N . ALA B 1 115 ? -10.273 14.453 3.588 1 95.06 115 ALA B N 1
ATOM 2966 C CA . ALA B 1 115 ? -10.68 15.734 3.023 1 95.06 115 ALA B CA 1
ATOM 2967 C C . ALA B 1 115 ? -10.523 15.742 1.505 1 95.06 115 ALA B C 1
ATOM 2969 O O . ALA B 1 115 ? -11.445 16.125 0.781 1 95.06 115 ALA B O 1
ATOM 2970 N N . GLU B 1 116 ? -9.383 15.328 1.025 1 95.94 116 GLU B N 1
ATOM 2971 C CA . GLU B 1 116 ? -9.117 15.305 -0.41 1 95.94 116 GLU B CA 1
ATOM 2972 C C . GLU B 1 116 ? -10.102 14.398 -1.141 1 95.94 116 GLU B C 1
ATOM 2974 O O . GLU B 1 116 ? -10.523 14.703 -2.254 1 95.94 116 GLU B O 1
ATOM 2979 N N . SER B 1 117 ? -10.469 13.281 -0.545 1 95.56 117 SER B N 1
ATOM 2980 C CA . SER B 1 117 ? -11.344 12.289 -1.168 1 95.56 117 SER B CA 1
ATOM 2981 C C . SER B 1 117 ? -12.789 12.789 -1.21 1 95.56 117 SER B C 1
ATOM 2983 O O . SER B 1 117 ? -13.57 12.375 -2.074 1 95.56 117 SER B O 1
ATOM 2985 N N . GLU B 1 118 ? -13.133 13.672 -0.321 1 93.38 118 GLU B N 1
ATOM 2986 C CA . GLU B 1 118 ? -14.531 14.078 -0.211 1 93.38 118 GLU B CA 1
ATOM 2987 C C . GLU B 1 118 ? -14.773 15.422 -0.886 1 93.38 118 GLU B C 1
ATOM 2989 O O . GLU B 1 118 ? -15.805 15.625 -1.532 1 93.38 118 GLU B O 1
ATOM 2994 N N . ILE B 1 119 ? -13.797 16.359 -0.699 1 92 119 ILE B N 1
ATOM 2995 C CA . ILE B 1 119 ? -14.086 17.703 -1.163 1 92 119 ILE B CA 1
ATOM 2996 C C . ILE B 1 119 ? -12.906 18.25 -1.959 1 92 119 ILE B C 1
ATOM 2998 O O . ILE B 1 119 ? -12.938 19.375 -2.449 1 92 119 ILE B O 1
ATOM 3002 N N . GLY B 1 120 ? -11.875 17.469 -2.088 1 94 120 GLY B N 1
ATOM 3003 C CA . GLY B 1 120 ? -10.688 17.922 -2.801 1 94 120 GLY B CA 1
ATOM 3004 C C . GLY B 1 120 ? -10.555 17.312 -4.184 1 94 120 GLY B C 1
ATOM 3005 O O . GLY B 1 120 ? -11.555 17.109 -4.875 1 94 120 GLY B O 1
ATOM 3006 N N . LEU B 1 121 ? -9.352 17.094 -4.617 1 95.44 121 LEU B N 1
ATOM 3007 C CA . LEU B 1 121 ? -9.047 16.641 -5.969 1 95.44 121 LEU B CA 1
ATOM 3008 C C . LEU B 1 121 ? -9.391 15.164 -6.133 1 95.44 121 LEU B C 1
ATOM 3010 O O . LEU B 1 121 ? -9.523 14.672 -7.258 1 95.44 121 LEU B O 1
ATOM 3014 N N . GLY B 1 122 ? -9.492 14.445 -5.027 1 95.62 122 GLY B N 1
ATOM 3015 C CA . GLY B 1 122 ? -9.68 13.008 -5.082 1 95.62 122 GLY B CA 1
ATOM 3016 C C . GLY B 1 122 ? -11.141 12.594 -5.043 1 95.62 122 GLY B C 1
ATOM 3017 O O . GLY B 1 122 ? -11.453 11.438 -4.766 1 95.62 122 GLY B O 1
ATOM 3018 N N . ARG B 1 123 ? -12.031 13.453 -5.262 1 93.38 123 ARG B N 1
ATOM 3019 C CA . ARG B 1 123 ? -13.461 13.195 -5.102 1 93.38 123 ARG B CA 1
ATOM 3020 C C . ARG B 1 123 ? -13.922 12.094 -6.047 1 93.38 123 ARG B C 1
ATOM 3022 O O . ARG B 1 123 ? -14.875 11.367 -5.746 1 93.38 123 ARG B O 1
ATOM 3029 N N . ASP B 1 124 ? -13.242 11.914 -7.168 1 94.19 124 ASP B N 1
ATOM 3030 C CA . ASP B 1 124 ? -13.641 10.898 -8.141 1 94.19 124 ASP B CA 1
ATOM 3031 C C . ASP B 1 124 ? -12.68 9.711 -8.117 1 94.19 124 ASP B C 1
ATOM 3033 O O . ASP B 1 124 ? -12.711 8.859 -9.016 1 94.19 124 ASP B O 1
ATOM 3037 N N . ALA B 1 125 ? -11.797 9.664 -7.188 1 95.44 125 ALA B N 1
ATOM 3038 C CA . ALA B 1 125 ? -10.805 8.602 -7.086 1 95.44 125 ALA B CA 1
ATOM 3039 C C . ALA B 1 125 ? -11.109 7.668 -5.918 1 95.44 125 ALA B C 1
ATOM 3041 O O . ALA B 1 125 ? -11.227 8.109 -4.773 1 95.44 125 ALA B O 1
ATOM 3042 N N . ARG B 1 126 ? -11.242 6.375 -6.176 1 95.94 126 ARG B N 1
ATOM 3043 C CA . ARG B 1 126 ? -11.477 5.398 -5.117 1 95.94 126 ARG B CA 1
ATOM 3044 C C . ARG B 1 126 ? -10.164 4.957 -4.477 1 95.94 126 ARG B C 1
ATOM 3046 O O . ARG B 1 126 ? -10.148 4.465 -3.346 1 95.94 126 ARG B O 1
ATOM 3053 N N . ASP B 1 127 ? -9.102 5.051 -5.227 1 98.06 127 ASP B N 1
ATOM 3054 C CA . ASP B 1 127 ? -7.742 4.789 -4.762 1 98.06 127 ASP B CA 1
ATOM 3055 C C . ASP B 1 127 ? -6.871 6.039 -4.875 1 98.06 127 ASP B C 1
ATOM 3057 O O . ASP B 1 127 ? -6.465 6.422 -5.973 1 98.06 127 ASP B O 1
ATOM 3061 N N . LEU B 1 128 ? -6.613 6.684 -3.707 1 98.56 128 LEU B N 1
ATOM 3062 C CA . LEU B 1 128 ? -5.977 7.992 -3.635 1 98.56 128 LEU B CA 1
ATOM 3063 C C . LEU B 1 128 ? -4.801 7.977 -2.662 1 98.56 128 LEU B C 1
ATOM 3065 O O . LEU B 1 128 ? -4.875 7.344 -1.606 1 98.56 128 LEU B O 1
ATOM 3069 N N . MET B 1 129 ? -3.734 8.602 -3.062 1 98.69 129 MET B N 1
ATOM 3070 C CA . MET B 1 129 ? -2.609 8.836 -2.164 1 98.69 129 MET B CA 1
ATOM 3071 C C . MET B 1 129 ? -2.389 10.328 -1.95 1 98.69 129 MET B C 1
ATOM 3073 O O . MET B 1 129 ? -2.227 11.086 -2.914 1 98.69 129 MET B O 1
ATOM 3077 N N . VAL B 1 130 ? -2.441 10.758 -0.707 1 98.31 130 VAL B N 1
ATOM 3078 C CA . VAL B 1 130 ? -2.141 12.133 -0.326 1 98.31 130 VAL B CA 1
ATOM 3079 C C . VAL B 1 130 ? -0.806 12.188 0.413 1 98.31 130 VAL B C 1
ATOM 3081 O O . VAL B 1 130 ? -0.652 11.578 1.475 1 98.31 130 VAL B O 1
ATOM 3084 N N . VAL B 1 131 ? 0.114 12.875 -0.142 1 97.81 131 VAL B N 1
ATOM 3085 C CA . VAL B 1 131 ? 1.453 12.992 0.427 1 97.81 131 VAL B CA 1
ATOM 3086 C C . VAL B 1 131 ? 1.619 14.359 1.077 1 97.81 131 VAL B C 1
ATOM 3088 O O . VAL B 1 131 ? 1.54 15.391 0.401 1 97.81 131 VAL B O 1
ATOM 3091 N N . VAL B 1 132 ? 1.84 14.344 2.332 1 94.69 132 VAL B N 1
ATOM 3092 C CA . VAL B 1 132 ? 2.021 15.586 3.072 1 94.69 132 VAL B CA 1
ATOM 3093 C C . VAL B 1 132 ? 3.512 15.875 3.236 1 94.69 132 VAL B C 1
ATOM 3095 O O . VAL B 1 132 ? 4.227 15.125 3.898 1 94.69 132 VAL B O 1
ATOM 3098 N N . LEU B 1 133 ? 3.959 16.953 2.609 1 94.5 133 LEU B N 1
ATOM 3099 C CA . LEU B 1 133 ? 5.355 17.375 2.607 1 94.5 133 LEU B CA 1
ATOM 3100 C C . LEU B 1 133 ? 5.555 18.594 3.508 1 94.5 133 LEU B C 1
ATOM 3102 O O . LEU B 1 133 ? 5.336 19.734 3.08 1 94.5 133 LEU B O 1
ATOM 3106 N N . GLY B 1 134 ? 5.914 18.469 4.664 1 88.62 134 GLY B N 1
ATOM 3107 C CA . GLY B 1 134 ? 6.211 19.516 5.633 1 88.62 134 GLY B CA 1
ATOM 3108 C C . GLY B 1 134 ? 7.52 19.281 6.363 1 88.62 134 GLY B C 1
ATOM 3109 O O . GLY B 1 134 ? 8.547 19 5.742 1 88.62 134 GLY B O 1
ATOM 3110 N N . THR B 1 135 ? 7.41 19.484 7.723 1 83.88 135 THR B N 1
ATOM 3111 C CA . THR B 1 135 ? 8.594 19.203 8.516 1 83.88 135 THR B CA 1
ATOM 3112 C C . THR B 1 135 ? 9.07 17.766 8.281 1 83.88 135 THR B C 1
ATOM 3114 O O . THR B 1 135 ? 10.273 17.516 8.211 1 83.88 135 THR B O 1
ATOM 3117 N N . GLY B 1 136 ? 8.188 16.875 8.172 1 89.75 136 GLY B N 1
ATOM 3118 C CA . GLY B 1 136 ? 8.422 15.508 7.754 1 89.75 136 GLY B CA 1
ATOM 3119 C C . GLY B 1 136 ? 7.645 15.117 6.512 1 89.75 136 GLY B C 1
ATOM 3120 O O . GLY B 1 136 ? 7.188 15.984 5.762 1 89.75 136 GLY B O 1
ATOM 3121 N N . VAL B 1 137 ? 7.668 13.891 6.168 1 94.38 137 VAL B N 1
ATOM 3122 C CA . VAL B 1 137 ? 6.906 13.352 5.043 1 94.38 137 VAL B CA 1
ATOM 3123 C C . VAL B 1 137 ? 6.035 12.188 5.516 1 94.38 137 VAL B C 1
ATOM 3125 O O . VAL B 1 137 ? 6.496 11.328 6.273 1 94.38 137 VAL B O 1
ATOM 3128 N N . ALA B 1 138 ? 4.82 12.203 5.172 1 94.44 138 ALA B N 1
ATOM 3129 C CA . ALA B 1 138 ? 3.908 11.086 5.43 1 94.44 138 ALA B CA 1
ATOM 3130 C C . ALA B 1 138 ? 2.828 11 4.359 1 94.44 138 ALA B C 1
ATOM 3132 O O . ALA B 1 138 ? 2.748 11.867 3.479 1 94.44 138 ALA B O 1
ATOM 3133 N N . ALA B 1 139 ? 2.068 9.953 4.383 1 97.56 139 ALA B N 1
ATOM 3134 C CA . ALA B 1 139 ? 1.013 9.812 3.383 1 97.56 139 ALA B CA 1
ATOM 3135 C C . ALA B 1 139 ? -0.29 9.336 4.023 1 97.56 139 ALA B C 1
ATOM 3137 O O . ALA B 1 139 ? -0.271 8.594 5.004 1 97.56 139 ALA B O 1
ATOM 3138 N N . GLY B 1 140 ? -1.344 9.898 3.629 1 98.12 140 GLY B N 1
ATOM 3139 C CA . GLY B 1 140 ? -2.668 9.328 3.809 1 98.12 140 GLY B CA 1
ATOM 3140 C C . GLY B 1 140 ? -3.158 8.57 2.59 1 98.12 140 GLY B C 1
ATOM 3141 O O . GLY B 1 140 ? -3.076 9.07 1.466 1 98.12 140 GLY B O 1
ATOM 3142 N N . LEU B 1 141 ? -3.656 7.367 2.826 1 98.56 141 LEU B N 1
ATOM 3143 C CA . LEU B 1 141 ? -4.039 6.484 1.729 1 98.56 141 LEU B CA 1
ATOM 3144 C C . LEU B 1 141 ? -5.535 6.191 1.763 1 98.56 141 LEU B C 1
ATOM 3146 O O . LEU B 1 141 ? -6.094 5.914 2.826 1 98.56 141 LEU B O 1
ATOM 3150 N N . ILE B 1 142 ? -6.18 6.375 0.647 1 98.31 142 ILE B N 1
ATOM 3151 C CA . ILE B 1 142 ? -7.555 5.934 0.439 1 98.31 142 ILE B CA 1
ATOM 3152 C C . ILE B 1 142 ? -7.574 4.711 -0.474 1 98.31 142 ILE B C 1
ATOM 3154 O O . ILE B 1 142 ? -7.016 4.742 -1.572 1 98.31 142 ILE B O 1
ATOM 3158 N N . VAL B 1 143 ? -8.109 3.621 0.001 1 97.69 143 VAL B N 1
ATOM 3159 C CA . VAL B 1 143 ? -8.266 2.377 -0.747 1 97.69 143 VAL B CA 1
ATOM 3160 C C . VAL B 1 143 ? -9.75 2.025 -0.852 1 97.69 143 VAL B C 1
ATOM 3162 O O . VAL B 1 143 ? -10.438 1.892 0.165 1 97.69 143 VAL B O 1
ATOM 3165 N N . ASP B 1 144 ? -10.195 1.871 -2.047 1 94.69 144 ASP B N 1
ATOM 3166 C CA . ASP B 1 144 ? -11.602 1.587 -2.314 1 94.69 144 ASP B CA 1
ATOM 3167 C C . ASP B 1 144 ? -12.508 2.547 -1.553 1 94.69 144 ASP B C 1
ATOM 3169 O O . ASP B 1 144 ? -13.461 2.119 -0.892 1 94.69 144 ASP B O 1
ATOM 3173 N N . GLY B 1 145 ? -12.102 3.771 -1.524 1 94.62 145 GLY B N 1
ATOM 3174 C CA . GLY B 1 145 ? -12.922 4.852 -0.996 1 94.62 145 GLY B CA 1
ATOM 3175 C C . GLY B 1 145 ? -12.797 5.012 0.508 1 94.62 145 GLY B C 1
ATOM 3176 O O . GLY B 1 145 ? -13.438 5.883 1.099 1 94.62 145 GLY B O 1
ATOM 3177 N N . ARG B 1 146 ? -11.961 4.246 1.146 1 95.06 146 ARG B N 1
ATOM 3178 C CA . ARG B 1 146 ? -11.836 4.309 2.598 1 95.06 146 ARG B CA 1
ATOM 3179 C C . ARG B 1 146 ? -10.383 4.527 3.012 1 95.06 146 ARG B C 1
ATOM 3181 O O . ARG B 1 146 ? -9.469 4.039 2.352 1 95.06 146 ARG B O 1
ATOM 3188 N N . PRO B 1 147 ? -10.219 5.246 4.168 1 96.06 147 PRO B N 1
ATOM 3189 C CA . PRO B 1 147 ? -8.844 5.426 4.641 1 96.06 147 PRO B CA 1
ATOM 3190 C C . PRO B 1 147 ? -8.18 4.109 5.051 1 96.06 147 PRO B C 1
ATOM 3192 O O . PRO B 1 147 ? -8.844 3.242 5.629 1 96.06 147 PRO B O 1
ATOM 3195 N N . LEU B 1 148 ? -6.953 3.928 4.676 1 97.25 148 LEU B N 1
ATOM 3196 C CA . LEU B 1 148 ? -6.148 2.787 5.098 1 97.25 148 LEU B CA 1
ATOM 3197 C C . LEU B 1 148 ? -5.387 3.102 6.383 1 97.25 148 LEU B C 1
ATOM 3199 O O . LEU B 1 148 ? -4.418 3.863 6.363 1 97.25 148 LEU B O 1
ATOM 3203 N N . ALA B 1 149 ? -5.797 2.537 7.465 1 95.75 149 ALA B N 1
ATOM 3204 C CA . ALA B 1 149 ? -5.105 2.742 8.734 1 95.75 149 ALA B CA 1
ATOM 3205 C C . ALA B 1 149 ? -3.971 1.74 8.906 1 95.75 149 ALA B C 1
ATOM 3207 O O . ALA B 1 149 ? -2.887 2.098 9.375 1 95.75 149 ALA B O 1
ATOM 3208 N N . GLY B 1 150 ? -4.199 0.455 8.406 1 96 150 GLY B N 1
ATOM 3209 C CA . GLY B 1 150 ? -3.273 -0.64 8.648 1 96 150 GLY B CA 1
ATOM 3210 C C . GLY B 1 150 ? -3.541 -1.368 9.953 1 96 150 GLY B C 1
ATOM 3211 O O . GLY B 1 150 ? -4.445 -0.996 10.703 1 96 150 GLY B O 1
ATOM 3212 N N . ALA B 1 151 ? -2.834 -2.424 10.18 1 95.38 151 ALA B N 1
ATOM 3213 C CA . ALA B 1 151 ? -3.059 -3.311 11.32 1 95.38 151 ALA B CA 1
ATOM 3214 C C . ALA B 1 151 ? -2.852 -2.57 12.641 1 95.38 151 ALA B C 1
ATOM 3216 O O . ALA B 1 151 ? -3.607 -2.77 13.594 1 95.38 151 ALA B O 1
ATOM 3217 N N . ASP B 1 152 ? -1.871 -1.669 12.648 1 92 152 ASP B N 1
ATOM 3218 C CA . ASP B 1 152 ? -1.525 -0.975 13.891 1 92 152 ASP B CA 1
ATOM 3219 C C . ASP B 1 152 ? -1.763 0.528 13.758 1 92 152 ASP B C 1
ATOM 3221 O O . ASP B 1 152 ? -1.281 1.312 14.578 1 92 152 ASP B O 1
ATOM 3225 N N . GLY B 1 153 ? -2.404 0.914 12.711 1 92.81 153 GLY B N 1
ATOM 3226 C CA . GLY B 1 153 ? -2.656 2.332 12.508 1 92.81 153 GLY B CA 1
ATOM 3227 C C . GLY B 1 153 ? -1.452 3.08 11.969 1 92.81 153 GLY B C 1
ATOM 3228 O O . GLY B 1 153 ? -1.358 4.301 12.117 1 92.81 153 GLY B O 1
ATOM 3229 N N . SER B 1 154 ? -0.523 2.383 11.344 1 93.62 154 SER B N 1
ATOM 3230 C CA . SER B 1 154 ? 0.749 2.984 10.953 1 93.62 154 SER B CA 1
ATOM 3231 C C . SER B 1 154 ? 0.938 2.953 9.438 1 93.62 154 SER B C 1
ATOM 3233 O O . SER B 1 154 ? 2.062 3.072 8.945 1 93.62 154 SER B O 1
ATOM 3235 N N . ALA B 1 155 ? -0.145 2.721 8.695 1 96.81 155 ALA B N 1
ATOM 3236 C CA . ALA B 1 155 ? -0.018 2.777 7.238 1 96.81 155 ALA B CA 1
ATOM 3237 C C . ALA B 1 155 ? 0.352 4.184 6.773 1 96.81 155 ALA B C 1
ATOM 3239 O O . ALA B 1 155 ? -0.043 5.172 7.395 1 96.81 155 ALA B O 1
ATOM 3240 N N . GLY B 1 156 ? 1.146 4.266 5.73 1 97.31 156 GLY B N 1
ATOM 3241 C CA . GLY B 1 156 ? 1.418 5.547 5.102 1 97.31 156 GLY B CA 1
ATOM 3242 C C . GLY B 1 156 ? 2.68 6.211 5.621 1 97.31 156 GLY B C 1
ATOM 3243 O O . GLY B 1 156 ? 2.875 7.414 5.441 1 97.31 156 GLY B O 1
ATOM 3244 N N . GLU B 1 157 ? 3.541 5.445 6.238 1 96.12 157 GLU B N 1
ATOM 3245 C CA . GLU B 1 157 ? 4.809 5.988 6.719 1 96.12 157 GLU B CA 1
ATOM 3246 C C . GLU B 1 157 ? 5.809 6.148 5.574 1 96.12 157 GLU B C 1
ATOM 3248 O O . GLU B 1 157 ? 6.941 5.672 5.66 1 96.12 157 GLU B O 1
ATOM 3253 N N . LEU B 1 158 ? 5.402 6.914 4.605 1 97.75 158 LEU B N 1
ATOM 3254 C CA . LEU B 1 158 ? 6.145 7.137 3.367 1 97.75 158 LEU B CA 1
ATOM 3255 C C . LEU B 1 158 ? 7.504 7.766 3.652 1 97.75 158 LEU B C 1
ATOM 3257 O O . LEU B 1 158 ? 8.484 7.477 2.961 1 97.75 158 LEU B O 1
ATOM 3261 N N . GLY B 1 159 ? 7.562 8.625 4.594 1 97.44 159 GLY B N 1
ATOM 3262 C CA . GLY B 1 159 ? 8.781 9.352 4.902 1 97.44 159 GLY B CA 1
ATOM 3263 C C . GLY B 1 159 ? 9.922 8.453 5.332 1 97.44 159 GLY B C 1
ATOM 3264 O O . GLY B 1 159 ? 11.094 8.828 5.223 1 97.44 159 GLY B O 1
ATOM 3265 N N . HIS B 1 160 ? 9.641 7.281 5.766 1 97.06 160 HIS B N 1
ATOM 3266 C CA . HIS B 1 160 ? 10.664 6.406 6.328 1 97.06 160 HIS B CA 1
ATOM 3267 C C . HIS B 1 160 ? 11 5.262 5.379 1 97.06 160 HIS B C 1
ATOM 3269 O O . HIS B 1 160 ? 11.727 4.336 5.746 1 97.06 160 HIS B O 1
ATOM 3275 N N . LEU B 1 161 ? 10.422 5.324 4.176 1 97.94 161 LEU B N 1
ATOM 3276 C CA . LEU B 1 161 ? 10.867 4.371 3.162 1 97.94 161 LEU B CA 1
ATOM 3277 C C . LEU B 1 161 ? 12.367 4.504 2.912 1 97.94 161 LEU B C 1
ATOM 3279 O O . LEU B 1 161 ? 12.875 5.617 2.756 1 97.94 161 LEU B O 1
ATOM 3283 N N . PRO B 1 162 ? 13.031 3.408 2.883 1 97.62 162 PRO B N 1
ATOM 3284 C CA . PRO B 1 162 ? 14.453 3.445 2.529 1 97.62 162 PRO B CA 1
ATOM 3285 C C . PRO B 1 162 ? 14.688 3.607 1.028 1 97.62 162 PRO B C 1
ATOM 3287 O O . PRO B 1 162 ? 15.078 2.654 0.354 1 97.62 162 PRO B O 1
ATOM 3290 N N . VAL B 1 163 ? 14.555 4.805 0.535 1 97.75 163 VAL B N 1
ATOM 3291 C CA . VAL B 1 163 ? 14.703 5.094 -0.887 1 97.75 163 VAL B CA 1
ATOM 3292 C C . VAL B 1 163 ? 16.141 4.805 -1.328 1 97.75 163 VAL B C 1
ATOM 3294 O O . VAL B 1 163 ? 16.359 4.316 -2.438 1 97.75 163 VAL B O 1
ATOM 3297 N N . TYR B 1 164 ? 17.094 5.191 -0.505 1 97.62 164 TYR B N 1
ATOM 3298 C CA . TYR B 1 164 ? 18.516 4.879 -0.697 1 97.62 164 TYR B CA 1
ATOM 3299 C C . TYR B 1 164 ? 19.062 4.078 0.48 1 97.62 164 TYR B C 1
ATOM 3301 O O . TYR B 1 164 ? 19.672 4.641 1.39 1 97.62 164 TYR B O 1
ATOM 3309 N N . PRO B 1 165 ? 18.953 2.764 0.404 1 95.06 165 PRO B N 1
ATOM 3310 C CA . PRO B 1 165 ? 19.281 1.922 1.559 1 95.06 165 PRO B CA 1
ATOM 3311 C C . PRO B 1 165 ? 20.641 2.244 2.164 1 95.06 165 PRO B C 1
ATOM 3313 O O . PRO B 1 165 ? 20.844 2.062 3.365 1 95.06 165 PRO B O 1
ATOM 3316 N N . ASP B 1 166 ? 21.578 2.723 1.408 1 94.75 166 ASP B N 1
ATOM 3317 C CA . ASP B 1 166 ? 22.891 3.068 1.929 1 94.75 166 ASP B CA 1
ATOM 3318 C C . ASP B 1 166 ? 23.062 4.582 2.031 1 94.75 166 ASP B C 1
ATOM 3320 O O . ASP B 1 166 ? 24.188 5.086 2.068 1 94.75 166 ASP B O 1
ATOM 3324 N N . GLY B 1 167 ? 22 5.305 2.107 1 97.12 167 GLY B N 1
ATOM 3325 C CA . GLY B 1 167 ? 22.031 6.758 2.086 1 97.12 167 GLY B CA 1
ATOM 3326 C C . GLY B 1 167 ? 22.219 7.371 3.463 1 97.12 167 GLY B C 1
ATOM 3327 O O . GLY B 1 167 ? 22.844 6.773 4.336 1 97.12 167 GLY B O 1
ATOM 3328 N N . GLU B 1 168 ? 21.75 8.562 3.645 1 97.56 168 GLU B N 1
ATOM 3329 C CA . GLU B 1 168 ? 21.953 9.367 4.844 1 97.56 168 GLU B CA 1
ATOM 3330 C C . GLU B 1 168 ? 21.234 8.758 6.047 1 97.56 168 GLU B C 1
ATOM 3332 O O . GLU B 1 168 ? 20.203 8.094 5.895 1 97.56 168 GLU B O 1
ATOM 3337 N N . HIS B 1 169 ? 21.797 9.031 7.211 1 97.06 169 HIS B N 1
ATOM 3338 C CA . HIS B 1 169 ? 21.172 8.602 8.461 1 97.06 169 HIS B CA 1
ATOM 3339 C C . HIS B 1 169 ? 19.891 9.391 8.742 1 97.06 169 HIS B C 1
ATOM 3341 O O . HIS B 1 169 ? 19.844 10.602 8.523 1 97.06 169 HIS B O 1
ATOM 3347 N N . CYS B 1 170 ? 18.953 8.703 9.18 1 96.31 170 CYS B N 1
ATOM 3348 C CA . CYS B 1 170 ? 17.703 9.312 9.609 1 96.31 170 CYS B CA 1
ATOM 3349 C C . CYS B 1 170 ? 17.562 9.273 11.125 1 96.31 170 CYS B C 1
ATOM 3351 O O . CYS B 1 170 ? 18 8.32 11.766 1 96.31 170 CYS B O 1
ATOM 3353 N N . ALA B 1 171 ? 16.859 10.227 11.703 1 91 171 ALA B N 1
ATOM 3354 C CA . ALA B 1 171 ? 16.656 10.289 13.148 1 91 171 ALA B CA 1
ATOM 3355 C C . ALA B 1 171 ? 15.836 9.102 13.641 1 91 171 ALA B C 1
ATOM 3357 O O . ALA B 1 171 ? 15.844 8.781 14.828 1 91 171 ALA B O 1
ATOM 3358 N N . CYS B 1 172 ? 15.18 8.43 12.758 1 91.19 172 CYS B N 1
ATOM 3359 C CA . CYS B 1 172 ? 14.359 7.289 13.148 1 91.19 172 CYS B CA 1
ATOM 3360 C C . CYS B 1 172 ? 15.219 6.062 13.43 1 91.19 172 CYS B C 1
ATOM 3362 O O . CYS B 1 172 ? 14.727 5.059 13.938 1 91.19 172 CYS B O 1
ATOM 3364 N N . GLY B 1 173 ? 16.453 6.109 13.078 1 95.44 173 GLY B N 1
ATOM 3365 C CA . GLY B 1 173 ? 17.391 5.008 13.266 1 95.44 173 GLY B CA 1
ATOM 3366 C C . GLY B 1 173 ? 17.719 4.27 11.984 1 95.44 173 GLY B C 1
ATOM 3367 O O . GLY B 1 173 ? 18.625 3.434 11.953 1 95.44 173 GLY B O 1
ATOM 3368 N N . GLN B 1 174 ? 17.062 4.543 10.922 1 97.06 174 GLN B N 1
ATOM 3369 C CA . GLN B 1 174 ? 17.266 3.92 9.617 1 97.06 174 GLN B CA 1
ATOM 3370 C C . GLN B 1 174 ? 18.188 4.77 8.742 1 97.06 174 GLN B C 1
ATOM 3372 O O . GLN B 1 174 ? 18.656 5.824 9.172 1 97.06 174 GLN B O 1
ATOM 3377 N N . ARG B 1 175 ? 18.531 4.238 7.613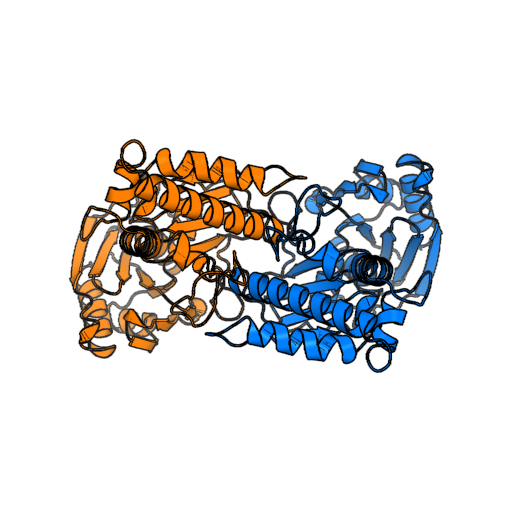 1 96.62 175 ARG B N 1
ATOM 3378 C CA . ARG B 1 175 ? 19.281 4.969 6.598 1 96.62 175 ARG B CA 1
ATOM 3379 C C . ARG B 1 175 ? 18.469 5.117 5.316 1 96.62 175 ARG B C 1
ATOM 3381 O O . ARG B 1 175 ? 17.656 4.246 4.98 1 96.62 175 ARG B O 1
ATOM 3388 N N . GLY B 1 176 ? 18.703 6.234 4.676 1 97.62 176 GLY B N 1
ATOM 3389 C CA . GLY B 1 176 ? 18.203 6.41 3.318 1 97.62 176 GLY B CA 1
ATOM 3390 C C . GLY B 1 176 ? 16.719 6.691 3.256 1 97.62 176 GLY B C 1
ATOM 3391 O O . GLY B 1 176 ? 16.094 6.527 2.205 1 97.62 176 GLY B O 1
ATOM 3392 N N . CYS B 1 177 ? 16.141 7.098 4.43 1 98.31 177 CYS B N 1
ATOM 3393 C CA . CYS B 1 177 ? 14.719 7.418 4.453 1 98.31 177 CYS B CA 1
ATOM 3394 C C . CYS B 1 177 ? 14.406 8.594 3.539 1 98.31 177 CYS B C 1
ATOM 3396 O O . CYS B 1 177 ? 15.18 9.547 3.461 1 98.31 177 CYS B O 1
ATOM 3398 N N . LEU B 1 178 ? 13.266 8.562 2.914 1 98.62 178 LEU B N 1
ATOM 3399 C CA . LEU B 1 178 ? 12.812 9.633 2.033 1 98.62 178 LEU B CA 1
ATOM 3400 C C . LEU B 1 178 ? 12.875 10.977 2.744 1 98.62 178 LEU B C 1
ATOM 3402 O O . LEU B 1 178 ? 13.312 11.977 2.16 1 98.62 178 LEU B O 1
ATOM 3406 N N . GLU B 1 179 ? 12.445 11.023 3.957 1 97.62 179 GLU B N 1
ATOM 3407 C CA . GLU B 1 179 ? 12.258 12.242 4.734 1 97.62 179 GLU B CA 1
ATOM 3408 C C . GLU B 1 179 ? 13.555 13.039 4.836 1 97.62 179 GLU B C 1
ATOM 3410 O O . GLU B 1 179 ? 13.539 14.273 4.793 1 97.62 179 GLU B O 1
ATOM 3415 N N . VAL B 1 180 ? 14.695 12.422 4.926 1 97.81 180 VAL B N 1
ATOM 3416 C CA . VAL B 1 180 ? 15.953 13.133 5.117 1 97.81 180 VAL B CA 1
ATOM 3417 C C . VAL B 1 180 ? 16.344 13.852 3.83 1 97.81 180 VAL B C 1
ATOM 3419 O O . VAL B 1 180 ? 17.156 14.773 3.852 1 97.81 180 VAL B O 1
ATOM 3422 N N . TYR B 1 181 ? 15.75 13.508 2.736 1 98.5 181 TYR B N 1
ATOM 3423 C CA . TYR B 1 181 ? 16.062 14.125 1.456 1 98.5 181 TYR B CA 1
ATOM 3424 C C . TYR B 1 181 ? 14.977 15.109 1.039 1 98.5 181 TYR B C 1
ATOM 3426 O O . TYR B 1 181 ? 15.273 16.188 0.524 1 98.5 181 TYR B O 1
ATOM 3434 N N . ALA B 1 182 ? 13.719 14.703 1.307 1 98.38 182 ALA B N 1
ATOM 3435 C CA . ALA B 1 182 ? 12.656 15.352 0.544 1 98.38 182 ALA B CA 1
ATOM 3436 C C . ALA B 1 182 ? 11.672 16.062 1.471 1 98.38 182 ALA B C 1
ATOM 3438 O O . ALA B 1 182 ? 10.633 16.547 1.023 1 98.38 182 ALA B O 1
ATOM 3439 N N . SER B 1 183 ? 11.898 16.125 2.76 1 96.38 183 SER B N 1
ATOM 3440 C CA . SER B 1 183 ? 11.102 16.953 3.656 1 96.38 183 SER B CA 1
ATOM 3441 C C . SER B 1 183 ? 11.617 18.391 3.674 1 96.38 183 SER B C 1
ATOM 3443 O O . SER B 1 183 ? 12.734 18.672 3.23 1 96.38 183 SER B O 1
ATOM 3445 N N . ALA B 1 184 ? 10.734 19.344 4.168 1 94.88 184 ALA B N 1
ATOM 3446 C CA . ALA B 1 184 ? 11.188 20.734 4.305 1 94.88 184 ALA B CA 1
ATOM 3447 C C . ALA B 1 184 ? 12.414 20.812 5.211 1 94.88 184 ALA B C 1
ATOM 3449 O O . ALA B 1 184 ? 13.391 21.484 4.879 1 94.88 184 ALA B O 1
ATOM 3450 N N . SER B 1 185 ? 12.367 20.109 6.32 1 93.81 185 SER B N 1
ATOM 3451 C CA . SER B 1 185 ? 13.5 20.094 7.242 1 93.81 185 SER B CA 1
ATOM 3452 C C . SER B 1 185 ? 14.727 19.453 6.598 1 93.81 185 SER B C 1
ATOM 3454 O O . SER B 1 185 ? 15.859 19.891 6.809 1 93.81 185 SER B O 1
ATOM 3456 N N . GLY B 1 186 ? 14.531 18.344 5.836 1 96.75 186 GLY B N 1
ATOM 3457 C CA . GLY B 1 186 ? 15.633 17.672 5.152 1 96.75 186 GLY B CA 1
ATOM 3458 C C . GLY B 1 186 ? 16.312 18.547 4.121 1 96.75 186 GLY B C 1
ATOM 3459 O O . GLY B 1 186 ? 17.547 18.609 4.066 1 96.75 186 GLY B O 1
ATOM 3460 N N . ILE B 1 187 ? 15.531 19.25 3.342 1 98.06 187 ILE B N 1
ATOM 3461 C CA . ILE B 1 187 ? 16.062 20.125 2.309 1 98.06 187 ILE B CA 1
ATOM 3462 C C . ILE B 1 187 ? 16.875 21.25 2.953 1 98.06 187 ILE B C 1
ATOM 3464 O O . ILE B 1 187 ? 18 21.516 2.533 1 98.06 187 ILE B O 1
ATOM 3468 N N . ALA B 1 188 ? 16.328 21.891 3.967 1 97.31 188 ALA B N 1
ATOM 3469 C CA . ALA B 1 188 ? 17.016 22.969 4.66 1 97.31 188 ALA B CA 1
ATOM 3470 C C . ALA B 1 188 ? 18.328 22.469 5.273 1 97.31 188 ALA B C 1
ATOM 3472 O O . ALA B 1 188 ? 19.375 23.094 5.129 1 97.31 188 ALA B O 1
ATOM 3473 N N . ARG B 1 189 ? 18.297 21.344 5.926 1 96.81 189 ARG B N 1
ATOM 3474 C CA . ARG B 1 189 ? 19.469 20.75 6.57 1 96.81 189 ARG B CA 1
ATOM 3475 C C . ARG B 1 189 ? 20.547 20.406 5.547 1 96.81 189 ARG B C 1
ATOM 3477 O O . ARG B 1 189 ? 21.719 20.734 5.746 1 96.81 189 ARG B O 1
ATOM 3484 N N . ARG B 1 190 ? 20.156 19.828 4.488 1 98 190 ARG B N 1
ATOM 3485 C CA . ARG B 1 190 ? 21.109 19.391 3.475 1 98 190 ARG B CA 1
ATOM 3486 C C . ARG B 1 190 ? 21.734 20.578 2.752 1 98 190 ARG B C 1
ATOM 3488 O O . ARG B 1 190 ? 22.906 20.547 2.381 1 98 190 ARG B O 1
ATOM 3495 N N . TYR B 1 191 ? 20.922 21.594 2.52 1 98.44 191 TYR B N 1
ATOM 3496 C CA . TYR B 1 191 ? 21.453 22.812 1.928 1 98.44 191 TYR B CA 1
ATOM 3497 C C . TYR B 1 191 ? 22.547 23.422 2.799 1 98.44 191 TYR B C 1
ATOM 3499 O O . TYR B 1 191 ? 23.625 23.75 2.307 1 98.44 191 TYR B O 1
ATOM 3507 N N . ALA B 1 192 ? 22.234 23.5 4.039 1 97.81 192 ALA B N 1
ATOM 3508 C CA . ALA B 1 192 ? 23.219 24.016 4.98 1 97.81 192 ALA B CA 1
ATOM 3509 C C . ALA B 1 192 ? 24.484 23.156 5.008 1 97.81 192 ALA B C 1
ATOM 3511 O O . ALA B 1 192 ? 25.594 23.656 4.941 1 97.81 192 ALA B O 1
ATOM 3512 N N . ALA B 1 193 ? 24.344 21.875 5.078 1 97 193 ALA B N 1
ATOM 3513 C CA . ALA B 1 193 ? 25.453 20.922 5.18 1 97 193 ALA B CA 1
ATOM 3514 C C . ALA B 1 193 ? 26.312 20.953 3.922 1 97 193 ALA B C 1
ATOM 3516 O O . ALA B 1 193 ? 27.531 20.719 3.984 1 97 193 ALA B O 1
ATOM 3517 N N . ALA B 1 194 ? 25.672 21.266 2.822 1 96.88 194 ALA B N 1
ATOM 3518 C CA . ALA B 1 194 ? 26.375 21.266 1.543 1 96.88 194 ALA B CA 1
ATOM 3519 C C . ALA B 1 194 ? 27.062 22.609 1.296 1 96.88 194 ALA B C 1
ATOM 3521 O O . ALA B 1 194 ? 27.625 22.828 0.221 1 96.88 194 ALA B O 1
ATOM 3522 N N . GLY B 1 195 ? 26.984 23.5 2.258 1 93.94 195 GLY B N 1
ATOM 3523 C CA . GLY B 1 195 ? 27.688 24.75 2.139 1 93.94 195 GLY B CA 1
ATOM 3524 C C . GLY B 1 195 ? 26.828 25.875 1.58 1 93.94 195 GLY B C 1
ATOM 3525 O O . GLY B 1 195 ? 27.344 26.828 0.993 1 93.94 195 GLY B O 1
ATOM 3526 N N . GLY B 1 196 ? 25.531 25.734 1.713 1 93.06 196 GLY B N 1
ATOM 3527 C CA . GLY B 1 196 ? 24.656 26.812 1.286 1 93.06 196 GLY B CA 1
ATOM 3528 C C . GLY B 1 196 ? 24.984 28.141 1.932 1 93.06 196 GLY B C 1
ATOM 3529 O O . GLY B 1 196 ? 25.406 28.188 3.09 1 93.06 196 GLY B O 1
ATOM 3530 N N . THR B 1 197 ? 24.797 29.172 1.215 1 85.69 197 THR B N 1
ATOM 3531 C CA . THR B 1 197 ? 25.312 30.469 1.634 1 85.69 197 THR B CA 1
ATOM 3532 C C . THR B 1 197 ? 24.281 31.203 2.479 1 85.69 197 THR B C 1
ATOM 3534 O O . THR B 1 197 ? 24.609 32.219 3.115 1 85.69 197 THR B O 1
ATOM 3537 N N . ARG B 1 198 ? 23.125 30.781 2.479 1 90.44 198 ARG B N 1
ATOM 3538 C CA . ARG B 1 198 ? 22.062 31.453 3.227 1 90.44 198 ARG B CA 1
ATOM 3539 C C . ARG B 1 198 ? 21.844 30.781 4.578 1 90.44 198 ARG B C 1
ATOM 3541 O O . ARG B 1 198 ? 21.234 29.703 4.648 1 90.44 198 ARG B O 1
ATOM 3548 N N . ALA B 1 199 ? 22.359 31.391 5.594 1 87.81 199 ALA B N 1
ATOM 3549 C CA . ALA B 1 199 ? 22.188 30.844 6.938 1 87.81 199 ALA B CA 1
ATOM 3550 C C . ALA B 1 199 ? 20.703 30.766 7.309 1 87.81 199 ALA B C 1
ATOM 3552 O O . ALA B 1 199 ? 19.953 31.734 7.098 1 87.81 199 ALA B O 1
ATOM 3553 N N . GLY B 1 200 ? 20.266 29.656 7.789 1 91.44 200 GLY B N 1
ATOM 3554 C CA . GLY B 1 200 ? 18.891 29.516 8.242 1 91.44 200 GLY B CA 1
ATOM 3555 C C . GLY B 1 200 ? 17.906 29.391 7.102 1 91.44 200 GLY B C 1
ATOM 3556 O O . GLY B 1 200 ? 16.703 29.625 7.289 1 91.44 200 GLY B O 1
ATOM 3557 N N . ALA B 1 201 ? 18.438 29.078 5.914 1 94.06 201 ALA B N 1
ATOM 3558 C CA . ALA B 1 201 ? 17.562 28.953 4.746 1 94.06 201 ALA B CA 1
ATOM 3559 C C . ALA B 1 201 ? 16.484 27.906 4.973 1 94.06 201 ALA B C 1
ATOM 3561 O O . ALA B 1 201 ? 16.766 26.828 5.516 1 94.06 201 ALA B O 1
ATOM 3562 N N . THR B 1 202 ? 15.258 28.266 4.668 1 95.62 202 THR B N 1
ATOM 3563 C CA . THR B 1 202 ? 14.148 27.328 4.652 1 95.62 202 THR B CA 1
ATOM 3564 C C . THR B 1 202 ? 14.078 26.594 3.312 1 95.62 202 THR B C 1
ATOM 3566 O O . THR B 1 202 ? 14.797 26.938 2.375 1 95.62 202 THR B O 1
ATOM 3569 N N . ALA B 1 203 ? 13.242 25.562 3.279 1 96.19 203 ALA B N 1
ATOM 3570 C CA . ALA B 1 203 ? 13.031 24.891 2.006 1 96.19 203 ALA B CA 1
ATOM 3571 C C . ALA B 1 203 ? 12.508 25.844 0.945 1 96.19 203 ALA B C 1
ATOM 3573 O O . ALA B 1 203 ? 12.852 25.734 -0.233 1 96.19 203 ALA B O 1
ATOM 3574 N N . ALA B 1 204 ? 11.688 26.781 1.374 1 95.69 204 ALA B N 1
ATOM 3575 C CA . ALA B 1 204 ? 11.156 27.781 0.457 1 95.69 204 ALA B CA 1
ATOM 3576 C C . ALA B 1 204 ? 12.281 28.656 -0.112 1 95.69 204 ALA B C 1
ATOM 3578 O O . ALA B 1 204 ? 12.258 29 -1.294 1 95.69 204 ALA B O 1
ATOM 3579 N N . ASP B 1 205 ? 13.195 28.984 0.734 1 96.75 205 ASP B N 1
ATOM 3580 C CA . ASP B 1 205 ? 14.359 29.734 0.28 1 96.75 205 ASP B CA 1
ATOM 3581 C C . ASP B 1 205 ? 15.141 28.953 -0.774 1 96.75 205 ASP B C 1
ATOM 3583 O O . ASP B 1 205 ? 15.555 29.516 -1.792 1 96.75 205 ASP B O 1
ATOM 3587 N N . VAL B 1 206 ? 15.359 27.703 -0.529 1 97.81 206 VAL B N 1
ATOM 3588 C CA . VAL B 1 206 ? 16.094 26.844 -1.451 1 97.81 206 VAL B CA 1
ATOM 3589 C C . VAL B 1 206 ? 15.367 26.781 -2.793 1 97.81 206 VAL B C 1
ATOM 3591 O O . VAL B 1 206 ? 15.977 26.984 -3.846 1 97.81 206 VAL B O 1
ATOM 3594 N N . ALA B 1 207 ? 14.078 26.609 -2.779 1 97.25 207 ALA B N 1
ATOM 3595 C CA . ALA B 1 207 ? 13.266 26.5 -3.99 1 97.25 207 ALA B CA 1
ATOM 3596 C C . ALA B 1 207 ? 13.344 27.781 -4.812 1 97.25 207 ALA B C 1
ATOM 3598 O O . ALA B 1 207 ? 13.312 27.75 -6.047 1 97.25 207 ALA B O 1
ATOM 3599 N N . SER B 1 208 ? 13.438 28.875 -4.145 1 96.31 208 SER B N 1
ATOM 3600 C CA . SER B 1 208 ? 13.422 30.172 -4.828 1 96.31 208 SER B CA 1
ATOM 3601 C C . SER B 1 208 ? 14.797 30.516 -5.391 1 96.31 208 SER B C 1
ATOM 3603 O O . SER B 1 208 ? 14.945 31.516 -6.102 1 96.31 208 SER B O 1
ATOM 3605 N N . SER B 1 209 ? 15.773 29.703 -5.156 1 96.56 209 SER B N 1
ATOM 3606 C CA . SER B 1 209 ? 17.141 30.078 -5.52 1 96.56 209 SER B CA 1
ATOM 3607 C C . SER B 1 209 ? 17.75 29.078 -6.496 1 96.56 209 SER B C 1
ATOM 3609 O O . SER B 1 209 ? 18.969 29 -6.625 1 96.56 209 SER B O 1
ATOM 3611 N N . LEU B 1 210 ? 16.953 28.312 -7.148 1 96.88 210 LEU B N 1
ATOM 3612 C CA . LEU B 1 210 ? 17.453 27.219 -7.957 1 96.88 210 LEU B CA 1
ATOM 3613 C C . LEU B 1 210 ? 18.266 27.734 -9.141 1 96.88 210 LEU B C 1
ATOM 3615 O O . LEU B 1 210 ? 19.203 27.062 -9.602 1 96.88 210 LEU B O 1
ATOM 3619 N N . ASP B 1 211 ? 17.984 28.828 -9.672 1 96.12 211 ASP B N 1
ATOM 3620 C CA . ASP B 1 211 ? 18.641 29.375 -10.859 1 96.12 211 ASP B CA 1
ATOM 3621 C C . ASP B 1 211 ? 19.922 30.109 -10.484 1 96.12 211 ASP B C 1
ATOM 3623 O O . ASP B 1 211 ? 20.781 30.359 -11.336 1 96.12 211 ASP B O 1
ATOM 3627 N N . SER B 1 212 ? 20.078 30.469 -9.289 1 96.06 212 SER B N 1
ATOM 3628 C CA . SER B 1 212 ? 21.188 31.344 -8.922 1 96.06 212 SER B CA 1
ATOM 3629 C C . SER B 1 212 ? 22.125 30.672 -7.934 1 96.06 212 SER B C 1
ATOM 3631 O O . SER B 1 212 ? 23.203 31.188 -7.633 1 96.06 212 SER B O 1
ATOM 3633 N N . ASP B 1 213 ? 21.719 29.625 -7.383 1 96.81 213 ASP B N 1
ATOM 3634 C CA . ASP B 1 213 ? 22.484 28.922 -6.355 1 96.81 213 ASP B CA 1
ATOM 3635 C C . ASP B 1 213 ? 22.672 27.453 -6.711 1 96.81 213 ASP B C 1
ATOM 3637 O O . ASP B 1 213 ? 21.719 26.656 -6.613 1 96.81 213 ASP B O 1
ATOM 3641 N N . VAL B 1 214 ? 23.875 27.031 -6.992 1 97.25 214 VAL B N 1
ATOM 3642 C CA . VAL B 1 214 ? 24.172 25.703 -7.492 1 97.25 214 VAL B CA 1
ATOM 3643 C C . VAL B 1 214 ? 23.922 24.672 -6.395 1 97.25 214 VAL B C 1
ATOM 3645 O O . VAL B 1 214 ? 23.5 23.547 -6.672 1 97.25 214 VAL B O 1
ATOM 3648 N N . VAL B 1 215 ? 24.172 25.078 -5.168 1 97.94 215 VAL B N 1
ATOM 3649 C CA . VAL B 1 215 ? 23.922 24.172 -4.051 1 97.94 215 VAL B CA 1
ATOM 3650 C C . VAL B 1 215 ? 22.422 23.938 -3.898 1 97.94 215 VAL B C 1
ATOM 3652 O O . VAL B 1 215 ? 21.984 22.797 -3.717 1 97.94 215 VAL B O 1
ATOM 3655 N N . ALA B 1 216 ? 21.641 24.984 -3.992 1 98.19 216 ALA B N 1
ATOM 3656 C CA . ALA B 1 216 ? 20.188 24.875 -3.926 1 98.19 216 ALA B CA 1
ATOM 3657 C C . ALA B 1 216 ? 19.656 23.969 -5.031 1 98.19 216 ALA B C 1
ATOM 3659 O O . ALA B 1 216 ? 18.844 23.078 -4.777 1 98.19 216 ALA B O 1
ATOM 3660 N N . ALA B 1 217 ? 20.203 24.141 -6.188 1 98.25 217 ALA B N 1
ATOM 3661 C CA . ALA B 1 217 ? 19.766 23.344 -7.332 1 98.25 217 ALA B CA 1
ATOM 3662 C C . ALA B 1 217 ? 20.062 21.859 -7.117 1 98.25 217 ALA B C 1
ATOM 3664 O O . ALA B 1 217 ? 19.234 21 -7.406 1 98.25 217 ALA B O 1
ATOM 3665 N N . ARG B 1 218 ? 21.203 21.594 -6.633 1 98.38 218 ARG B N 1
ATOM 3666 C CA . ARG B 1 218 ? 21.609 20.203 -6.395 1 98.38 218 ARG B CA 1
ATOM 3667 C C . ARG B 1 218 ? 20.734 19.562 -5.324 1 98.38 218 ARG B C 1
ATOM 3669 O O . ARG B 1 218 ? 20.219 18.469 -5.523 1 98.38 218 ARG B O 1
ATOM 3676 N N . VAL B 1 219 ? 20.562 20.234 -4.195 1 98.5 219 VAL B N 1
ATOM 3677 C CA . VAL B 1 219 ? 19.797 19.703 -3.078 1 98.5 219 VAL B CA 1
ATOM 3678 C C . VAL B 1 219 ? 18.344 19.469 -3.512 1 98.5 219 VAL B C 1
ATOM 3680 O O . VAL B 1 219 ? 17.75 18.453 -3.184 1 98.5 219 VAL B O 1
ATOM 3683 N N . TRP B 1 220 ? 17.844 20.406 -4.285 1 98.62 220 TRP B N 1
ATOM 3684 C CA . TRP B 1 220 ? 16.469 20.312 -4.758 1 98.62 220 TRP B CA 1
ATOM 3685 C C . TRP B 1 220 ? 16.297 19.141 -5.727 1 98.62 220 TRP B C 1
ATOM 3687 O O . TRP B 1 220 ? 15.32 18.391 -5.648 1 98.62 220 TRP B O 1
ATOM 3697 N N . ARG B 1 221 ? 17.234 18.984 -6.574 1 98.62 221 ARG B N 1
ATOM 3698 C CA . ARG B 1 221 ? 17.219 17.859 -7.512 1 98.62 221 ARG B CA 1
ATOM 3699 C C . ARG B 1 221 ? 17.234 16.531 -6.773 1 98.62 221 ARG B C 1
ATOM 3701 O O . ARG B 1 221 ? 16.453 15.633 -7.094 1 98.62 221 ARG B O 1
ATOM 3708 N N . GLU B 1 222 ? 18.078 16.438 -5.805 1 98.56 222 GLU B N 1
ATOM 3709 C CA . GLU B 1 222 ? 18.172 15.211 -5.023 1 98.56 222 GLU B CA 1
ATOM 3710 C C . GLU B 1 222 ? 16.875 14.938 -4.273 1 98.56 222 GLU B C 1
ATOM 3712 O O . GLU B 1 222 ? 16.438 13.789 -4.152 1 98.56 222 GLU B O 1
ATOM 3717 N N . ALA B 1 223 ? 16.266 15.969 -3.801 1 9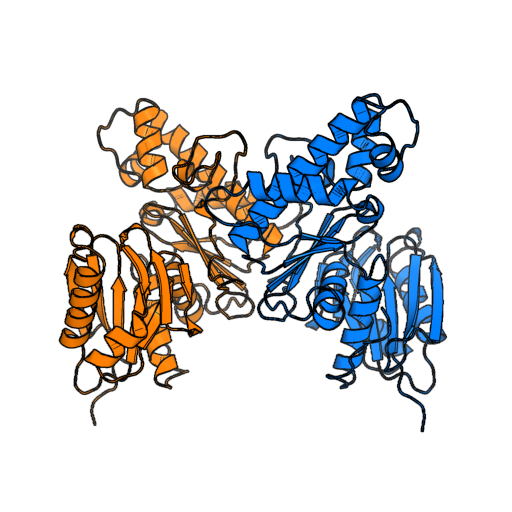8.75 223 ALA B N 1
ATOM 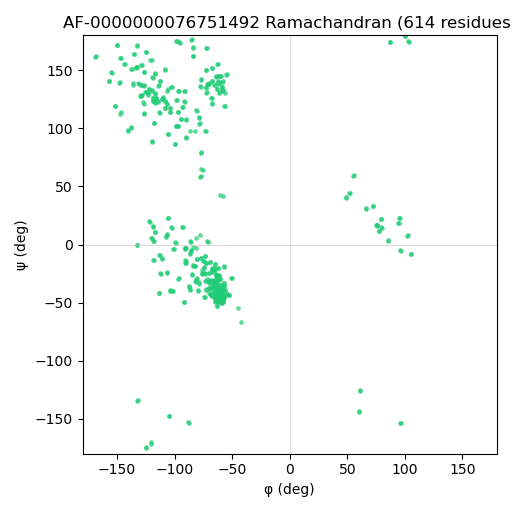3718 C CA . ALA B 1 223 ? 15 15.836 -3.09 1 98.75 223 ALA B CA 1
ATOM 3719 C C . ALA B 1 223 ? 13.898 15.328 -4.02 1 98.75 223 ALA B C 1
ATOM 3721 O O . ALA B 1 223 ? 13.172 14.398 -3.678 1 98.75 223 ALA B O 1
ATOM 3722 N N . THR B 1 224 ? 13.797 15.914 -5.211 1 98.75 224 THR B N 1
ATOM 3723 C CA . THR B 1 224 ? 12.727 15.547 -6.133 1 98.75 224 THR B CA 1
ATOM 3724 C C . THR B 1 224 ? 12.977 14.172 -6.734 1 98.75 224 THR B C 1
ATOM 3726 O O . THR B 1 224 ? 12.031 13.43 -7.012 1 98.75 224 THR B O 1
ATOM 3729 N N . GLU B 1 225 ? 14.25 13.836 -6.902 1 98.56 225 GLU B N 1
ATOM 3730 C CA . GLU B 1 225 ? 14.594 12.484 -7.336 1 98.56 225 GLU B CA 1
ATOM 3731 C C . GLU B 1 225 ? 14.164 11.445 -6.305 1 98.56 225 GLU B C 1
ATOM 3733 O O . GLU B 1 225 ? 13.531 10.445 -6.648 1 98.56 225 GLU B O 1
ATOM 3738 N N . ALA B 1 226 ? 14.492 11.719 -5.062 1 98.69 226 ALA B N 1
ATOM 3739 C CA . ALA B 1 226 ? 14.109 10.812 -3.98 1 98.69 226 ALA B CA 1
ATOM 3740 C C . ALA B 1 226 ? 12.594 10.68 -3.887 1 98.69 226 ALA B C 1
ATOM 3742 O O . ALA B 1 226 ? 12.07 9.57 -3.725 1 98.69 226 ALA B O 1
ATOM 3743 N N . LEU B 1 227 ? 11.922 11.773 -3.955 1 98.81 227 LEU B N 1
ATOM 3744 C CA . LEU B 1 227 ? 10.469 11.766 -3.889 1 98.81 227 LEU B CA 1
ATOM 3745 C C . LEU B 1 227 ? 9.875 10.977 -5.055 1 98.81 227 LEU B C 1
ATOM 3747 O O . LEU B 1 227 ? 8.961 10.18 -4.867 1 98.81 227 LEU B O 1
ATOM 3751 N N . GLY B 1 228 ? 10.398 11.227 -6.277 1 98.69 228 GLY B N 1
ATOM 3752 C CA . GLY B 1 228 ? 9.953 10.469 -7.438 1 98.69 228 GLY B CA 1
ATOM 3753 C C . GLY B 1 228 ? 10.086 8.969 -7.254 1 98.69 228 GLY B C 1
ATOM 3754 O O . GLY B 1 228 ? 9.172 8.211 -7.598 1 98.69 228 GLY B O 1
ATOM 3755 N N . LEU B 1 229 ? 11.18 8.562 -6.699 1 98.31 229 LEU B N 1
ATOM 3756 C CA . LEU B 1 229 ? 11.43 7.141 -6.457 1 98.31 229 LEU B CA 1
ATOM 3757 C C . LEU B 1 229 ? 10.453 6.582 -5.43 1 98.31 229 LEU B C 1
ATOM 3759 O O . LEU B 1 229 ? 9.93 5.484 -5.605 1 98.31 229 LEU B O 1
ATOM 3763 N N . ALA B 1 230 ? 10.227 7.336 -4.363 1 98.75 230 ALA B N 1
ATOM 3764 C CA . ALA B 1 230 ? 9.281 6.906 -3.34 1 98.75 230 ALA B CA 1
ATOM 3765 C C . ALA B 1 230 ? 7.871 6.777 -3.914 1 98.75 230 ALA B C 1
ATOM 3767 O O . ALA B 1 230 ? 7.152 5.824 -3.607 1 98.75 230 ALA B O 1
ATOM 3768 N N . LEU B 1 231 ? 7.488 7.727 -4.734 1 98.88 231 LEU B N 1
ATOM 3769 C CA . LEU B 1 231 ? 6.164 7.699 -5.348 1 98.88 231 LEU B CA 1
ATOM 3770 C C . LEU B 1 231 ? 6.039 6.535 -6.32 1 98.88 231 LEU B C 1
ATOM 3772 O O . LEU B 1 231 ? 4.969 5.926 -6.434 1 98.88 231 LEU B O 1
ATOM 3776 N N . ALA B 1 232 ? 7.098 6.262 -7.047 1 98.69 232 ALA B N 1
ATOM 3777 C CA . ALA B 1 232 ? 7.094 5.098 -7.93 1 98.69 232 ALA B CA 1
ATOM 3778 C C . ALA B 1 232 ? 6.895 3.809 -7.133 1 98.69 232 ALA B C 1
ATOM 3780 O O . ALA B 1 232 ? 6.102 2.947 -7.52 1 98.69 232 ALA B O 1
ATOM 3781 N N . THR B 1 233 ? 7.605 3.711 -6.043 1 98.62 233 THR B N 1
ATOM 3782 C CA . THR B 1 233 ? 7.48 2.564 -5.152 1 98.62 233 THR B CA 1
ATOM 3783 C C . THR B 1 233 ? 6.043 2.412 -4.664 1 98.62 233 THR B C 1
ATOM 3785 O O . THR B 1 233 ? 5.469 1.323 -4.742 1 98.62 233 THR B O 1
ATOM 3788 N N . ALA B 1 234 ? 5.473 3.477 -4.195 1 98.69 234 ALA B N 1
ATOM 3789 C CA . ALA B 1 234 ? 4.094 3.455 -3.719 1 98.69 234 ALA B CA 1
ATOM 3790 C C . ALA B 1 234 ? 3.129 3.094 -4.844 1 98.69 234 ALA B C 1
ATOM 3792 O O . ALA B 1 234 ? 2.154 2.371 -4.625 1 98.69 234 ALA B O 1
ATOM 3793 N N . THR B 1 235 ? 3.4 3.639 -6.047 1 98.62 235 THR B N 1
ATOM 3794 C CA . THR B 1 235 ? 2.566 3.361 -7.211 1 98.62 235 THR B CA 1
ATOM 3795 C C . THR B 1 235 ? 2.568 1.871 -7.535 1 98.62 235 THR B C 1
ATOM 3797 O O . THR B 1 235 ? 1.514 1.282 -7.781 1 98.62 235 THR B O 1
ATOM 3800 N N . LEU B 1 236 ? 3.686 1.271 -7.473 1 97.88 236 LEU B N 1
ATOM 3801 C CA . LEU B 1 236 ? 3.826 -0.143 -7.805 1 97.88 236 LEU B CA 1
ATOM 3802 C C . LEU B 1 236 ? 3.129 -1.017 -6.766 1 97.88 236 LEU B C 1
ATOM 3804 O O . LEU B 1 236 ? 2.58 -2.068 -7.102 1 97.88 236 LEU B O 1
ATOM 3808 N N . LEU B 1 237 ? 3.082 -0.596 -5.566 1 98 237 LEU B N 1
ATOM 3809 C CA . LEU B 1 237 ? 2.479 -1.392 -4.504 1 98 237 LEU B CA 1
ATOM 3810 C C . LEU B 1 237 ? 0.976 -1.147 -4.43 1 98 237 LEU B C 1
ATOM 3812 O O . LEU B 1 237 ? 0.197 -2.088 -4.258 1 98 237 LEU B O 1
ATOM 3816 N N . LEU B 1 238 ? 0.561 0.141 -4.645 1 98.44 238 LEU B N 1
ATOM 3817 C CA . LEU B 1 238 ? -0.795 0.516 -4.258 1 98.44 238 LEU B CA 1
ATOM 3818 C C . LEU B 1 238 ? -1.647 0.819 -5.484 1 98.44 238 LEU B C 1
ATOM 3820 O O . LEU B 1 238 ? -2.877 0.841 -5.402 1 98.44 238 LEU B O 1
ATOM 3824 N N . ASP B 1 239 ? -1.048 1.197 -6.582 1 98 239 ASP B N 1
ATOM 3825 C CA . ASP B 1 239 ? -1.74 1.516 -7.828 1 98 239 ASP B CA 1
ATOM 3826 C C . ASP B 1 239 ? -2.807 2.584 -7.605 1 98 239 ASP B C 1
ATOM 3828 O O . ASP B 1 239 ? -3.98 2.371 -7.914 1 98 239 ASP B O 1
ATOM 3832 N N . PRO B 1 240 ? -2.375 3.76 -7.113 1 98.56 240 PRO B N 1
ATOM 3833 C CA . PRO B 1 240 ? -3.354 4.832 -6.918 1 98.56 240 PRO B CA 1
ATOM 3834 C C . PRO B 1 240 ? -3.824 5.445 -8.234 1 98.56 240 PRO B C 1
ATOM 3836 O O . PRO B 1 240 ? -3.057 5.512 -9.195 1 98.56 240 PRO B O 1
ATOM 3839 N N . ALA B 1 241 ? -5.043 5.918 -8.258 1 98.31 241 ALA B N 1
ATOM 3840 C CA . ALA B 1 241 ? -5.582 6.621 -9.414 1 98.31 241 ALA B CA 1
ATOM 3841 C C . ALA B 1 241 ? -5.031 8.039 -9.5 1 98.31 241 ALA B C 1
ATOM 3843 O O . ALA B 1 241 ? -4.961 8.617 -10.586 1 98.31 241 ALA B O 1
ATOM 3844 N N . LEU B 1 242 ? -4.629 8.562 -8.344 1 98.69 242 LEU B N 1
ATOM 3845 C CA . LEU B 1 242 ? -4.191 9.945 -8.211 1 98.69 242 LEU B CA 1
ATOM 3846 C C . LEU B 1 242 ? -3.281 10.117 -6.996 1 98.69 242 LEU B C 1
ATOM 3848 O O . LEU B 1 242 ? -3.508 9.492 -5.953 1 98.69 242 LEU B O 1
ATOM 3852 N N . ILE B 1 243 ? -2.264 10.922 -7.16 1 98.69 243 ILE B N 1
ATOM 3853 C CA . ILE B 1 243 ? -1.404 11.352 -6.062 1 98.69 243 ILE B CA 1
ATOM 3854 C C . ILE B 1 243 ? -1.555 12.859 -5.855 1 98.69 243 ILE B C 1
ATOM 3856 O O . ILE B 1 243 ? -1.372 13.641 -6.789 1 98.69 243 ILE B O 1
ATOM 3860 N N . VAL B 1 244 ? -1.92 13.25 -4.664 1 98.25 244 VAL B N 1
ATOM 3861 C CA . VAL B 1 244 ? -2.064 14.664 -4.312 1 98.25 244 VAL B CA 1
ATOM 3862 C C . VAL B 1 244 ? -0.969 15.062 -3.326 1 98.25 244 VAL B C 1
ATOM 3864 O O . VAL B 1 244 ? -0.8 14.422 -2.283 1 98.25 244 VAL B O 1
ATOM 3867 N N . LEU B 1 245 ? -0.221 16.078 -3.66 1 97.12 245 LEU B N 1
ATOM 3868 C CA . LEU B 1 245 ? 0.792 16.625 -2.764 1 97.12 245 LEU B CA 1
ATOM 3869 C C . LEU B 1 245 ? 0.213 17.734 -1.903 1 97.12 245 LEU B C 1
ATOM 3871 O O . LEU B 1 245 ? -0.499 18.609 -2.408 1 97.12 245 LEU B O 1
ATOM 3875 N N . ALA B 1 246 ? 0.486 17.641 -0.64 1 94.38 246 ALA B N 1
ATOM 3876 C CA . ALA B 1 246 ? 0.061 18.641 0.33 1 94.38 246 ALA B CA 1
ATOM 3877 C C . ALA B 1 246 ? 1.213 19.031 1.248 1 94.38 246 ALA B C 1
ATOM 3879 O O . ALA B 1 246 ? 2.309 18.484 1.156 1 94.38 246 ALA B O 1
ATOM 3880 N N . GLY B 1 247 ? 0.976 20.109 2.062 1 89.56 247 GLY B N 1
ATOM 3881 C CA . GLY B 1 247 ? 1.987 20.578 3 1 89.56 247 GLY B CA 1
ATOM 3882 C C . GLY B 1 247 ? 2.76 21.781 2.502 1 89.56 247 GLY B C 1
ATOM 3883 O O . GLY B 1 247 ? 2.514 22.266 1.399 1 89.56 247 GLY B O 1
ATOM 3884 N N . GLY B 1 248 ? 3.68 22.25 3.305 1 88.19 248 GLY B N 1
ATOM 3885 C CA . GLY B 1 248 ? 4.359 23.516 3.074 1 88.19 248 GLY B CA 1
ATOM 3886 C C . GLY B 1 248 ? 5.199 23.516 1.812 1 88.19 248 GLY B C 1
ATOM 3887 O O . GLY B 1 248 ? 5.324 24.547 1.146 1 88.19 248 GLY B O 1
ATOM 3888 N N . LEU B 1 249 ? 5.773 22.391 1.424 1 92.69 249 LEU B N 1
ATOM 3889 C CA . LEU B 1 249 ? 6.664 22.328 0.271 1 92.69 249 LEU B CA 1
ATOM 3890 C C . LEU B 1 249 ? 5.902 22.578 -1.023 1 92.69 249 LEU B C 1
ATOM 3892 O O . LEU B 1 249 ? 6.496 22.938 -2.043 1 92.69 249 LEU B O 1
ATOM 3896 N N . THR B 1 250 ? 4.605 22.344 -1.002 1 93.75 250 THR B N 1
ATOM 3897 C CA . THR B 1 250 ? 3.82 22.516 -2.221 1 93.75 250 THR B CA 1
ATOM 3898 C C . THR B 1 250 ? 3.721 24 -2.602 1 93.75 250 THR B C 1
ATOM 3900 O O . THR B 1 250 ? 3.336 24.328 -3.725 1 93.75 250 THR B O 1
ATOM 3903 N N . GLY B 1 251 ? 4.051 24.891 -1.685 1 92.38 251 GLY B N 1
ATOM 3904 C CA . GLY B 1 251 ? 4.109 26.312 -1.997 1 92.38 251 GLY B CA 1
ATOM 3905 C C . GLY B 1 251 ? 5.051 26.625 -3.143 1 92.38 251 GLY B C 1
ATOM 3906 O O . GLY B 1 251 ? 4.945 27.688 -3.76 1 92.38 251 GLY B O 1
ATOM 3907 N N . ALA B 1 252 ? 5.949 25.734 -3.445 1 94.56 252 ALA B N 1
ATOM 3908 C CA . ALA B 1 252 ? 6.898 25.906 -4.543 1 94.56 252 ALA B CA 1
ATOM 3909 C C . ALA B 1 252 ? 6.207 25.734 -5.895 1 94.56 252 ALA B C 1
ATOM 3911 O O . ALA B 1 252 ? 6.797 26.031 -6.938 1 94.56 252 ALA B O 1
ATOM 3912 N N . GLY B 1 253 ? 4.961 25.266 -5.902 1 95.38 253 GLY B N 1
ATOM 3913 C CA . GLY B 1 253 ? 4.176 25.172 -7.121 1 95.38 253 GLY B CA 1
ATOM 3914 C C . GLY B 1 253 ? 4.797 24.25 -8.156 1 95.38 253 GLY B C 1
ATOM 3915 O O . GLY B 1 253 ? 5.148 23.109 -7.848 1 95.38 253 GLY B O 1
ATOM 3916 N N . ASP B 1 254 ? 4.965 24.797 -9.312 1 97.19 254 ASP B N 1
ATOM 3917 C CA . ASP B 1 254 ? 5.469 24.031 -10.445 1 97.19 254 ASP B CA 1
ATOM 3918 C C . ASP B 1 254 ? 6.941 23.672 -10.258 1 97.19 254 ASP B C 1
ATOM 3920 O O . ASP B 1 254 ? 7.426 22.688 -10.828 1 97.19 254 ASP B O 1
ATOM 3924 N N . THR B 1 255 ? 7.598 24.469 -9.477 1 97.62 255 THR B N 1
ATOM 3925 C CA . THR B 1 255 ? 9 24.203 -9.195 1 97.62 255 THR B CA 1
ATOM 3926 C C . THR B 1 255 ? 9.164 22.844 -8.516 1 97.62 255 THR B C 1
ATOM 3928 O O . THR B 1 255 ? 10.18 22.172 -8.695 1 97.62 255 THR B O 1
ATOM 3931 N N . LEU B 1 256 ? 8.203 22.453 -7.809 1 97.81 256 LEU B N 1
ATOM 3932 C CA . LEU B 1 256 ? 8.18 21.141 -7.184 1 97.81 256 LEU B CA 1
ATOM 3933 C C . LEU B 1 256 ? 7.496 20.109 -8.094 1 97.81 256 LEU B C 1
ATOM 3935 O O . LEU B 1 256 ? 8.062 19.062 -8.375 1 97.81 256 LEU B O 1
ATOM 3939 N N . LEU B 1 257 ? 6.34 20.469 -8.578 1 98.12 257 LEU B N 1
ATOM 3940 C CA . LEU B 1 257 ? 5.441 19.547 -9.25 1 98.12 257 LEU B CA 1
ATOM 3941 C C . LEU B 1 257 ? 6.078 19 -10.523 1 98.12 257 LEU B C 1
ATOM 3943 O O . LEU B 1 257 ? 6.031 17.781 -10.773 1 98.12 257 LEU B O 1
ATOM 3947 N N . ARG B 1 258 ? 6.668 19.812 -11.32 1 98.44 258 ARG B N 1
ATOM 3948 C CA . ARG B 1 258 ? 7.195 19.406 -12.617 1 98.44 258 ARG B CA 1
ATOM 3949 C C . ARG B 1 258 ? 8.305 18.375 -12.461 1 98.44 258 ARG B C 1
ATOM 3951 O O . ARG B 1 258 ? 8.234 17.281 -13.047 1 98.44 258 ARG B O 1
ATOM 3958 N N . PRO B 1 259 ? 9.305 18.703 -11.641 1 98.62 259 PRO B N 1
ATOM 3959 C CA . PRO B 1 259 ? 10.352 17.688 -11.508 1 98.62 259 PRO B CA 1
ATOM 3960 C C . PRO B 1 259 ? 9.852 16.406 -10.828 1 98.62 259 PRO B C 1
ATOM 3962 O O . PRO B 1 259 ? 10.305 15.312 -11.172 1 98.62 259 PRO B O 1
ATOM 3965 N N . VAL B 1 260 ? 8.953 16.469 -9.914 1 98.75 260 VAL B N 1
ATOM 3966 C CA . VAL B 1 260 ? 8.43 15.281 -9.25 1 98.75 260 VAL B CA 1
ATOM 3967 C C . VAL B 1 260 ? 7.707 14.398 -10.266 1 98.75 260 VAL B C 1
ATOM 3969 O O . VAL B 1 260 ? 7.906 13.18 -10.281 1 98.75 260 VAL B O 1
ATOM 3972 N N . ARG B 1 261 ? 6.891 15.016 -11.133 1 98.75 261 ARG B N 1
ATOM 3973 C CA . ARG B 1 261 ? 6.215 14.266 -12.188 1 98.75 261 ARG B CA 1
ATOM 3974 C C . ARG B 1 261 ? 7.219 13.578 -13.109 1 98.75 261 ARG B C 1
ATOM 3976 O O . ARG B 1 261 ? 7.051 12.406 -13.453 1 98.75 261 ARG B O 1
ATOM 3983 N N . SER B 1 262 ? 8.195 14.32 -13.469 1 98.62 262 SER B N 1
ATOM 3984 C CA . SER B 1 262 ? 9.219 13.797 -14.367 1 98.62 262 SER B CA 1
ATOM 3985 C C . SER B 1 262 ? 9.961 12.625 -13.727 1 98.62 262 SER B C 1
ATOM 3987 O O . SER B 1 262 ? 10.18 11.594 -14.367 1 98.62 262 SER B O 1
ATOM 3989 N N . GLU B 1 263 ? 10.383 12.82 -12.477 1 98.5 263 GLU B N 1
ATOM 3990 C CA . GLU B 1 263 ? 11.117 11.773 -11.773 1 98.5 263 GLU B CA 1
ATOM 3991 C C . GLU B 1 263 ? 10.25 10.531 -11.586 1 98.5 263 GLU B C 1
ATOM 3993 O O . GLU B 1 263 ? 10.727 9.406 -11.727 1 98.5 263 GLU B O 1
ATOM 3998 N N . LEU B 1 264 ? 8.977 10.719 -11.219 1 98.69 264 LEU B N 1
ATOM 3999 C CA . LEU B 1 264 ? 8.047 9.609 -11.07 1 98.69 264 LEU B CA 1
ATOM 4000 C C . LEU B 1 264 ? 7.906 8.844 -12.383 1 98.69 264 LEU B C 1
ATOM 4002 O O . LEU B 1 264 ? 8.039 7.621 -12.414 1 98.69 264 LEU B O 1
ATOM 4006 N N . GLN B 1 265 ? 7.656 9.555 -13.398 1 98.06 265 GLN B N 1
ATOM 4007 C CA . GLN B 1 265 ? 7.512 8.938 -14.719 1 98.06 265 GLN B CA 1
ATOM 4008 C C . GLN B 1 265 ? 8.781 8.188 -15.109 1 98.06 265 GLN B C 1
ATOM 4010 O O . GLN B 1 265 ? 8.711 7.082 -15.648 1 98.06 265 GLN B O 1
ATOM 4015 N N . GLY B 1 266 ? 9.914 8.773 -14.906 1 97.25 266 GLY B N 1
ATOM 4016 C CA . GLY B 1 266 ? 11.195 8.172 -15.242 1 97.25 266 GLY B CA 1
ATOM 4017 C C . GLY B 1 266 ? 11.484 6.91 -14.461 1 97.25 266 GLY B C 1
ATOM 4018 O O . GLY B 1 266 ? 12.227 6.039 -14.922 1 97.25 266 GLY B O 1
ATOM 4019 N N . ALA B 1 267 ? 10.891 6.816 -13.281 1 97.31 267 ALA B N 1
ATOM 4020 C CA . ALA B 1 267 ? 11.148 5.68 -12.406 1 97.31 267 ALA B CA 1
ATOM 4021 C C . ALA B 1 267 ? 10.219 4.512 -12.727 1 97.31 267 ALA B C 1
ATOM 4023 O O . ALA B 1 267 ? 10.352 3.432 -12.148 1 97.31 267 ALA B O 1
ATOM 4024 N N . LEU B 1 268 ? 9.242 4.719 -13.594 1 96.81 268 LEU B N 1
ATOM 4025 C CA . LEU B 1 268 ? 8.312 3.684 -14.031 1 96.81 268 LEU B CA 1
ATOM 4026 C C . LEU B 1 268 ? 8.516 3.357 -15.508 1 96.81 268 LEU B C 1
ATOM 4028 O O . LEU B 1 268 ? 8.32 4.219 -16.375 1 96.81 268 LEU B O 1
ATOM 4032 N N . ALA B 1 269 ? 8.969 2.188 -15.852 1 93 269 ALA B N 1
ATOM 4033 C CA . ALA B 1 269 ? 9.352 1.869 -17.219 1 93 269 ALA B CA 1
ATOM 4034 C C . ALA B 1 269 ? 8.211 1.179 -17.969 1 93 269 ALA B C 1
ATOM 4036 O O . ALA B 1 269 ? 8.086 1.321 -19.188 1 93 269 ALA B O 1
ATOM 4037 N N . TRP B 1 270 ? 7.355 0.474 -17.344 1 88.31 270 TRP B N 1
ATOM 4038 C CA . TRP B 1 270 ? 6.445 -0.424 -18.047 1 88.31 270 TRP B CA 1
ATOM 4039 C C . TRP B 1 270 ? 4.992 -0.017 -17.812 1 88.31 270 TRP B C 1
ATOM 4041 O O . TRP B 1 270 ? 4.07 -0.681 -18.297 1 88.31 270 TRP B O 1
ATOM 4051 N N . ARG B 1 271 ? 4.824 1.069 -17.094 1 90.56 271 ARG B N 1
ATOM 4052 C CA . ARG B 1 271 ? 3.471 1.567 -16.875 1 90.56 271 ARG B CA 1
ATOM 4053 C C . ARG B 1 271 ? 3.455 3.09 -16.781 1 90.56 271 ARG B C 1
ATOM 4055 O O . ARG B 1 271 ? 4.484 3.713 -16.516 1 90.56 271 ARG B O 1
ATOM 4062 N N . GLN B 1 272 ? 2.289 3.578 -16.984 1 94.38 272 GLN B N 1
ATOM 4063 C CA . GLN B 1 272 ? 2.104 5.023 -16.891 1 94.38 272 GLN B CA 1
ATOM 4064 C C . GLN B 1 272 ? 2.064 5.477 -15.43 1 94.38 272 GLN B C 1
ATOM 4066 O O . GLN B 1 272 ? 1.518 4.781 -14.57 1 94.38 272 GLN B O 1
ATOM 4071 N N . ALA B 1 273 ? 2.66 6.617 -15.203 1 98 273 ALA B N 1
ATOM 4072 C CA . ALA B 1 273 ? 2.576 7.23 -13.883 1 98 273 ALA B CA 1
ATOM 4073 C C . ALA B 1 273 ? 1.175 7.773 -13.617 1 98 273 ALA B C 1
ATOM 4075 O O . ALA B 1 273 ? 0.535 8.328 -14.516 1 98 273 ALA B O 1
ATOM 4076 N N . PRO B 1 274 ? 0.679 7.555 -12.406 1 98.38 274 PRO B N 1
ATOM 4077 C CA . PRO B 1 274 ? -0.563 8.258 -12.078 1 98.38 274 PRO B CA 1
ATOM 4078 C C . PRO B 1 274 ? -0.401 9.781 -12.086 1 98.38 274 PRO B C 1
ATOM 4080 O O . PRO B 1 274 ? 0.713 10.281 -11.93 1 98.38 274 PRO B O 1
ATOM 4083 N N . PRO B 1 275 ? -1.506 10.484 -12.312 1 98.5 275 PRO B N 1
ATOM 4084 C CA . PRO B 1 275 ? -1.41 11.945 -12.195 1 98.5 275 PRO B CA 1
ATOM 4085 C C . PRO B 1 275 ? -0.979 12.398 -10.805 1 98.5 275 PRO B C 1
ATOM 4087 O O . PRO B 1 275 ? -1.314 11.758 -9.812 1 98.5 275 PRO B O 1
ATOM 4090 N N . VAL B 1 276 ? -0.208 13.461 -10.766 1 98.62 276 VAL B N 1
ATOM 4091 C CA . VAL B 1 276 ? 0.234 14.109 -9.539 1 98.62 276 VAL B CA 1
ATOM 4092 C C . VAL B 1 276 ? -0.188 15.578 -9.547 1 98.62 276 VAL B C 1
ATOM 4094 O O . VAL B 1 276 ? 0.016 16.281 -10.539 1 98.62 276 VAL B O 1
ATOM 4097 N N . ALA B 1 277 ? -0.779 16.016 -8.469 1 97.94 277 ALA B N 1
ATOM 4098 C CA . ALA B 1 277 ? -1.209 17.406 -8.406 1 97.94 277 ALA B CA 1
ATOM 4099 C C . ALA B 1 277 ? -1.024 17.984 -7 1 97.94 277 ALA B C 1
ATOM 4101 O O . ALA B 1 277 ? -0.995 17.234 -6.02 1 97.94 277 ALA B O 1
ATOM 4102 N N . ASN B 1 278 ? -0.889 19.297 -6.887 1 96.31 278 ASN B N 1
ATOM 4103 C CA . ASN B 1 278 ? -0.862 19.984 -5.598 1 96.31 278 ASN B CA 1
ATOM 4104 C C . ASN B 1 278 ? -2.264 20.141 -5.02 1 96.31 278 ASN B C 1
ATOM 4106 O O . ASN B 1 278 ? -3.203 20.484 -5.742 1 96.31 278 ASN B O 1
ATOM 4110 N N . SER B 1 279 ? -2.354 19.875 -3.775 1 95.44 279 SER B N 1
ATOM 4111 C CA . SER B 1 279 ? -3.633 20.016 -3.088 1 95.44 279 SER B CA 1
ATOM 4112 C C . SER B 1 279 ? -4.105 21.453 -3.088 1 95.44 279 SER B C 1
ATOM 4114 O O . SER B 1 279 ? -3.334 22.375 -2.775 1 95.44 279 SER B O 1
ATOM 4116 N N . PRO B 1 280 ? -5.348 21.672 -3.406 1 92.31 280 PRO B N 1
ATOM 4117 C CA . PRO B 1 280 ? -5.891 23.031 -3.242 1 92.31 280 PRO B CA 1
ATOM 4118 C C . PRO B 1 280 ? -6.293 23.328 -1.801 1 92.31 280 PRO B C 1
ATOM 4120 O O . PRO B 1 280 ? -6.582 24.484 -1.466 1 92.31 280 PRO B O 1
ATOM 4123 N N . LEU B 1 281 ? -6.363 22.344 -0.918 1 88.75 281 LEU B N 1
ATOM 4124 C CA . LEU B 1 281 ? -6.855 22.5 0.447 1 88.75 281 LEU B CA 1
ATOM 4125 C C . LEU B 1 281 ? -5.758 23.047 1.359 1 88.75 281 LEU B C 1
ATOM 4127 O O . LEU B 1 281 ? -6.043 23.547 2.449 1 88.75 281 LEU B O 1
ATOM 4131 N N . GLY B 1 282 ? -4.559 22.922 0.923 1 78.12 282 GLY B N 1
ATOM 4132 C CA . GLY B 1 282 ? -3.436 23.484 1.662 1 78.12 282 GLY B CA 1
ATOM 4133 C C . GLY B 1 282 ? -3.305 22.906 3.062 1 78.12 282 GLY B C 1
ATOM 4134 O O . GLY B 1 282 ? -3.447 21.703 3.266 1 78.12 282 GLY B O 1
ATOM 4135 N N . GLY B 1 283 ? -2.889 23.797 3.994 1 77.44 283 GLY B N 1
ATOM 4136 C CA . GLY B 1 283 ? -2.641 23.406 5.375 1 77.44 283 GLY B CA 1
ATOM 4137 C C . GLY B 1 283 ? -3.908 23.094 6.141 1 77.44 283 GLY B C 1
ATOM 4138 O O . GLY B 1 283 ? -3.85 22.578 7.262 1 77.44 283 GLY B O 1
ATOM 4139 N N . ASP B 1 284 ? -5.066 23.156 5.48 1 82.31 284 ASP B N 1
ATOM 4140 C CA . ASP B 1 284 ? -6.34 22.984 6.176 1 82.31 284 ASP B CA 1
ATOM 4141 C C . ASP B 1 284 ? -6.895 21.578 5.977 1 82.31 284 ASP B C 1
ATOM 4143 O O . ASP B 1 284 ? -7.902 21.203 6.586 1 82.31 284 ASP B O 1
ATOM 4147 N N . ALA B 1 285 ? -6.234 20.766 5.176 1 87.94 285 ALA B N 1
ATOM 4148 C CA . ALA B 1 285 ? -6.777 19.469 4.789 1 87.94 285 ALA B CA 1
ATOM 4149 C C . ALA B 1 285 ? -7.031 18.594 6.016 1 87.94 285 ALA B C 1
ATOM 4151 O O . ALA B 1 285 ? -8.07 17.938 6.109 1 87.94 285 ALA B O 1
ATOM 4152 N N . GLY B 1 286 ? -6.109 18.609 6.922 1 89.56 286 GLY B N 1
ATOM 4153 C CA . GLY B 1 286 ? -6.273 17.812 8.133 1 89.56 286 GLY B CA 1
ATOM 4154 C C . GLY B 1 286 ? -7.488 18.219 8.945 1 89.56 286 GLY B C 1
ATOM 4155 O O . GLY B 1 286 ? -8.281 17.375 9.344 1 89.56 286 GLY B O 1
ATOM 4156 N N . ARG B 1 287 ? -7.609 19.484 9.172 1 90.94 287 ARG B N 1
ATOM 4157 C CA . ARG B 1 287 ? -8.734 20.016 9.938 1 90.94 287 ARG B CA 1
ATOM 4158 C C . ARG B 1 287 ? -10.055 19.75 9.219 1 90.94 287 ARG B C 1
ATOM 4160 O O . ARG B 1 287 ? -11.047 19.375 9.852 1 90.94 287 ARG B O 1
ATOM 4167 N N . LEU B 1 288 ? -10.023 19.953 7.93 1 92.06 288 LEU B N 1
ATOM 4168 C CA . LEU B 1 288 ? -11.227 19.719 7.133 1 92.06 288 LEU B CA 1
ATOM 4169 C C . LEU B 1 288 ? -11.625 18.25 7.168 1 92.06 288 LEU B C 1
ATOM 4171 O O . LEU B 1 288 ? -12.805 17.922 7.281 1 92.06 288 LEU B O 1
ATOM 4175 N N . GLY B 1 289 ? -10.625 17.391 7.035 1 94.94 289 GLY B N 1
ATOM 4176 C CA . GLY B 1 289 ? -10.906 15.961 7.152 1 94.94 289 GLY B CA 1
ATOM 4177 C C . GLY B 1 289 ? -11.508 15.578 8.492 1 94.94 289 GLY B C 1
ATOM 4178 O O . GLY B 1 289 ? -12.469 14.805 8.539 1 94.94 289 GLY B O 1
ATOM 4179 N N . ALA B 1 290 ? -10.961 16.141 9.523 1 95.88 290 ALA B N 1
ATOM 4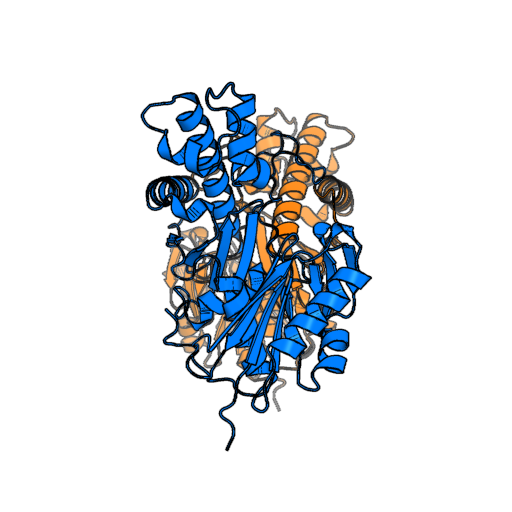180 C CA . ALA B 1 290 ? -11.492 15.891 10.859 1 95.88 290 ALA B CA 1
ATOM 4181 C C . ALA B 1 290 ? -12.93 16.391 10.984 1 95.88 290 ALA B C 1
ATOM 4183 O O . ALA B 1 290 ? -13.758 15.742 11.633 1 95.88 290 ALA B O 1
ATOM 4184 N N . ALA B 1 291 ? -13.234 17.484 10.391 1 96 291 ALA B N 1
ATOM 4185 C CA . ALA B 1 291 ? -14.602 18.016 10.406 1 96 291 ALA B CA 1
ATOM 4186 C C . ALA B 1 291 ? -15.562 17.062 9.703 1 96 291 ALA B C 1
ATOM 4188 O O . ALA B 1 291 ? -16.656 16.781 10.203 1 96 291 ALA B O 1
ATOM 4189 N N . ILE B 1 292 ? -15.172 16.578 8.586 1 95.5 292 ILE B N 1
ATOM 4190 C CA . ILE B 1 292 ? -15.984 15.633 7.828 1 95.5 292 ILE B CA 1
ATOM 4191 C C . ILE B 1 292 ? -16.281 14.406 8.688 1 95.5 292 ILE B C 1
ATOM 4193 O O . ILE B 1 292 ? -17.438 13.969 8.766 1 95.5 292 ILE B O 1
ATOM 4197 N N . LEU B 1 293 ? -15.289 13.953 9.336 1 96.12 293 LEU B N 1
ATOM 4198 C CA . LEU B 1 293 ? -15.445 12.766 10.18 1 96.12 293 LEU B CA 1
ATOM 4199 C C . LEU B 1 293 ? -16.359 13.055 11.359 1 96.12 293 LEU B C 1
ATOM 4201 O O . LEU B 1 293 ? -17.109 12.18 11.797 1 96.12 293 LEU B O 1
ATOM 4205 N N . ALA B 1 294 ? -16.25 14.25 11.852 1 97.25 294 ALA B N 1
ATOM 4206 C CA . ALA B 1 294 ? -17.141 14.648 12.945 1 97.25 294 ALA B CA 1
ATOM 4207 C C . ALA B 1 294 ? -18.594 14.625 12.5 1 97.25 294 ALA B C 1
ATOM 4209 O O . ALA B 1 294 ? -19.469 14.141 13.227 1 97.25 294 ALA B O 1
ATOM 4210 N N . TRP B 1 295 ? -18.891 15.156 11.336 1 96.69 295 TRP B N 1
ATOM 4211 C CA . TRP B 1 295 ? -20.25 15.125 10.789 1 96.69 295 TRP B CA 1
ATOM 4212 C C . TRP B 1 295 ? -20.75 13.695 10.656 1 96.69 295 TRP B C 1
ATOM 4214 O O . TRP B 1 295 ? -21.875 13.383 11.086 1 96.69 295 TRP B O 1
ATOM 4224 N N . ARG B 1 296 ? -19.953 12.852 10.141 1 95.06 296 ARG B N 1
ATOM 4225 C CA . ARG B 1 296 ? -20.328 11.461 9.945 1 95.06 296 ARG B CA 1
ATOM 4226 C C . ARG B 1 296 ? -20.641 10.781 11.273 1 95.06 296 ARG B C 1
ATOM 4228 O O . ARG B 1 296 ? -21.625 10.062 11.398 1 95.06 296 ARG B O 1
ATOM 4235 N N . ALA B 1 297 ? -19.781 11.047 12.211 1 95 297 ALA B N 1
ATOM 4236 C CA . ALA B 1 297 ? -19.953 10.445 13.531 1 95 297 ALA B CA 1
ATOM 4237 C C . ALA B 1 297 ? -21.25 10.906 14.172 1 95 297 ALA B C 1
ATOM 4239 O O . ALA B 1 297 ? -21.859 10.164 14.961 1 95 297 ALA B O 1
ATOM 4240 N N . ALA B 1 298 ? -21.641 12.086 13.82 1 95.88 298 ALA B N 1
ATOM 4241 C CA . ALA B 1 298 ? -22.859 12.672 14.391 1 95.88 298 ALA B CA 1
ATOM 4242 C C . ALA B 1 298 ? -24.078 12.227 13.609 1 95.88 298 ALA B C 1
ATOM 4244 O O . ALA B 1 298 ? -25.203 12.602 13.945 1 95.88 298 ALA B O 1
ATOM 4245 N N . GLY B 1 299 ? -23.859 11.492 12.516 1 94.25 299 GLY B N 1
ATOM 4246 C CA . GLY B 1 299 ? -24.984 10.938 11.766 1 94.25 299 GLY B CA 1
ATOM 4247 C C . GLY B 1 299 ? -25.312 11.727 10.508 1 94.25 299 GLY B C 1
ATOM 4248 O O . GLY B 1 299 ? -26.328 11.484 9.867 1 94.25 299 GLY B O 1
ATOM 4249 N N . TYR B 1 300 ? -24.438 12.688 10.203 1 91.81 300 TYR B N 1
ATOM 4250 C CA . TYR B 1 300 ? -24.625 13.477 8.984 1 91.81 300 TYR B CA 1
ATOM 4251 C C . TYR B 1 300 ? -23.719 12.969 7.867 1 91.81 300 TYR B C 1
ATOM 4253 O O . TYR B 1 300 ? -22.625 13.484 7.664 1 91.81 300 TYR B O 1
ATOM 4261 N N . GLU B 1 301 ? -24.078 12.008 7.09 1 83.62 301 GLU B N 1
ATOM 4262 C CA . GLU B 1 301 ? -23.234 11.312 6.113 1 83.62 301 GLU B CA 1
ATOM 4263 C C . GLU B 1 301 ? -23.109 12.117 4.824 1 83.62 301 GLU B C 1
ATOM 4265 O O . GLU B 1 301 ? -22.094 12.023 4.121 1 83.62 301 GLU B O 1
ATOM 4270 N N . ASP B 1 302 ? -24.062 12.906 4.465 1 76.38 302 ASP B N 1
ATOM 4271 C CA . ASP B 1 302 ? -24.109 13.547 3.154 1 76.38 302 ASP B CA 1
ATOM 4272 C C . ASP B 1 302 ? -23.688 15.016 3.242 1 76.38 302 ASP B C 1
ATOM 4274 O O . ASP B 1 302 ? -23.906 15.789 2.309 1 76.38 302 ASP B O 1
ATOM 4278 N N . VAL B 1 303 ? -23.125 15.242 4.375 1 71.69 303 VAL B N 1
ATOM 4279 C CA . VAL B 1 303 ? -22.719 16.641 4.473 1 71.69 303 VAL B CA 1
ATOM 4280 C C . VAL B 1 303 ? -21.484 16.875 3.588 1 71.69 303 VAL B C 1
ATOM 4282 O O . VAL B 1 303 ? -20.484 16.172 3.703 1 71.69 303 VAL B O 1
ATOM 4285 N N . VAL B 1 304 ? -21.719 17.391 2.375 1 63.06 304 VAL B N 1
ATOM 4286 C CA . VAL B 1 304 ? -20.609 17.75 1.494 1 63.06 304 VAL B CA 1
ATOM 4287 C C . VAL B 1 304 ? -20.156 19.172 1.801 1 63.06 304 VAL B C 1
ATOM 4289 O O . VAL B 1 304 ? -20.969 20.094 1.84 1 63.06 304 VAL B O 1
ATOM 4292 N N . LEU B 1 305 ? -19.062 19.219 2.643 1 64.31 305 LEU B N 1
ATOM 4293 C CA . LEU B 1 305 ? -18.5 20.516 2.99 1 64.31 305 LEU B CA 1
ATOM 4294 C C . LEU B 1 305 ? -18.078 21.281 1.739 1 64.31 305 LEU B C 1
ATOM 4296 O O . LEU B 1 305 ? -16.906 21.234 1.342 1 64.31 305 LEU B O 1
ATOM 4300 N N . ARG B 1 306 ? -18.938 21.25 0.593 1 56.94 306 ARG B N 1
ATOM 4301 C CA . ARG B 1 306 ? -18.688 21.719 -0.762 1 56.94 306 ARG B CA 1
ATOM 4302 C C . ARG B 1 306 ? -18.031 23.094 -0.746 1 56.94 306 ARG B C 1
ATOM 4304 O O . ARG B 1 306 ? -17.125 23.359 -1.528 1 56.94 306 ARG B O 1
ATOM 4311 N N . ASP B 1 307 ? -18.672 24 -0.081 1 52.81 307 ASP B N 1
ATOM 4312 C CA . ASP B 1 307 ? -18.359 25.406 -0.334 1 52.81 307 ASP B CA 1
ATOM 4313 C C . ASP B 1 307 ? -17.109 25.828 0.443 1 52.81 307 ASP B C 1
ATOM 4315 O O . ASP B 1 307 ? -16.781 27.016 0.488 1 52.81 307 ASP B O 1
ATOM 4319 N N . ALA B 1 308 ? -16.547 24.922 1.039 1 48.94 308 ALA B N 1
ATOM 4320 C CA . ALA B 1 308 ? -15.406 25.391 1.82 1 48.94 308 ALA B CA 1
ATOM 4321 C C . ALA B 1 308 ? -14.219 25.688 0.918 1 48.94 308 ALA B C 1
ATOM 4323 O O . ALA B 1 308 ? -13.242 26.312 1.353 1 48.94 308 ALA B O 1
ATOM 4324 N N . VAL B 1 309 ? -14.195 25.062 -0.331 1 46.53 309 VAL B N 1
ATOM 4325 C CA . VAL B 1 309 ? -13.109 25.375 -1.253 1 46.53 309 VAL B CA 1
ATOM 4326 C C . VAL B 1 309 ? -13.641 26.234 -2.4 1 46.53 309 VAL B C 1
ATOM 4328 O O . VAL B 1 309 ? -14.734 26 -2.908 1 46.53 309 VAL B O 1
#

Sequence (618 aa):
MTVPTVVTLDIGGTTIKGALVGADGQELKRLDRDTGASSGESEVVARVRAVARELADAGTVGVGLSVPGIVDTAAGVARHAVNLGFRDTPLAALVAEEVGVPVVLEQDCRAAAVAESEIGLGRDARDLMVVVLGTGVAAGLIVDGRPLAGADGSAGELGHLPVYPDGEHCACGQRGCLEVYASASGIARRYAAAGGTRAGATAADVASSLDSDVVAARVWREATEALGLALATATLLLDPALIVLAGGLTGAGDTLLRPVRSELQGALAWRQAPPVANSPLGGDAGRLGAAILAWRAAGYEDVVLRDAVMTVPTVVTLDIGGTTIKGALVGADGQELKRLDRDTGASSGESEVVARVRAVARELADAGTVGVGLSVPGIVDTAAGVARHAVNLGFRDTPLAALVAEEVGVPVVLEQDCRAAAVAESEIGLGRDARDLMVVVLGTGVAAGLIVDGRPLAGADGSAGELGHLPVYPDGEHCACGQRGCLEVYASASGIARRYAAAGGTRAGATAADVASSLDSDVVAARVWREATEALGLALATATLLLDPALIVLAGGLTGAGDTLLRPVRSELQGALAWRQAPPVANSPLGGDAGRLGAAILAWRAAGYEDVVLRDAV

Foldseek 3Di:
DDFAWEKFWEQELFKIWIFIAGLLLDGPDIDMDTCPLVVAQVSNLVVVLVVRLVRDDPRYAFYFYEYADFDDFVQCFRCDDPSNNGHRHNSQVSSCVRRVHGYTYAYLQQLLVLLCCQAWVNVVWQWEWEWAAELFIWIWTHHRNHTDLPPRRPPTRLQQPQLPQQADADPVGGHNGLGLQAHQNNLQVQLVVQPNPDPPDTLVNLLVCCVPTVSSVVSLLRNLLSLLSSLLVCCVVRVTLEYEYEYDNCVSPCSNQVSNLVNVQVNDDPDGRHYYYYIPCHPCSSRSSRRQVGCVSSPNNPSRNHPPD/DDQAWEKFWEQELFKIWIFIAGLLLDGPDIDMDTCPLVVHQVSNLVVVLVVRLVRDDPRYAFYFYEYADFDDFVQCFRCDDPSNNGHRHNSQVSSCVRRVHGYTYYYLQQLLVLLCCQAWVNVVWQWEWEWAAELFIWIWTHHRNHTDLPPRRPPTRLQQPQLPQQADADPVGGHNGLGLQAHQNNLQVQLVVQPNPDPPDTLVNLLVCCVPTVSSVVSLLRNLLSLLSSLLVCCVVRVTLEYEYEYDNCVSPCSNQVSNLVSVQVNDDPDGRHYYYYIPCHPCSSRSSRRQVGCVSSPNNPSRSHPSD

Solvent-accessible surface area (backbone atoms only — not comparable to full-atom values): 29200 Å² total; per-residue (Å²): 130,71,66,56,28,30,29,18,33,28,45,46,56,58,40,27,45,32,31,22,28,39,64,52,34,44,70,78,42,78,50,74,43,72,22,48,28,93,70,30,38,68,45,26,52,52,46,53,40,49,51,53,49,69,52,49,55,94,26,45,46,15,29,6,32,17,31,66,61,29,30,41,44,92,77,14,23,37,46,36,19,81,65,43,54,36,62,62,34,52,53,20,60,59,37,22,71,71,66,71,38,51,47,40,31,37,29,28,46,44,18,22,28,46,23,27,36,70,65,44,88,30,52,86,39,41,21,28,36,28,36,38,26,25,73,46,35,36,28,6,38,28,52,81,67,35,73,50,43,40,62,74,23,47,24,20,39,51,17,64,30,47,54,37,62,84,46,57,78,33,96,67,66,43,35,10,25,32,23,58,40,48,6,34,50,18,38,22,51,48,27,51,73,69,62,44,84,56,84,88,43,43,38,66,53,37,66,74,30,42,90,80,31,71,53,32,34,51,47,50,49,52,12,30,45,44,46,6,48,48,50,31,42,47,36,33,43,49,16,38,53,34,36,34,37,28,38,66,55,48,76,51,43,62,76,45,50,51,52,28,53,51,31,23,38,70,58,36,62,79,54,82,62,57,56,73,45,70,50,88,57,45,88,44,22,26,31,49,12,14,35,53,49,8,36,39,70,53,69,42,75,79,62,55,47,58,69,57,114,131,72,67,57,26,30,29,18,32,29,45,45,56,59,41,28,44,31,32,20,28,38,65,52,33,44,70,78,42,76,49,74,41,72,22,48,28,92,71,29,39,69,46,25,52,51,47,53,39,49,51,52,50,70,51,48,55,95,25,45,46,15,30,6,32,17,32,64,62,28,30,41,45,94,77,14,24,38,47,35,20,81,65,41,54,36,63,60,34,51,52,21,58,59,37,23,72,71,66,72,37,50,45,41,30,36,29,27,46,46,16,23,28,48,24,27,38,68,65,44,89,29,51,88,39,41,20,30,36,28,36,38,27,26,74,46,34,36,28,5,36,28,53,82,69,34,74,52,42,39,60,75,24,48,23,20,38,51,18,64,31,46,55,36,62,85,47,57,79,34,95,64,66,43,34,9,23,32,22,55,40,49,6,35,50,18,36,23,50,48,29,51,75,70,63,42,86,57,84,86,42,44,39,67,54,35,65,75,30,44,91,80,30,72,52,31,33,51,46,50,50,51,14,32,46,44,46,7,47,48,52,31,41,49,37,32,42,48,17,38,54,34,37,33,37,28,36,66,57,47,76,51,44,62,76,45,49,51,52,29,52,49,32,22,38,70,59,37,63,81,54,82,62,55,55,73,45,71,49,89,60,46,88,45,22,27,33,49,12,13,35,53,49,9,38,40,70,52,70,42,76,78,62,58,46,59,70,53,109

Secondary structure (DSSP, 8-state):
-PPPEEEEEEE-SSEEEEEEEETTS-EEEEEEEE--GGG-HHHHHHHHHHHHHHH--TTEEEEEEEESSEEETTTTEEEEEGGGTEEEE-HHHHHHHHH-S-EEEEEHHHHHHHHHHHHSTTTT-SSEEEEEESSSEEEEEEETTEE---SSS-TT-GGG-BSSTTS-B-TTS-BSBHHHHHSHHHHHHHHHHTT-SSTT--HHHHHTTTTT-HHHHHHHHHHHHHHHHHHHHHHHHH--SEEEEESGGGGGTHHHHHHHHHHHHHH-SSSPPPPEEE-SSGGGHHHHHHHHHHHHHTT-TT----TT-/-PPPEEEEEEE-SSEEEEEEEETTS-EEEEEEEE--GGG-HHHHHHHHHHHHHHH--TTEEEEEEEESSEEETTTTEEEEEGGGTEEEE-HHHHHHHHH-S-EEEEEHHHHHHHHHHHHSTTTT-SSEEEEEESSSEEEEEEETTEE---SSS-TT-GGG-BSSTTS-B-TTS-BSBHHHHHSHHHHHHHHHHTT-SSTT--HHHHHTTTTT-HHHHHHHHHHHHHHHHHHHHHHHHH--SEEEEESGGGGGTHHHHHHHHHHHHHH-SSSPPPPEEE-SSGGGHHHHHHHHHHHHHTT-TT----TT-

InterPro domains:
  IPR000600 ROK family [PF00480] (7-294)
  IPR000600 ROK family [PTHR18964] (7-294)
  IPR043129 ATPase, nucleotide binding domain [SSF53067] (5-298)

Nearest PDB structures (foldseek):
  3vov-assembly1_B  TM=8.260E-01  e=1.216E-27  Thermus thermophilus HB8
  3vov-assembly1_D  TM=8.243E-01  e=6.133E-26  Thermus thermophilus HB8
  3vov-assembly1_C  TM=8.409E-01  e=1.161E-24  Thermus thermophilus HB8
  1z05-assembly1_A-2  TM=8.736E-01  e=4.371E-24  Vibrio cholerae O1 biovar El Tor str. N16961
  4htl-assembly1_A  TM=8.908E-01  e=1.247E-20  Listeria monocytogenes EGD-e

pLDDT: mean 94.43, std 7.37, range [44.75, 98.88]